Protein AF-A0A1I2SZ97-F1 (afdb_monomer)

Mean predicted aligned error: 14.83 Å

pLDDT: mean 83.72, std 14.55, range [36.31, 98.12]

Secondary structure (DSSP, 8-state):
-EEE-TTS-EEEE-PPPTT-EEEEETTTEEEEEEEEEESS--PBPTT-EE--STT---EE-SS-B-PEEETTEEEEEEEEEPGGGGGGGSB--EEETTEEESEEEEEEEHHHHHHHHHHHHHHHHT---TTTS-EEEEES---SEEEEEEES-BHHHHHHHHHHH-SSS--EEEEETTTTEEEEES--B-SS----EEEBTTTB-PPEEE---PPP-SEEEEE--STT-EEE-SSSSSEEE-SPPP---TTTSTTS-EEE-TTS-EE-HHHHHHHTPPP-EEEEE-TT--S---EEEEEEEEEEEE-B-TTT-SBPB-TTSPBPEEEEEEEEEEEEESS--SSS-EEEEEEEE-TTS-EEEEEEEE----HHHHBPTT---EEEEE-----SSS--SS-SB-B---TTS-SSEEEEE--SPPEEEPPBTTTTB--EEEPTTPEEE--EEETTEEESPPGGGS------SS--TTSPEEEEESB---HHHHHHHHHHHHHHHHHHHHHHHS---EEEEEB-HHHHHHS-----TTBEEEEE-SSS-EEEEEEEEEEEESS-TT-EEEEEESS----HHHHHHHHHHHHHHS--SS----HHHHHHHHHTTS---PPPSSS-----S----SS-EE-SSSTTSSEE-TTS-EE-S----SEEE-TT-B-STT-BSEEEEE-TTS-EEEEES----SS----S-----------S-----SS-----

Solvent-accessible surface area (backbone atoms only — not comparable to full-atom values): 42009 Å² total; per-residue (Å²): 86,58,35,21,39,73,89,64,50,80,73,46,79,43,75,83,41,94,67,20,30,37,39,38,32,54,42,73,48,43,30,42,33,44,40,50,78,34,89,66,89,65,70,44,57,49,49,20,28,35,61,89,53,94,85,66,53,60,20,26,22,90,52,62,45,72,59,48,82,54,100,84,33,27,40,40,80,45,66,25,27,35,68,75,56,54,36,64,77,36,73,48,62,49,77,55,96,89,43,76,37,47,66,53,74,48,43,23,38,35,68,60,56,51,51,53,48,30,50,51,52,19,60,74,69,67,51,78,54,78,92,65,35,43,43,78,42,83,22,73,72,62,46,64,49,30,56,46,74,45,68,78,33,20,44,52,54,47,53,28,42,54,23,62,30,25,79,85,33,73,30,30,45,42,80,39,78,89,75,28,30,34,40,35,15,45,65,56,45,75,94,82,66,84,68,47,74,49,27,31,83,59,49,18,35,76,64,48,73,53,80,64,76,69,82,87,63,39,29,36,38,52,31,31,17,40,58,36,32,62,42,74,38,96,74,74,92,46,34,27,74,39,88,59,50,40,53,43,53,49,92,84,20,77,85,36,49,50,31,41,45,98,85,68,42,80,46,54,69,70,59,49,63,73,64,70,63,84,88,32,76,44,80,44,80,39,73,86,41,41,41,59,59,76,22,21,30,11,50,62,44,70,30,41,29,48,39,61,39,88,86,79,72,44,70,41,62,44,99,87,70,47,70,33,73,45,35,40,46,36,27,35,45,26,36,72,36,77,65,83,68,86,90,55,74,77,70,40,76,51,75,50,63,48,100,85,66,49,82,42,56,35,37,26,31,70,61,83,79,53,63,83,71,27,38,23,66,95,57,69,43,24,33,29,36,46,57,62,68,83,68,91,76,93,76,70,80,23,51,55,40,49,54,73,51,48,101,77,84,53,89,28,30,49,43,46,73,36,84,52,81,62,46,75,47,73,60,33,87,94,52,50,30,61,26,43,78,49,49,57,60,26,39,32,50,51,79,45,75,60,90,92,50,54,29,50,37,42,80,92,70,67,61,58,93,28,41,41,84,58,62,50,86,60,21,24,28,36,38,68,36,46,36,58,62,53,72,65,34,41,48,52,30,22,52,48,52,49,53,56,49,52,52,53,52,52,58,70,69,45,82,44,41,36,40,38,26,39,44,24,46,70,45,27,68,73,61,61,82,76,84,51,82,31,31,37,31,32,43,28,67,70,81,82,54,73,44,86,35,16,29,42,33,41,37,28,28,71,92,46,68,47,41,30,40,42,28,33,33,63,51,73,50,66,18,72,62,41,46,50,53,45,55,50,44,57,66,64,63,48,90,72,87,84,77,81,91,51,74,68,60,52,49,58,58,42,59,79,76,41,83,87,80,74,84,63,90,87,53,95,73,82,82,93,66,94,81,86,59,83,75,35,48,76,52,78,96,54,90,81,72,21,33,35,40,60,88,72,53,70,43,73,94,78,86,88,70,71,60,53,68,44,97,70,50,42,84,66,101,87,40,43,52,33,34,41,33,58,45,99,87,69,49,78,44,78,50,62,82,77,89,84,77,90,84,81,84,88,73,96,76,85,88,88,85,80,91,75,94,67,97,70,96,76,89,82,68,101,66,94,74,91,78,136

Nearest PDB structures (foldseek):
  7uwn-assembly1_F  TM=2.483E-01  e=8.052E+00  Homo sapiens
  5n9b-assembly1_A  TM=2.156E-01  e=7.627E+00  Homo sapiens

Sequence (724 aa):
MVIHDIDGKKLLDVILTESAEHEQELSKSDFVKLSWESDVKITIPAGSYIIPFEDGLKYRLLNSYTPSETDKGFKYDISFHHPLMWLSRVPFLYVENDLKQQEWSFEGLTVSALEYVCKAINEAFGITDDTQKFTYTLCGTVDGSVNFSVSSNDILSVLSSIAQACKDNNCEWHLSWEHRALYFGQIAINLGEEVPVLKVHDNIQTASVNESKEDYYNCFYPQGSTKNMSRKAQVGTGNVATLARLGLDTTKYPDGCIYVGTDGKVITKERFDASNAIKQTLALSFDDIFPHLDLYAYNIRKRTRWLKNDTTGEYEKNPDGTNKIYTVWYMRLAYCTTTKDTTKPLVNTTTDKDERGNTVTHYWYDYDLDPKKQILQGYTLKGTFKVNTHTTNSKYDALTQSLVGQPSGQDGFELDFHEEDSHYIPASETTGDSGVSVLKGDYEIVMYQSGDTIIPTNEEDGFIPHGKALPDLTCNIVVLFNIVMGEYETKLAQEELAARTIKEINRRAQDNNNYTAHSNAVEFARKNPNLYIGQKVTYDDGFGYQLSTRVIKLVTKLDYPIIQEITVGNQAIKGTISQLKEDVNNILSGNFSGGGLNASQIGDLLKNYTAAHLLRKDTPDTAQRLITFLEGIALGSEDGKYYLDADGFARLFRVVASSVTSSRYTAGDEGLGYSLYESEDGTGTLEVDNLKVRRQMSIAELEVRKKTYTSGNLSLGKAGNTIF

Foldseek 3Di:
DFKAAQVRHTDDDDDADLPWWFKDFFLAFTWTKGKDFDQDWDWHAFNIFDQLDPVRFTFTHNGIDTFDQDPRHTIDTDIGGGPVCCLQVAQLWDADPNDTDQWDKFKFFLQVLQVSLQVSVCVVVVPPDPVQGQDEDEDDDFDRIFIFIGHRGGSSLSLLRSQLRTPQARKTWDQDNVVSYIYMGLFADDPPDDFAEDEDPFQFHAKDWDDPADDDAFKEAEWEAQWLPWDADPDDGAIAGDRDTQAADCVQVVVSIFGADPVLDTDHPVVVVVVVDDHDYDYHYHHVQDQWAWWFWAPKDKKKWFDADPVPRHFDADPVGHTDMFIKIKTWIKHKDQDDDPVFDFQDKDWDADPVRDITIITMGTDDDDCRHWFHPPDFKFKKWHQQSSDDDPDAQFDSGIQAFDPPPDGGFGKDFAQDAWDKADQDPVTRINIDTHHHGMIMGDWDDDPPDIPPGDVVVPRDATYYNTGDSRGIIMIMTNTNHDPVSSNVSSVVSVVSVVSVSVVSVDFQMKIKTKTPLVVCVVPNPPADASHWHWYHHNPPDIDGWHWRMWMARSVRRSTIITMIGSHHDRNPVSVLVVLVVVQVVPDDDDDDDDPVSVQVSCVVPDPPPDDDDPDDDDDPDDDDDCAWADDDDDPPQFTQGNVRDTRDPDDDDQKDFDPQFDDDDPTDAWMFHQDPVRDTDIDHPDDDDDPDDDDPDDDDDDDDDDPDDDDDDPDDDDDD

Structure (mmCIF, N/CA/C/O backbone):
data_AF-A0A1I2SZ97-F1
#
_entry.id   AF-A0A1I2SZ97-F1
#
loop_
_atom_site.group_PDB
_atom_site.id
_atom_site.type_symbol
_atom_site.label_atom_id
_atom_site.label_alt_id
_atom_site.label_comp_id
_atom_site.label_asym_id
_atom_site.label_entity_id
_atom_site.label_seq_id
_atom_site.pdbx_PDB_ins_code
_atom_site.Cartn_x
_atom_site.Cartn_y
_atom_site.Cartn_z
_atom_site.occupancy
_atom_site.B_iso_or_equiv
_atom_site.auth_seq_id
_atom_site.auth_comp_id
_atom_site.auth_asym_id
_atom_site.auth_atom_id
_atom_site.pdbx_PDB_model_num
ATOM 1 N N . MET A 1 1 ? -8.809 10.849 37.184 1.00 92.62 1 MET A N 1
ATOM 2 C CA . MET A 1 1 ? -7.975 11.119 35.993 1.00 92.62 1 MET A CA 1
ATOM 3 C C . MET A 1 1 ? -8.032 12.609 35.739 1.00 92.62 1 MET A C 1
ATOM 5 O O . MET A 1 1 ? -9.121 13.155 35.623 1.00 92.62 1 MET A O 1
ATOM 9 N N . VAL A 1 2 ? -6.884 13.283 35.709 1.00 95.19 2 VAL A N 1
ATOM 10 C CA . VAL A 1 2 ? -6.851 14.746 35.597 1.00 95.19 2 VAL A CA 1
ATOM 11 C C . VAL A 1 2 ? -6.689 15.154 34.139 1.00 95.19 2 VAL A C 1
ATOM 13 O O . VAL A 1 2 ? -5.727 14.753 33.484 1.00 95.19 2 VAL A O 1
ATOM 16 N N . ILE A 1 3 ? -7.613 15.980 33.653 1.00 96.50 3 ILE A N 1
ATOM 17 C CA . ILE A 1 3 ? -7.537 16.599 32.331 1.00 96.50 3 ILE A CA 1
ATOM 18 C C . ILE A 1 3 ? -6.861 17.958 32.488 1.00 96.50 3 ILE A C 1
ATOM 20 O O . ILE A 1 3 ? -7.302 18.796 33.281 1.00 96.50 3 ILE A O 1
ATOM 24 N N . HIS A 1 4 ? -5.800 18.172 31.721 1.00 97.50 4 HIS A N 1
ATOM 25 C CA . HIS A 1 4 ? -5.055 19.424 31.668 1.00 97.50 4 HIS A CA 1
ATOM 26 C C . HIS A 1 4 ? -5.336 20.144 30.351 1.00 97.50 4 HIS A C 1
ATOM 28 O O . HIS A 1 4 ? -5.584 19.496 29.331 1.00 97.50 4 HIS A O 1
ATOM 34 N N . ASP A 1 5 ? -5.272 21.471 30.358 1.00 94.56 5 ASP A N 1
ATOM 35 C CA . ASP A 1 5 ? -5.183 22.245 29.122 1.00 94.56 5 ASP A CA 1
ATOM 36 C C . ASP A 1 5 ? -3.787 22.120 28.495 1.00 94.56 5 ASP A C 1
ATOM 38 O O . ASP A 1 5 ? -2.908 21.413 28.995 1.00 94.56 5 ASP A O 1
ATOM 42 N N . ILE A 1 6 ? -3.584 22.796 27.365 1.00 93.12 6 ILE A N 1
ATOM 43 C CA . ILE A 1 6 ? -2.315 22.754 26.636 1.00 93.12 6 ILE A CA 1
ATOM 44 C C . ILE A 1 6 ? -1.141 23.342 27.439 1.00 93.12 6 ILE A C 1
ATOM 46 O O . ILE A 1 6 ? -0.013 22.872 27.286 1.00 93.12 6 ILE A O 1
ATOM 50 N N . ASP A 1 7 ? -1.417 24.283 28.345 1.00 93.25 7 ASP A N 1
ATOM 51 C CA . ASP A 1 7 ? -0.430 24.953 29.200 1.00 93.25 7 ASP A CA 1
ATOM 52 C C . ASP A 1 7 ? -0.121 24.151 30.479 1.00 93.25 7 ASP A C 1
ATOM 54 O O . ASP A 1 7 ? 0.733 24.529 31.283 1.00 93.25 7 ASP A O 1
ATOM 58 N N . GLY A 1 8 ? -0.790 23.008 30.670 1.00 92.62 8 GLY A N 1
ATOM 59 C CA . GLY A 1 8 ? -0.591 22.112 31.805 1.00 92.62 8 GLY A CA 1
ATOM 60 C C . GLY A 1 8 ? -1.376 22.504 33.054 1.00 92.62 8 GLY A C 1
ATOM 61 O O . GLY A 1 8 ? -1.162 21.921 34.119 1.00 92.62 8 GLY A O 1
ATOM 62 N N . LYS A 1 9 ? -2.310 23.451 32.956 1.00 95.44 9 LYS A N 1
ATOM 63 C CA . LYS A 1 9 ? -3.221 23.778 34.049 1.00 95.44 9 LYS A CA 1
ATOM 64 C C . LYS A 1 9 ? -4.351 22.754 34.093 1.00 95.44 9 LYS A C 1
ATOM 66 O O . LYS A 1 9 ? -4.917 22.359 33.076 1.00 95.44 9 LYS A O 1
ATOM 71 N N . LYS A 1 10 ? -4.710 22.328 35.305 1.00 96.06 10 LYS A N 1
ATOM 72 C CA . LYS A 1 10 ? -5.852 21.437 35.538 1.00 96.06 10 LYS A CA 1
ATOM 73 C C . LYS A 1 10 ? -7.151 22.097 35.061 1.00 96.06 10 LYS A C 1
ATOM 75 O O . LYS A 1 10 ? -7.523 23.154 35.570 1.00 96.06 10 LYS A O 1
ATOM 80 N N . LEU A 1 11 ? -7.841 21.438 34.132 1.00 92.94 11 LEU A N 1
ATOM 81 C CA . LEU A 1 11 ? -9.185 21.795 33.675 1.00 92.94 11 LEU A CA 1
ATOM 82 C C . LEU A 1 11 ? -10.251 21.060 34.481 1.00 92.94 11 LEU A C 1
ATOM 84 O O . LEU A 1 11 ? -11.184 21.680 34.983 1.00 92.94 11 LEU A O 1
ATOM 88 N N . LEU A 1 12 ? -10.105 19.739 34.600 1.00 92.75 12 LEU A N 1
ATOM 89 C CA . LEU A 1 12 ? -11.105 18.883 35.227 1.00 92.75 12 LEU A CA 1
ATOM 90 C C . LEU A 1 12 ? -10.465 17.684 35.922 1.00 92.75 12 LEU A C 1
ATOM 92 O O . LEU A 1 12 ? -9.366 17.254 35.572 1.00 92.75 12 LEU A O 1
ATOM 96 N N . ASP A 1 13 ? -11.177 17.134 36.899 1.00 92.25 13 ASP A N 1
ATOM 97 C CA . ASP A 1 13 ? -10.882 15.826 37.477 1.00 92.25 13 ASP A CA 1
ATOM 98 C C . ASP A 1 13 ? -12.056 14.904 37.189 1.00 92.25 13 ASP A C 1
ATOM 100 O O . ASP A 1 13 ? -13.178 15.197 37.603 1.00 92.25 13 ASP A O 1
ATOM 104 N N . VAL A 1 14 ? -11.812 13.832 36.443 1.00 89.88 14 VAL A N 1
ATOM 105 C CA . VAL A 1 14 ? -12.853 12.876 36.063 1.00 89.88 14 VAL A CA 1
ATOM 106 C C . VAL A 1 14 ? -12.641 11.557 36.783 1.00 89.88 14 VAL A C 1
ATOM 108 O O . VAL A 1 14 ? -11.513 11.071 36.920 1.00 89.88 14 VAL A O 1
ATOM 111 N N . ILE A 1 15 ? -13.735 10.961 37.240 1.00 85.38 15 ILE A N 1
ATOM 112 C CA . ILE A 1 15 ? -13.719 9.615 37.804 1.00 85.38 15 ILE A CA 1
ATOM 113 C C . ILE A 1 15 ? -13.494 8.636 36.648 1.00 85.38 15 ILE A C 1
ATOM 115 O O . ILE A 1 15 ? -14.156 8.732 35.617 1.00 85.38 15 ILE A O 1
ATOM 119 N N . LEU A 1 16 ? -12.539 7.717 36.808 1.00 86.38 16 LEU A N 1
ATOM 120 C CA . LEU A 1 16 ? -12.386 6.606 35.872 1.00 86.38 16 LEU A CA 1
ATOM 121 C C . LEU A 1 16 ? -13.565 5.656 36.068 1.00 86.38 16 LEU A C 1
ATOM 123 O O . LEU A 1 16 ? -13.802 5.181 37.177 1.00 86.38 16 LEU A O 1
ATOM 127 N N . THR A 1 17 ? -14.313 5.429 34.998 1.00 88.31 17 THR A N 1
ATOM 128 C CA . THR A 1 17 ? -15.411 4.464 34.952 1.00 88.31 17 THR A CA 1
ATOM 129 C C . THR A 1 17 ? -14.920 3.170 34.305 1.00 88.31 17 THR A C 1
ATOM 131 O O . THR A 1 17 ? -13.892 3.162 33.630 1.00 88.31 17 THR A O 1
ATOM 134 N N . GLU A 1 18 ? -15.693 2.092 34.422 1.00 85.62 18 GLU A N 1
ATOM 135 C CA . GLU A 1 18 ? -15.449 0.822 33.710 1.00 85.62 18 GLU A CA 1
ATOM 136 C C . GLU A 1 18 ? -15.444 0.967 32.171 1.00 85.62 18 GLU A C 1
ATOM 138 O O . GLU A 1 18 ? -15.005 0.086 31.430 1.00 85.62 18 GLU A O 1
ATOM 143 N N . SER A 1 19 ? -15.943 2.094 31.656 1.00 86.69 19 SER A N 1
ATOM 144 C CA . SER A 1 19 ? -15.905 2.430 30.231 1.00 86.69 19 SER A CA 1
ATOM 145 C C . SER A 1 19 ? -14.573 3.054 29.797 1.00 86.69 19 SER A C 1
ATOM 147 O O . SER A 1 19 ? -14.399 3.316 28.611 1.00 86.69 19 SER A O 1
ATOM 149 N N . ALA A 1 20 ? -13.644 3.313 30.726 1.00 93.25 20 ALA A N 1
ATOM 150 C CA . ALA A 1 20 ? -12.321 3.827 30.400 1.00 93.25 20 ALA A CA 1
ATOM 151 C C . ALA A 1 20 ? -11.446 2.726 29.785 1.00 93.25 20 ALA A C 1
ATOM 153 O O . ALA A 1 20 ? -11.151 1.712 30.421 1.00 93.25 20 ALA A O 1
ATOM 154 N N . GLU A 1 21 ? -11.015 2.940 28.548 1.00 96.44 21 GLU A N 1
ATOM 155 C CA . GLU A 1 21 ? -10.299 1.938 27.761 1.00 96.44 21 GLU A CA 1
ATOM 156 C C . GLU A 1 21 ? -9.180 2.550 26.917 1.00 96.44 21 GLU A C 1
ATOM 158 O O . GLU A 1 21 ? -9.279 3.683 26.452 1.00 96.44 21 GLU A O 1
ATOM 163 N N . HIS A 1 22 ? -8.093 1.805 26.754 1.00 97.06 22 HIS A N 1
ATOM 164 C CA . HIS A 1 22 ? -7.006 2.099 25.832 1.00 97.06 22 HIS A CA 1
ATOM 165 C C . HIS A 1 22 ? -7.201 1.232 24.600 1.00 97.06 22 HIS A C 1
ATOM 167 O O . HIS A 1 22 ? -7.156 0.007 24.697 1.00 97.06 22 HIS A O 1
ATOM 173 N N . GLU A 1 23 ? -7.465 1.869 23.467 1.00 97.12 23 GLU A N 1
ATOM 174 C CA . GLU A 1 23 ? -7.632 1.207 22.182 1.00 97.12 23 GLU A CA 1
ATOM 175 C C . GLU A 1 23 ? -6.385 1.415 21.330 1.00 97.12 23 GLU A C 1
ATOM 177 O O . GLU A 1 23 ? -5.937 2.546 21.129 1.00 97.12 23 GLU A O 1
ATOM 182 N N . GLN A 1 24 ? -5.871 0.315 20.791 1.00 95.62 24 GLN A N 1
ATOM 183 C CA . GLN A 1 24 ? -4.805 0.305 19.804 1.00 95.62 24 GLN A CA 1
ATOM 184 C C . GLN A 1 24 ? -5.211 -0.600 18.640 1.00 95.62 24 GLN A C 1
ATOM 186 O O . GLN A 1 24 ? -5.655 -1.729 18.850 1.00 95.62 24 GLN A O 1
ATOM 191 N N . GLU A 1 25 ? -5.046 -0.125 17.409 1.00 94.06 25 GLU A N 1
ATOM 192 C CA . GLU A 1 25 ? -5.318 -0.889 16.190 1.00 94.06 25 GLU A CA 1
ATOM 193 C C . GLU A 1 25 ? -4.222 -0.639 15.157 1.00 94.06 25 GLU A C 1
ATOM 195 O O . GLU A 1 25 ? -3.815 0.499 14.891 1.00 94.06 25 GLU A O 1
ATOM 200 N N . LEU A 1 26 ? -3.751 -1.731 14.560 1.00 92.62 26 LEU A N 1
ATOM 201 C CA . LEU A 1 26 ? -2.697 -1.720 13.561 1.00 92.62 26 LEU A CA 1
ATOM 202 C C . LEU A 1 26 ? -3.032 -0.753 12.412 1.00 92.62 26 LEU A C 1
ATOM 204 O O . LEU A 1 26 ? -4.143 -0.761 11.889 1.00 92.62 26 LEU A O 1
ATOM 208 N N . SER A 1 27 ? -2.076 0.103 12.038 1.00 90.00 27 SER A N 1
ATOM 209 C CA . SER A 1 27 ? -2.219 1.107 10.967 1.00 90.00 27 SER A CA 1
ATOM 210 C C . SER A 1 27 ? -3.390 2.104 11.107 1.00 90.00 27 SER A C 1
ATOM 212 O O . SER A 1 27 ? -3.692 2.812 10.142 1.00 90.00 27 SER A O 1
ATOM 214 N N . LYS A 1 28 ? -4.059 2.190 12.270 1.00 88.50 28 LYS A N 1
ATOM 215 C CA . LYS A 1 28 ? -5.251 3.042 12.439 1.00 88.50 28 LYS A CA 1
ATOM 216 C C . LYS A 1 28 ? -5.253 3.913 13.685 1.00 88.50 28 LYS A C 1
ATOM 218 O O . LYS A 1 28 ? -5.418 5.125 13.547 1.00 88.50 28 LYS A O 1
ATOM 223 N N . SER A 1 29 ? -5.152 3.330 14.878 1.00 89.12 29 SER A N 1
ATOM 224 C CA . SER A 1 29 ? -5.480 4.055 16.109 1.00 89.12 29 SER A CA 1
ATOM 225 C C . SER A 1 29 ? -4.581 3.706 17.289 1.00 89.12 29 SER A C 1
ATOM 227 O O . SER A 1 29 ? -4.086 2.590 17.420 1.00 89.12 29 SER A O 1
ATOM 229 N N . ASP A 1 30 ? -4.394 4.702 18.155 1.00 95.69 30 ASP A N 1
ATOM 230 C CA . ASP A 1 30 ? -3.862 4.559 19.510 1.00 95.69 30 ASP A CA 1
ATOM 231 C C . ASP A 1 30 ? -4.405 5.711 20.375 1.00 95.69 30 ASP A C 1
ATOM 233 O O . ASP A 1 30 ? -4.017 6.878 20.209 1.00 95.69 30 ASP A O 1
ATOM 237 N N . PHE A 1 31 ? -5.372 5.421 21.247 1.00 96.56 31 PHE A N 1
ATOM 238 C CA . PHE A 1 31 ? -5.989 6.425 22.112 1.00 96.56 31 PHE A CA 1
ATOM 239 C C . PHE A 1 31 ? -6.564 5.839 23.401 1.00 96.56 31 PHE A C 1
ATOM 241 O O . PHE A 1 31 ? -7.023 4.704 23.460 1.00 96.56 31 PHE A O 1
ATOM 248 N N . VAL A 1 32 ? -6.617 6.672 24.434 1.00 97.50 32 VAL A N 1
ATOM 249 C CA . VAL A 1 32 ? -7.368 6.411 25.659 1.00 97.50 32 VAL A CA 1
ATOM 250 C C . VAL A 1 32 ? -8.724 7.090 25.570 1.00 97.50 32 VAL A C 1
ATOM 252 O O . VAL A 1 32 ? -8.826 8.308 25.404 1.00 97.50 32 VAL A O 1
ATOM 255 N N . LYS A 1 33 ? -9.775 6.297 25.715 1.00 95.75 33 LYS A N 1
ATOM 256 C CA . LYS A 1 33 ? -11.159 6.737 25.752 1.00 95.75 33 LYS A CA 1
ATOM 257 C C . LYS A 1 33 ? -11.646 6.821 27.185 1.00 95.75 33 LYS A C 1
ATOM 259 O O . LYS A 1 33 ? -11.430 5.916 27.985 1.00 95.75 33 LYS A O 1
ATOM 264 N N . LEU A 1 34 ? -12.324 7.917 27.496 1.00 94.69 34 LEU A N 1
ATOM 265 C CA . LEU A 1 34 ? -12.965 8.160 28.781 1.00 94.69 34 LEU A CA 1
ATOM 266 C C . LEU A 1 34 ? -14.452 8.431 28.547 1.00 94.69 34 LEU A C 1
ATOM 268 O O . LEU A 1 34 ? -14.810 9.149 27.611 1.00 94.69 34 LEU A O 1
ATOM 272 N N . SER A 1 35 ? -15.306 7.893 29.418 1.00 92.19 35 SER A N 1
ATOM 273 C CA . SER A 1 35 ? -16.745 8.161 29.396 1.00 92.19 35 SER A CA 1
ATOM 274 C C . SER A 1 35 ? -17.268 8.444 30.800 1.00 92.19 35 SER A C 1
ATOM 276 O O . SER A 1 35 ? -16.996 7.677 31.729 1.00 92.19 35 SER A O 1
ATOM 278 N N . TRP A 1 36 ? -17.972 9.564 30.969 1.00 91.94 36 TRP A N 1
ATOM 279 C CA . TRP A 1 36 ? -18.584 9.967 32.239 1.00 91.94 36 TRP A CA 1
ATOM 280 C C . TRP A 1 36 ? -19.769 10.918 32.020 1.00 91.94 36 TRP A C 1
ATOM 282 O O . TRP A 1 36 ? -19.920 11.525 30.957 1.00 91.94 36 TRP A O 1
ATOM 292 N N . GLU A 1 37 ? -20.597 11.075 33.051 1.00 91.44 37 GLU A N 1
ATOM 293 C CA . GLU A 1 37 ? -21.681 12.061 33.098 1.00 91.44 37 GLU A CA 1
ATOM 294 C C . GLU A 1 37 ? -21.311 13.221 34.033 1.00 91.44 37 GLU A C 1
ATOM 296 O O . GLU A 1 37 ? -20.632 13.033 35.045 1.00 91.44 37 GLU A O 1
ATOM 301 N N . SER A 1 38 ? -21.743 14.435 33.694 1.00 90.44 38 SER A N 1
ATOM 302 C CA . SER A 1 38 ? -21.580 15.625 34.534 1.00 90.44 38 SER A CA 1
ATOM 303 C C . SER A 1 38 ? -22.792 16.543 34.421 1.00 90.44 38 SER A C 1
ATOM 305 O O . SER A 1 38 ? -23.418 16.654 33.373 1.00 90.44 38 SER A O 1
ATOM 307 N N . ASP A 1 39 ? -23.091 17.251 35.500 1.00 90.94 39 ASP A N 1
ATOM 308 C CA . ASP A 1 39 ? -24.075 18.330 35.566 1.00 90.94 39 ASP A CA 1
ATOM 309 C C . ASP A 1 39 ? -23.581 19.643 34.928 1.00 90.94 39 ASP A C 1
ATOM 311 O O . ASP A 1 39 ? -24.382 20.539 34.658 1.00 90.94 39 ASP A O 1
ATOM 315 N N . VAL A 1 40 ? -22.279 19.761 34.633 1.00 86.94 40 VAL A N 1
ATOM 316 C CA . VAL A 1 40 ? -21.672 20.964 34.050 1.00 86.94 40 VAL A CA 1
ATOM 317 C C . VAL A 1 40 ? -21.204 20.717 32.615 1.00 86.94 40 VAL A C 1
ATOM 319 O O . VAL A 1 40 ? -20.401 19.826 32.319 1.00 86.94 40 VAL A O 1
ATOM 322 N N . LYS A 1 41 ? -21.658 21.583 31.704 1.00 92.00 41 LYS A N 1
ATOM 323 C CA . LYS A 1 41 ? -21.176 21.625 30.321 1.00 92.00 41 LYS A CA 1
ATOM 324 C C . LYS A 1 41 ? -19.859 22.383 30.238 1.00 92.00 41 LYS A C 1
ATOM 326 O O . LYS A 1 41 ? -19.833 23.605 30.370 1.00 92.00 41 LYS A O 1
ATOM 331 N N . ILE A 1 42 ? -18.783 21.669 29.936 1.00 91.06 42 ILE A N 1
ATOM 332 C CA . ILE A 1 42 ? -17.470 22.244 29.657 1.00 91.06 42 ILE A CA 1
ATOM 333 C C . ILE A 1 42 ? -17.014 21.723 28.299 1.00 91.06 42 ILE A C 1
ATOM 335 O O . ILE A 1 42 ? -16.864 20.522 28.089 1.00 91.06 42 ILE A O 1
ATOM 339 N N . THR A 1 43 ? -16.793 22.642 27.361 1.00 92.69 43 THR A N 1
ATOM 340 C CA . THR A 1 43 ? -16.101 22.312 26.113 1.00 92.69 43 THR A CA 1
ATOM 341 C C . THR A 1 43 ? -14.619 22.175 26.418 1.00 92.69 43 THR A C 1
ATOM 343 O O . THR A 1 43 ? -13.995 23.117 26.906 1.00 92.69 43 THR A O 1
ATOM 346 N N . ILE A 1 44 ? -14.055 21.011 26.117 1.00 93.31 44 ILE A N 1
ATOM 347 C CA . ILE A 1 44 ? -12.638 20.738 26.323 1.00 93.31 44 ILE A CA 1
ATOM 348 C C . ILE A 1 44 ? -11.896 21.178 25.050 1.00 93.31 44 ILE A C 1
ATOM 350 O O . ILE A 1 44 ? -12.218 20.690 23.962 1.00 93.31 44 ILE A O 1
ATOM 354 N N . PRO A 1 45 ? -10.949 22.130 25.129 1.00 92.62 45 PRO A N 1
ATOM 355 C CA . PRO A 1 45 ? -10.276 22.654 23.946 1.00 92.62 45 PRO A CA 1
ATOM 356 C C . PRO A 1 45 ? -9.326 21.624 23.323 1.00 92.62 45 PRO A C 1
ATOM 358 O O . PRO A 1 45 ? -8.816 20.731 24.008 1.00 92.62 45 PRO A O 1
ATOM 361 N N . ALA A 1 46 ? -9.051 21.777 22.025 1.00 91.19 46 ALA A N 1
ATOM 362 C CA . ALA A 1 46 ? -8.022 20.998 21.338 1.00 91.19 46 ALA A CA 1
ATOM 363 C C . ALA A 1 46 ? -6.659 21.153 22.040 1.00 91.19 46 ALA A C 1
ATOM 365 O O . ALA A 1 46 ? -6.362 22.201 22.611 1.00 91.19 46 ALA A O 1
ATOM 366 N N . GLY A 1 47 ? -5.835 20.106 22.019 1.00 91.31 47 GLY A N 1
ATOM 367 C CA . GLY A 1 47 ? -4.533 20.078 22.695 1.00 91.31 47 GLY A CA 1
ATOM 368 C C . GLY A 1 47 ? -4.584 19.726 24.187 1.00 91.31 47 GLY A C 1
ATOM 369 O O . GLY A 1 47 ? -3.549 19.338 24.742 1.00 91.31 47 GLY A O 1
ATOM 370 N N . SER A 1 48 ? -5.767 19.779 24.816 1.00 97.00 48 SER A N 1
ATOM 371 C CA . SER A 1 48 ? -5.970 19.269 26.180 1.00 97.00 48 SER A CA 1
ATOM 372 C C . SER A 1 48 ? -5.549 17.809 26.277 1.00 97.00 48 SER A C 1
ATOM 374 O O . SER A 1 48 ? -5.659 17.058 25.303 1.00 97.00 48 SER A O 1
ATOM 376 N N . TYR A 1 49 ? -5.062 17.399 27.444 1.00 98.12 49 TYR A N 1
ATOM 377 C CA . TYR A 1 49 ? -4.421 16.101 27.590 1.00 98.12 49 TYR A CA 1
ATOM 378 C C . TYR A 1 49 ? -4.630 15.433 28.939 1.00 98.12 49 TYR A C 1
ATOM 380 O O . TYR A 1 49 ? -4.929 16.073 29.949 1.00 98.12 49 TYR A O 1
ATOM 388 N N . ILE A 1 50 ? -4.388 14.128 28.932 1.00 97.56 50 ILE A N 1
ATOM 389 C CA . ILE A 1 50 ? -4.267 13.275 30.112 1.00 97.56 50 ILE A CA 1
ATOM 390 C C . ILE A 1 50 ? -2.895 12.594 30.114 1.00 97.56 50 ILE A C 1
ATOM 392 O O . ILE A 1 50 ? -2.217 12.544 29.086 1.00 97.56 50 ILE A O 1
ATOM 396 N N . ILE A 1 51 ? -2.488 12.084 31.273 1.00 96.75 51 ILE A N 1
ATOM 397 C CA . ILE A 1 51 ? -1.317 11.212 31.427 1.00 96.75 51 ILE A CA 1
ATOM 398 C C . ILE A 1 51 ? -1.856 9.901 32.004 1.00 96.75 51 ILE A C 1
ATOM 400 O O . ILE A 1 51 ? -2.103 9.839 33.210 1.00 96.75 51 ILE A O 1
ATOM 404 N N . PRO A 1 52 ? -2.178 8.917 31.147 1.00 94.31 52 PRO A N 1
ATOM 405 C CA . PRO A 1 52 ? -2.889 7.720 31.575 1.00 94.31 52 PRO A CA 1
ATOM 406 C C . PRO A 1 52 ? -1.975 6.642 32.165 1.00 94.31 52 PRO A C 1
ATOM 408 O O . PRO A 1 52 ? -2.459 5.814 32.932 1.00 94.31 52 PRO A O 1
ATOM 411 N N . PHE A 1 53 ? -0.677 6.674 31.849 1.00 93.81 53 PHE A N 1
ATOM 412 C CA . PHE A 1 53 ? 0.292 5.645 32.221 1.00 93.81 53 PHE A CA 1
ATOM 413 C C . PHE A 1 53 ? 1.521 6.236 32.922 1.00 93.81 53 PHE A C 1
ATOM 415 O O . PHE A 1 53 ? 1.759 7.447 32.907 1.00 93.81 53 PHE A O 1
ATOM 422 N N . GLU A 1 54 ? 2.312 5.364 33.549 1.00 91.38 54 GLU A N 1
ATOM 423 C CA . GLU A 1 54 ? 3.533 5.737 34.280 1.00 91.38 54 GLU A CA 1
ATOM 424 C C . GLU A 1 54 ? 4.676 6.201 33.363 1.00 91.38 54 GLU A C 1
ATOM 426 O O . GLU A 1 54 ? 5.624 6.828 33.832 1.00 91.38 54 GLU A O 1
ATOM 431 N N . ASP A 1 55 ? 4.562 5.960 32.052 1.00 91.62 55 ASP A N 1
ATOM 432 C CA . ASP A 1 55 ? 5.494 6.448 31.028 1.00 91.62 55 ASP A CA 1
ATOM 433 C C . ASP A 1 55 ? 5.526 7.987 30.907 1.00 91.62 55 ASP A C 1
ATOM 435 O O . ASP A 1 55 ? 6.423 8.554 30.279 1.00 91.62 55 ASP A O 1
ATOM 439 N N . GLY A 1 56 ? 4.558 8.678 31.520 1.00 94.25 56 GLY A N 1
ATOM 440 C CA . GLY A 1 56 ? 4.454 10.132 31.519 1.00 94.25 56 GLY A CA 1
ATOM 441 C C . GLY A 1 56 ? 3.996 10.728 30.185 1.00 94.25 56 GLY A C 1
ATOM 442 O O . GLY A 1 56 ? 4.008 11.956 30.030 1.00 94.25 56 GLY A O 1
ATOM 443 N N . LEU A 1 57 ? 3.586 9.902 29.218 1.00 95.56 57 LEU A N 1
ATOM 444 C CA . LEU A 1 57 ? 3.173 10.370 27.904 1.00 95.56 57 LEU A CA 1
ATOM 445 C C . LEU A 1 57 ? 1.846 11.120 27.980 1.00 95.56 57 LEU A C 1
ATOM 447 O O . LEU A 1 57 ? 0.882 10.726 28.638 1.00 95.56 57 LEU A O 1
ATOM 451 N N . LYS A 1 58 ? 1.797 12.244 27.266 1.00 97.00 58 LYS A N 1
ATOM 452 C CA . LYS A 1 58 ? 0.621 13.111 27.208 1.00 97.00 58 LYS A CA 1
ATOM 453 C C . LYS A 1 58 ? -0.257 12.689 26.038 1.00 97.00 58 LYS A C 1
ATOM 455 O O . LYS A 1 58 ? 0.062 13.008 24.894 1.00 97.00 58 LYS A O 1
ATOM 460 N N . TYR A 1 59 ? -1.371 12.032 26.334 1.00 97.88 59 TYR A N 1
ATOM 461 C CA . TYR A 1 59 ? -2.387 11.674 25.345 1.00 97.88 59 TYR A CA 1
ATOM 462 C C . TYR A 1 59 ? -3.320 12.868 25.137 1.00 97.88 59 TYR A C 1
ATOM 464 O O . TYR A 1 59 ? -3.831 13.421 26.113 1.00 97.88 59 TYR A O 1
ATOM 472 N N . ARG A 1 60 ? -3.531 13.304 23.889 1.00 96.25 60 ARG A N 1
ATOM 473 C CA . ARG A 1 60 ? -4.106 14.625 23.571 1.00 96.25 60 ARG A CA 1
ATOM 474 C C . ARG A 1 60 ? -5.380 14.570 22.749 1.00 96.25 60 ARG A C 1
ATOM 476 O O . ARG A 1 60 ? -5.572 13.693 21.912 1.00 96.25 60 ARG A O 1
ATOM 483 N N . LEU A 1 61 ? -6.211 15.589 22.904 1.00 93.38 61 LEU A N 1
ATOM 484 C CA . LEU A 1 61 ? -7.283 15.862 21.959 1.00 93.38 61 LEU A CA 1
ATOM 485 C C . LEU A 1 61 ? -6.733 16.511 20.695 1.00 93.38 61 LEU A C 1
ATOM 487 O O . LEU A 1 61 ? -6.079 17.552 20.760 1.00 93.38 61 LEU A O 1
ATOM 491 N N . LEU A 1 62 ? -7.055 15.929 19.542 1.00 88.19 62 LEU A N 1
ATOM 492 C CA . LEU A 1 62 ? -6.715 16.512 18.242 1.00 88.19 62 LEU A CA 1
ATOM 493 C C . LEU A 1 62 ? -7.711 17.598 17.808 1.00 88.19 62 LEU A C 1
ATOM 495 O O . LEU A 1 62 ? -7.356 18.470 17.024 1.00 88.19 62 LEU A O 1
ATOM 499 N N . ASN A 1 63 ? -8.940 17.563 18.328 1.00 88.50 63 ASN A N 1
ATOM 500 C CA . ASN A 1 63 ? -9.992 18.554 18.088 1.00 88.50 63 ASN A CA 1
ATOM 501 C C . ASN A 1 63 ? -10.599 18.990 19.429 1.00 88.50 63 ASN A C 1
ATOM 503 O O . ASN A 1 63 ? -10.451 18.289 20.429 1.00 88.50 63 ASN A O 1
ATOM 507 N N . SER A 1 64 ? -11.309 20.118 19.464 1.00 89.44 64 SER A N 1
ATOM 508 C CA . SER A 1 64 ? -12.134 20.443 20.628 1.00 89.44 64 SER A CA 1
ATOM 509 C C . SER A 1 64 ? -13.263 19.422 20.785 1.00 89.44 64 SER A C 1
ATOM 511 O O . SER A 1 64 ? -13.767 18.872 19.805 1.00 89.44 64 SER A O 1
ATOM 513 N N . TYR A 1 65 ? -13.668 19.178 22.027 1.00 91.12 65 TYR A N 1
ATOM 514 C CA . TYR A 1 65 ? -14.754 18.266 22.359 1.00 91.12 65 TYR A CA 1
ATOM 515 C C . TYR A 1 65 ? -15.854 19.004 23.117 1.00 91.12 65 TYR A C 1
ATOM 517 O O . TYR A 1 65 ? -15.598 19.639 24.143 1.00 91.12 65 TYR A O 1
ATOM 525 N N . THR A 1 66 ? -17.090 18.884 22.640 1.00 92.00 66 THR A N 1
ATOM 526 C CA . THR A 1 66 ? -18.282 19.373 23.336 1.00 92.00 66 THR A CA 1
ATOM 527 C C . THR A 1 66 ? -19.162 18.176 23.697 1.00 92.00 66 THR A C 1
ATOM 529 O O . THR A 1 66 ? -19.505 17.405 22.802 1.00 92.00 66 THR A O 1
ATOM 532 N N . PRO A 1 67 ? -19.538 18.003 24.978 1.00 92.06 67 PRO A N 1
ATOM 533 C CA . PRO A 1 67 ? -20.352 16.872 25.409 1.00 92.06 67 PRO A CA 1
ATOM 534 C C . PRO A 1 67 ? -21.779 16.944 24.863 1.00 92.06 67 PRO A C 1
ATOM 536 O O . PRO A 1 67 ? -22.298 18.023 24.554 1.00 92.06 67 PRO A O 1
ATOM 539 N N . SER A 1 68 ? -22.421 15.781 24.802 1.00 90.31 68 SER A N 1
ATOM 540 C CA . SER A 1 68 ? -23.824 15.652 24.408 1.00 90.31 68 SER A CA 1
ATOM 541 C C . SER A 1 68 ? -24.743 15.773 25.624 1.00 90.31 68 SER A C 1
ATOM 543 O O . SER A 1 68 ? -24.401 15.316 26.709 1.00 90.31 68 SER A O 1
ATOM 545 N N . GLU A 1 69 ? -25.900 16.414 25.467 1.00 91.25 69 GLU A N 1
ATOM 546 C CA . GLU A 1 69 ? -26.902 16.520 26.534 1.00 91.25 69 GLU A CA 1
ATOM 547 C C . GLU A 1 69 ? -27.852 15.314 26.506 1.00 91.25 69 GLU A C 1
ATOM 549 O O . GLU A 1 69 ? -28.326 14.895 25.444 1.00 91.25 69 GLU A O 1
ATOM 554 N N . THR A 1 70 ? -28.111 14.766 27.688 1.00 89.56 70 THR A N 1
ATOM 555 C CA . THR A 1 70 ? -28.926 13.580 27.974 1.00 89.56 70 THR A CA 1
ATOM 556 C C . THR A 1 70 ? -29.918 13.894 29.098 1.00 89.56 70 THR A C 1
ATOM 558 O O . THR A 1 70 ? -29.862 14.958 29.711 1.00 89.56 70 THR A O 1
ATOM 561 N N . ASP A 1 71 ? -30.814 12.960 29.408 1.00 88.06 71 ASP A N 1
ATOM 562 C CA . ASP A 1 71 ? -31.764 13.059 30.523 1.00 88.06 71 ASP A CA 1
ATOM 563 C C . ASP A 1 71 ? -31.094 13.138 31.909 1.00 88.06 71 ASP A C 1
ATOM 565 O O . ASP A 1 71 ? -31.720 13.586 32.869 1.00 88.06 71 ASP A O 1
ATOM 569 N N . LYS A 1 72 ? -29.816 12.753 32.010 1.00 84.19 72 LYS A N 1
ATOM 570 C CA . LYS A 1 72 ? -29.022 12.765 33.249 1.00 84.19 72 LYS A CA 1
ATOM 571 C C . LYS A 1 72 ? -28.012 13.916 33.341 1.00 84.19 72 LYS A C 1
ATOM 573 O O . LYS A 1 72 ? -27.278 14.005 34.321 1.00 84.19 72 LYS A O 1
ATOM 578 N N . GLY A 1 73 ? -27.969 14.804 32.345 1.00 90.75 73 GLY A N 1
ATOM 579 C CA . GLY A 1 73 ? -26.989 15.889 32.237 1.00 90.75 73 GLY A CA 1
ATOM 580 C C . GLY A 1 73 ? -26.131 15.768 30.977 1.00 90.75 73 GLY A C 1
ATOM 581 O O . GLY A 1 73 ? -26.617 15.366 29.921 1.00 90.75 73 GLY A O 1
ATOM 582 N N . PHE A 1 74 ? -24.848 16.111 31.061 1.00 92.94 74 PHE A N 1
ATOM 583 C CA . PHE A 1 74 ? -23.912 16.100 29.936 1.00 92.94 74 PHE A CA 1
ATOM 584 C C . PHE A 1 74 ? -23.072 14.822 29.918 1.00 92.94 74 PHE A C 1
ATOM 586 O O . PHE A 1 74 ? -22.273 14.581 30.825 1.00 92.94 74 PHE A O 1
ATOM 593 N N . LYS A 1 75 ? -23.212 14.031 28.853 1.00 93.31 75 LYS A N 1
ATOM 594 C CA . LYS A 1 75 ? -22.419 12.830 28.602 1.00 93.31 75 LYS A CA 1
ATOM 595 C C . LYS A 1 75 ? -21.157 13.170 27.813 1.00 93.31 75 LYS A C 1
ATOM 597 O O . LYS A 1 75 ? -21.205 13.733 26.709 1.00 93.31 75 LYS A O 1
ATOM 602 N N . TYR A 1 76 ? -20.023 12.799 28.388 1.00 92.62 76 TYR A N 1
ATOM 603 C CA . TYR A 1 76 ? -18.711 12.858 27.765 1.00 92.62 76 TYR A CA 1
ATOM 604 C C . TYR A 1 76 ? -18.347 11.460 27.269 1.00 92.62 76 TYR A C 1
ATOM 606 O O . TYR A 1 76 ? -18.431 10.506 28.029 1.00 92.62 76 TYR A O 1
ATOM 614 N N . ASP A 1 77 ? -17.936 11.360 26.009 1.00 92.62 77 ASP A N 1
ATOM 615 C CA . ASP A 1 77 ? -17.402 10.170 25.350 1.00 92.62 77 ASP A CA 1
ATOM 616 C C . ASP A 1 77 ? -16.218 10.651 24.504 1.00 92.62 77 ASP A C 1
ATOM 618 O O . ASP A 1 77 ? -16.365 11.052 23.349 1.00 92.62 77 ASP A O 1
ATOM 622 N N . ILE A 1 78 ? -15.046 10.731 25.126 1.00 92.75 78 ILE A N 1
ATOM 623 C CA . ILE A 1 78 ? -13.910 11.486 24.597 1.00 92.75 78 ILE A CA 1
ATOM 624 C C . ILE A 1 78 ? -12.686 10.595 24.415 1.00 92.75 78 ILE A C 1
ATOM 626 O O . ILE A 1 78 ? -12.423 9.728 25.242 1.00 92.75 78 ILE A O 1
ATOM 630 N N . SER A 1 79 ? -11.927 10.829 23.342 1.00 95.19 79 SER A N 1
ATOM 631 C CA . SER A 1 79 ? -10.731 10.052 22.990 1.00 95.19 79 SER A CA 1
ATOM 632 C C . SER A 1 79 ? -9.481 10.934 22.977 1.00 95.19 79 SER A C 1
ATOM 634 O O . SER A 1 79 ? -9.351 11.850 22.160 1.00 95.19 79 SER A O 1
ATOM 636 N N . PHE A 1 80 ? -8.553 10.652 23.887 1.00 96.88 80 PHE A N 1
ATOM 637 C CA . PHE A 1 80 ? -7.243 11.286 23.991 1.00 96.88 80 PHE A CA 1
ATOM 638 C C . PHE A 1 80 ? -6.209 10.417 23.283 1.00 96.88 80 PHE A C 1
ATOM 640 O O . PHE A 1 80 ? -5.987 9.278 23.668 1.00 96.88 80 PHE A O 1
ATOM 647 N N . HIS A 1 81 ? -5.571 10.943 22.249 1.00 96.75 81 HIS A N 1
ATOM 648 C CA . HIS A 1 81 ? -4.749 10.171 21.328 1.00 96.75 81 HIS A CA 1
ATOM 649 C C . HIS A 1 81 ? -3.281 10.145 21.753 1.00 96.75 81 HIS A C 1
ATOM 651 O O . HIS A 1 81 ? -2.753 11.163 22.211 1.00 96.75 81 HIS A O 1
ATOM 657 N N . HIS A 1 82 ? -2.618 9.007 21.557 1.00 97.25 82 HIS A N 1
ATOM 658 C CA . HIS A 1 82 ? -1.181 8.852 21.778 1.00 97.25 82 HIS A CA 1
ATOM 659 C C . HIS A 1 82 ? -0.385 9.885 20.950 1.00 97.25 82 HIS A C 1
ATOM 661 O O . HIS A 1 82 ? -0.816 10.231 19.845 1.00 97.25 82 HIS A O 1
ATOM 667 N N . PRO A 1 83 ? 0.792 10.370 21.405 1.00 95.50 83 PRO A N 1
ATOM 668 C CA . PRO A 1 83 ? 1.620 11.310 20.642 1.00 95.50 83 PRO A CA 1
ATOM 669 C C . PRO A 1 83 ? 1.875 10.919 19.178 1.00 95.50 83 PRO A C 1
ATOM 671 O O . PRO A 1 83 ? 1.887 11.786 18.310 1.00 95.50 83 PRO A O 1
ATOM 674 N N . LEU A 1 84 ? 2.008 9.624 18.876 1.00 95.44 84 LEU A N 1
ATOM 675 C CA . LEU A 1 84 ? 2.151 9.121 17.499 1.00 95.44 84 LEU A CA 1
ATOM 676 C C . LEU A 1 84 ? 0.956 9.464 16.605 1.00 95.44 84 LEU A C 1
ATOM 678 O O . LEU A 1 84 ? 1.136 9.716 15.421 1.00 95.44 84 LEU A O 1
ATOM 682 N N . MET A 1 85 ? -0.256 9.530 17.148 1.00 93.44 85 MET A N 1
ATOM 683 C CA . MET A 1 85 ? -1.448 9.850 16.361 1.00 93.44 85 MET A CA 1
ATOM 684 C C . MET A 1 85 ? -1.511 11.324 15.963 1.00 93.44 85 MET A C 1
ATOM 686 O O . MET A 1 85 ? -2.210 11.667 15.012 1.00 93.44 85 MET A O 1
ATOM 690 N N . TRP A 1 86 ? -0.758 12.208 16.627 1.00 92.69 86 TRP A N 1
ATOM 691 C CA . TRP A 1 86 ? -0.624 13.599 16.185 1.00 92.69 86 TRP A CA 1
ATOM 692 C C . TRP A 1 86 ? 0.045 13.711 14.809 1.00 92.69 86 TRP A C 1
ATOM 694 O O . TRP A 1 86 ? -0.231 14.666 14.088 1.00 92.69 86 TRP A O 1
ATOM 704 N N . LEU A 1 87 ? 0.820 12.705 14.385 1.00 93.88 87 LEU A N 1
ATOM 705 C CA . LEU A 1 87 ? 1.390 12.638 13.036 1.00 93.88 87 LEU A CA 1
ATOM 706 C C . LEU A 1 87 ? 0.318 12.674 11.932 1.00 93.88 87 LEU A C 1
ATOM 708 O O . LEU A 1 87 ? 0.630 13.111 10.831 1.00 93.88 87 LEU A O 1
ATOM 712 N N . SER A 1 88 ? -0.946 12.335 12.240 1.00 88.88 88 SER A N 1
ATOM 713 C CA . SER A 1 88 ? -2.102 12.536 11.341 1.00 88.88 88 SER A CA 1
ATOM 714 C C . SER A 1 88 ? -2.413 14.007 11.024 1.00 88.88 88 SER A C 1
ATOM 716 O O . SER A 1 88 ? -3.256 14.317 10.186 1.00 88.88 88 SER A O 1
ATOM 718 N N . ARG A 1 89 ? -1.771 14.941 11.732 1.00 87.62 89 ARG A N 1
ATOM 719 C CA . ARG A 1 89 ? -1.915 16.395 11.583 1.00 87.62 89 ARG A CA 1
ATOM 720 C C . ARG A 1 89 ? -0.611 17.072 11.171 1.00 87.62 89 ARG A C 1
ATOM 722 O O . ARG A 1 89 ? -0.569 18.299 11.107 1.00 87.62 89 ARG A O 1
ATOM 729 N N . VAL A 1 90 ? 0.445 16.298 10.921 1.00 91.31 90 VAL A N 1
ATOM 730 C CA . VAL A 1 90 ? 1.752 16.818 10.518 1.00 91.31 90 VAL A CA 1
ATOM 731 C C . VAL A 1 90 ? 1.906 16.617 9.014 1.00 91.31 90 VAL A C 1
ATOM 733 O O . VAL A 1 90 ? 1.925 15.467 8.576 1.00 91.31 90 VAL A O 1
ATOM 736 N N . PRO A 1 91 ? 2.012 17.695 8.218 1.00 89.00 91 PRO A N 1
ATOM 737 C CA . PRO A 1 91 ? 2.140 17.575 6.771 1.00 89.00 91 PRO A CA 1
ATOM 738 C C . PRO A 1 91 ? 3.447 16.870 6.401 1.00 89.00 91 PRO A C 1
ATOM 740 O O . PRO A 1 91 ? 4.503 17.171 6.963 1.00 89.00 91 PRO A O 1
ATOM 743 N N . PHE A 1 92 ? 3.385 15.959 5.431 1.00 88.94 92 PHE A N 1
ATOM 744 C CA . PHE A 1 92 ? 4.571 15.310 4.885 1.00 88.94 92 PHE A CA 1
ATOM 745 C C . PHE A 1 92 ? 5.119 16.127 3.713 1.00 88.94 92 PHE A C 1
ATOM 747 O O . PHE A 1 92 ? 4.606 16.074 2.596 1.00 88.94 92 PHE A O 1
ATOM 754 N N . LEU A 1 93 ? 6.148 16.925 3.993 1.00 84.38 93 LEU A N 1
ATOM 755 C CA . LEU A 1 93 ? 6.729 17.856 3.030 1.00 84.38 93 LEU A CA 1
ATOM 756 C C . LEU A 1 93 ? 7.998 17.266 2.418 1.00 84.38 93 LEU A C 1
ATOM 758 O O . LEU A 1 93 ? 8.900 16.850 3.145 1.00 84.38 93 LEU A O 1
ATOM 762 N N . TYR A 1 94 ? 8.090 17.288 1.091 1.00 78.81 94 TYR A N 1
ATOM 763 C CA . TYR A 1 94 ? 9.348 17.026 0.399 1.00 78.81 94 TYR A CA 1
ATOM 764 C C . TYR A 1 94 ? 10.209 18.287 0.419 1.00 78.81 94 TYR A C 1
ATOM 766 O O . TYR A 1 94 ? 9.689 19.386 0.218 1.00 78.81 94 TYR A O 1
ATOM 774 N N . VAL A 1 95 ? 11.504 18.143 0.701 1.00 70.44 95 VAL A N 1
ATOM 775 C CA . VAL A 1 95 ? 12.447 19.267 0.744 1.00 70.44 95 VAL A CA 1
ATOM 776 C C . VAL A 1 95 ? 13.477 19.088 -0.357 1.00 70.44 95 VAL A C 1
ATOM 778 O O . VAL A 1 95 ? 14.292 18.171 -0.290 1.00 70.44 95 VAL A O 1
ATOM 781 N N . GLU A 1 96 ? 13.463 19.999 -1.321 1.00 63.53 96 GLU A N 1
ATOM 782 C CA . GLU A 1 96 ? 14.408 20.044 -2.435 1.00 63.53 96 GLU A CA 1
ATOM 783 C C . GLU A 1 96 ? 14.954 21.465 -2.562 1.00 63.53 96 GLU A C 1
ATOM 785 O O . GLU A 1 96 ? 14.176 22.409 -2.680 1.00 63.53 96 GLU A O 1
ATOM 790 N N . ASN A 1 97 ? 16.280 21.637 -2.495 1.00 58.72 97 ASN A N 1
ATOM 791 C CA . ASN A 1 97 ? 16.940 22.950 -2.586 1.00 58.72 97 ASN A CA 1
ATOM 792 C C . ASN A 1 97 ? 16.308 24.021 -1.664 1.00 58.72 97 ASN A C 1
ATOM 794 O O . ASN A 1 97 ? 16.029 25.139 -2.089 1.00 58.72 97 ASN A O 1
ATOM 798 N N . ASP A 1 98 ? 16.032 23.646 -0.407 1.00 64.25 98 ASP A N 1
ATOM 799 C CA . ASP A 1 98 ? 15.330 24.437 0.624 1.00 64.25 98 ASP A CA 1
ATOM 800 C C . ASP A 1 98 ? 13.849 24.775 0.340 1.00 64.25 98 ASP A C 1
ATOM 802 O O . ASP A 1 98 ? 13.164 25.348 1.196 1.00 64.25 98 ASP A O 1
ATOM 806 N N . LEU A 1 99 ? 13.304 24.365 -0.807 1.00 71.62 99 LEU A N 1
ATOM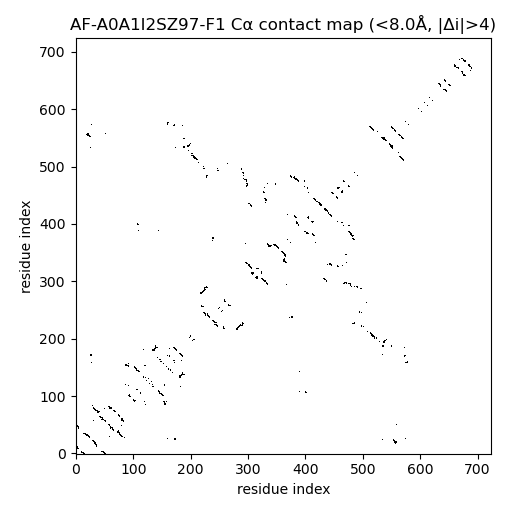 807 C CA . LEU A 1 99 ? 11.888 24.487 -1.131 1.00 71.62 99 LEU A CA 1
ATOM 808 C C . LEU A 1 99 ? 11.101 23.326 -0.509 1.00 71.62 99 LEU A C 1
ATOM 810 O O . LEU A 1 99 ? 11.405 22.156 -0.736 1.00 71.62 99 LEU A O 1
ATOM 814 N N . LYS A 1 100 ? 10.054 23.650 0.258 1.00 80.00 100 LYS A N 1
ATOM 815 C CA . LYS A 1 100 ? 9.128 22.659 0.824 1.00 80.00 100 LYS A CA 1
ATOM 816 C C . LYS A 1 100 ? 7.924 22.479 -0.092 1.00 80.00 100 LYS A C 1
ATOM 818 O O . LYS A 1 100 ? 7.157 23.422 -0.276 1.00 80.00 100 LYS A O 1
ATOM 823 N N . GLN A 1 101 ? 7.737 21.273 -0.616 1.00 76.62 101 GLN A N 1
ATOM 824 C CA . GLN A 1 101 ? 6.623 20.921 -1.492 1.00 76.62 101 GLN A CA 1
ATOM 825 C C . GLN A 1 101 ? 5.625 20.005 -0.776 1.00 76.62 101 GLN A C 1
ATOM 827 O O . GLN A 1 101 ? 6.008 19.068 -0.075 1.00 76.62 101 GLN A O 1
ATOM 832 N N . GLN A 1 102 ? 4.335 20.288 -0.964 1.00 76.94 102 GLN A N 1
ATOM 833 C CA . GLN A 1 102 ? 3.220 19.488 -0.434 1.00 76.94 102 GLN A CA 1
ATOM 834 C C . GLN A 1 102 ? 2.607 18.543 -1.484 1.00 76.94 102 GLN A C 1
ATOM 836 O O . GLN A 1 102 ? 1.864 17.632 -1.127 1.00 76.94 102 GLN A O 1
ATOM 841 N N . GLU A 1 103 ? 2.913 18.779 -2.763 1.00 77.69 103 GLU A N 1
ATOM 842 C CA . GLU A 1 103 ? 2.456 18.002 -3.915 1.00 77.69 103 GLU A CA 1
ATOM 843 C C . GLU A 1 103 ? 3.686 17.444 -4.620 1.00 77.69 103 GLU A C 1
ATOM 845 O O . GLU A 1 103 ? 4.520 18.218 -5.084 1.00 77.69 103 GLU A O 1
ATOM 850 N N . TRP A 1 104 ? 3.826 16.125 -4.662 1.00 74.75 104 TRP A N 1
ATOM 851 C CA . TRP A 1 104 ? 4.955 15.463 -5.313 1.00 74.75 104 TRP A CA 1
ATOM 852 C C . TRP A 1 104 ? 4.661 13.974 -5.497 1.00 74.75 104 TRP A C 1
ATOM 854 O O . TRP A 1 104 ? 3.730 13.428 -4.907 1.00 74.75 104 TRP A O 1
ATOM 864 N N . SER A 1 105 ? 5.440 13.300 -6.338 1.00 77.88 105 SER A N 1
ATOM 865 C CA . SER A 1 105 ? 5.340 11.851 -6.537 1.00 77.88 105 SER A CA 1
ATOM 866 C C . SER A 1 105 ? 6.661 11.177 -6.208 1.00 77.88 105 SER A C 1
ATOM 868 O O . SER A 1 105 ? 7.722 11.776 -6.357 1.00 77.88 105 SER A O 1
ATOM 870 N N . PHE A 1 106 ? 6.580 9.934 -5.753 1.00 78.94 106 PHE A N 1
ATOM 871 C CA . PHE A 1 106 ? 7.719 9.082 -5.468 1.00 78.94 106 PHE A CA 1
ATOM 872 C C . PHE A 1 106 ? 7.561 7.788 -6.245 1.00 78.94 106 PHE A C 1
ATOM 874 O O . PHE A 1 106 ? 6.582 7.071 -6.060 1.00 78.94 106 PHE A O 1
ATOM 881 N N . GLU A 1 107 ? 8.552 7.450 -7.051 1.00 76.94 107 GLU A N 1
ATOM 882 C CA . GLU A 1 107 ? 8.700 6.116 -7.610 1.00 76.94 107 GLU A CA 1
ATOM 883 C C . GLU A 1 107 ? 10.112 5.677 -7.295 1.00 76.94 107 GLU A C 1
ATOM 885 O O . GLU A 1 107 ? 11.028 6.276 -7.830 1.00 76.94 107 GLU A O 1
ATOM 890 N N . GLY A 1 108 ? 10.310 4.698 -6.417 1.00 74.94 108 GLY A N 1
ATOM 891 C CA . GLY A 1 108 ? 11.654 4.340 -5.982 1.00 74.94 108 GLY A CA 1
ATOM 892 C C . GLY A 1 108 ? 11.731 3.197 -4.983 1.00 74.94 108 GLY A C 1
ATOM 893 O O . GLY A 1 108 ? 10.743 2.506 -4.743 1.00 74.94 108 GLY A O 1
ATOM 894 N N . LEU A 1 109 ? 12.912 2.983 -4.395 1.00 83.31 109 LEU A N 1
ATOM 895 C CA . LEU A 1 109 ? 13.124 1.929 -3.397 1.00 83.31 109 LEU A CA 1
ATOM 896 C C . LEU A 1 109 ? 12.233 2.128 -2.163 1.00 83.31 109 LEU A C 1
ATOM 898 O O . LEU A 1 109 ? 12.204 3.210 -1.570 1.00 83.31 109 LEU A O 1
ATOM 902 N N . THR A 1 110 ? 11.581 1.054 -1.715 1.00 87.56 110 THR A N 1
ATOM 903 C CA . THR A 1 110 ? 10.704 1.083 -0.531 1.00 87.56 110 THR A CA 1
ATOM 904 C C . THR A 1 110 ? 11.462 1.513 0.717 1.00 87.56 110 THR A C 1
ATOM 906 O O . THR A 1 110 ? 10.970 2.323 1.496 1.00 87.56 110 THR A O 1
ATOM 909 N N . VAL A 1 111 ? 12.703 1.047 0.874 1.00 89.06 111 VAL A N 1
ATOM 910 C CA . VAL A 1 111 ? 13.573 1.436 1.993 1.00 89.06 111 VAL A CA 1
ATOM 911 C C . VAL A 1 111 ? 13.842 2.941 2.027 1.00 89.06 111 VAL A C 1
ATOM 913 O O . VAL A 1 111 ? 13.748 3.545 3.089 1.00 89.06 111 VAL A O 1
ATOM 916 N N . SER A 1 112 ? 14.064 3.578 0.874 1.00 86.44 112 SER A N 1
ATOM 917 C CA . SER A 1 112 ? 14.278 5.028 0.794 1.00 86.44 112 SER A CA 1
ATOM 918 C C . SER A 1 112 ? 13.010 5.813 1.143 1.00 86.44 112 SER A C 1
ATOM 920 O O . SER A 1 112 ? 13.086 6.832 1.828 1.00 86.44 112 SER A O 1
ATOM 922 N N . ALA A 1 113 ? 11.831 5.319 0.746 1.00 89.44 113 ALA A N 1
ATOM 923 C CA . ALA A 1 113 ? 10.560 5.913 1.161 1.00 89.44 113 ALA A CA 1
ATOM 924 C C . ALA A 1 113 ? 10.378 5.851 2.690 1.00 89.44 113 ALA A C 1
ATOM 926 O O . ALA A 1 113 ? 10.007 6.848 3.313 1.00 89.44 113 ALA A O 1
ATOM 927 N N . LEU A 1 114 ? 10.689 4.707 3.311 1.00 94.12 114 LEU A N 1
ATOM 928 C CA . LEU A 1 114 ? 10.614 4.535 4.767 1.00 94.12 114 LEU A CA 1
ATOM 929 C C . LEU A 1 114 ? 11.650 5.391 5.509 1.00 94.12 114 LEU A C 1
ATOM 931 O O . LEU A 1 114 ? 11.342 5.931 6.570 1.00 94.12 114 LEU A O 1
ATOM 935 N N . GLU A 1 115 ? 12.845 5.581 4.948 1.00 91.75 115 GLU A N 1
ATOM 936 C CA . GLU A 1 115 ? 13.860 6.498 5.485 1.00 91.75 115 GLU A CA 1
ATOM 937 C C . GLU A 1 115 ? 13.361 7.945 5.518 1.00 91.75 115 GLU A C 1
ATOM 939 O O . GLU A 1 115 ? 13.512 8.620 6.541 1.00 91.75 115 GLU A O 1
ATOM 944 N N . TYR A 1 116 ? 12.711 8.414 4.447 1.00 90.44 116 TYR A N 1
ATOM 945 C CA . TYR A 1 116 ? 12.090 9.740 4.429 1.00 90.44 116 TYR A CA 1
ATOM 946 C C . TYR A 1 116 ? 10.977 9.876 5.464 1.00 90.44 116 TYR A C 1
ATOM 948 O O . TYR A 1 116 ? 10.892 10.905 6.138 1.00 90.44 116 TYR A O 1
ATOM 956 N N . VAL A 1 117 ? 10.167 8.833 5.654 1.00 94.81 117 VAL A N 1
ATOM 957 C CA . VAL A 1 117 ? 9.152 8.829 6.710 1.00 94.81 117 VAL A CA 1
ATOM 958 C C . VAL A 1 117 ? 9.786 8.899 8.096 1.00 94.81 117 VAL A C 1
ATOM 960 O O . VAL A 1 117 ? 9.412 9.761 8.889 1.00 94.81 117 VAL A O 1
ATOM 963 N N . CYS A 1 118 ? 10.769 8.051 8.397 1.00 95.81 118 CYS A N 1
ATOM 964 C CA . CYS A 1 118 ? 11.468 8.070 9.681 1.00 95.81 118 CYS A CA 1
ATOM 965 C C . CYS A 1 118 ? 12.121 9.432 9.944 1.00 95.81 118 CYS A C 1
ATOM 967 O O . CYS A 1 118 ? 12.023 9.957 11.054 1.00 95.81 118 CYS A O 1
ATOM 969 N N . LYS A 1 119 ? 12.730 10.052 8.926 1.00 93.62 119 LYS A N 1
ATOM 970 C CA . LYS A 1 119 ? 13.253 11.420 9.019 1.00 93.62 119 LYS A CA 1
ATOM 971 C C . LYS A 1 119 ? 12.150 12.412 9.404 1.00 93.62 119 LYS A C 1
ATOM 973 O O . LYS A 1 119 ? 12.321 13.127 10.387 1.00 93.62 119 LYS A O 1
ATOM 978 N N . ALA A 1 120 ? 11.015 12.408 8.705 1.00 93.94 120 ALA A N 1
ATOM 979 C CA . ALA A 1 120 ? 9.901 13.311 9.002 1.00 93.94 120 ALA A CA 1
ATOM 980 C C . ALA A 1 120 ? 9.301 13.086 10.400 1.00 93.94 120 ALA A C 1
ATOM 982 O O . ALA A 1 120 ? 8.978 14.050 11.087 1.00 93.94 120 ALA A O 1
ATOM 983 N N . ILE A 1 121 ? 9.193 11.833 10.856 1.00 96.38 121 ILE A N 1
ATOM 984 C CA . ILE A 1 121 ? 8.741 11.495 12.216 1.00 96.38 121 ILE A CA 1
ATOM 985 C C . ILE A 1 121 ? 9.695 12.085 13.259 1.00 96.38 121 ILE A C 1
ATOM 987 O O . ILE A 1 121 ? 9.257 12.734 14.210 1.00 96.38 121 ILE A O 1
ATOM 991 N N . ASN A 1 122 ? 11.001 11.877 13.081 1.00 96.50 122 ASN A N 1
ATOM 992 C CA . ASN A 1 122 ? 12.012 12.385 14.004 1.00 96.50 122 ASN A CA 1
ATOM 993 C C . ASN A 1 122 ? 12.035 13.917 14.035 1.00 96.50 122 ASN A C 1
ATOM 995 O O . ASN A 1 122 ? 12.102 14.500 15.114 1.00 96.50 122 ASN A O 1
ATOM 999 N N . GLU A 1 123 ? 11.911 14.572 12.879 1.00 94.44 123 GLU A N 1
ATOM 1000 C CA . GLU A 1 123 ? 11.791 16.029 12.784 1.00 94.44 123 GLU A CA 1
ATOM 1001 C C . GLU A 1 123 ? 10.516 16.545 13.464 1.00 94.44 123 GLU A C 1
ATOM 1003 O O . GLU A 1 123 ? 10.586 17.502 14.236 1.00 94.44 123 GLU A O 1
ATOM 1008 N N . ALA A 1 124 ? 9.372 15.887 13.252 1.00 95.00 124 ALA A N 1
ATOM 1009 C CA . ALA A 1 124 ? 8.095 16.259 13.860 1.00 95.00 124 ALA A CA 1
ATOM 1010 C C . ALA A 1 124 ? 8.146 16.222 15.394 1.00 95.00 124 ALA A C 1
ATOM 1012 O O . ALA A 1 124 ? 7.587 17.096 16.056 1.00 95.00 124 ALA A O 1
ATOM 1013 N N . PHE A 1 125 ? 8.843 15.236 15.965 1.00 94.94 125 PHE A N 1
ATOM 1014 C CA . PHE A 1 125 ? 9.035 15.123 17.412 1.00 94.94 125 PHE A CA 1
ATOM 1015 C C . PHE A 1 125 ? 10.272 15.861 17.945 1.00 94.94 125 PHE A C 1
ATOM 1017 O O . PHE A 1 125 ? 10.486 15.871 19.157 1.00 94.94 125 PHE A O 1
ATOM 1024 N N . GLY A 1 126 ? 11.084 16.478 17.082 1.00 95.00 126 GLY A N 1
ATOM 1025 C CA . GLY A 1 126 ? 12.328 17.144 17.479 1.00 95.00 126 GLY A CA 1
ATOM 1026 C C . GLY A 1 126 ? 13.390 16.190 18.045 1.00 95.00 126 GLY A C 1
ATOM 1027 O O . GLY A 1 126 ? 14.195 16.595 18.883 1.00 95.00 126 GLY A O 1
ATOM 1028 N N . ILE A 1 127 ? 13.388 14.923 17.621 1.00 95.00 127 ILE A N 1
ATOM 1029 C CA . ILE A 1 127 ? 14.326 13.898 18.087 1.00 95.00 127 ILE A CA 1
ATOM 1030 C C . ILE A 1 127 ? 15.646 14.043 17.326 1.00 95.00 127 ILE A C 1
ATOM 1032 O O . ILE A 1 127 ? 15.749 13.723 16.141 1.00 95.00 127 ILE A O 1
ATOM 1036 N N . THR A 1 128 ? 16.674 14.520 18.024 1.00 92.62 128 THR A N 1
ATOM 1037 C CA . THR A 1 128 ? 18.016 14.728 17.461 1.00 92.62 128 THR A CA 1
ATOM 1038 C C . THR A 1 128 ? 19.021 13.658 17.879 1.00 92.62 128 THR A C 1
ATOM 1040 O O . THR A 1 128 ? 19.967 13.412 17.133 1.00 92.62 128 THR A O 1
ATOM 1043 N N . ASP A 1 129 ? 18.803 13.000 19.020 1.00 92.44 129 ASP A N 1
ATOM 1044 C CA . ASP A 1 129 ? 19.642 11.911 19.530 1.00 92.44 129 ASP A CA 1
ATOM 1045 C C . ASP A 1 129 ? 19.474 10.646 18.679 1.00 92.44 129 ASP A C 1
ATOM 1047 O O . ASP A 1 129 ? 18.384 10.076 18.609 1.00 92.44 129 ASP A O 1
ATOM 1051 N N . ASP A 1 130 ? 20.566 10.194 18.060 1.00 88.69 130 ASP A N 1
ATOM 1052 C CA . ASP A 1 130 ? 20.597 9.022 17.182 1.00 88.69 130 ASP A CA 1
ATOM 1053 C C . ASP A 1 130 ? 20.101 7.737 17.859 1.00 88.69 130 ASP A C 1
ATOM 1055 O O . ASP A 1 130 ? 19.523 6.888 17.187 1.00 88.69 130 ASP A O 1
ATOM 1059 N N . THR A 1 131 ? 20.265 7.598 19.178 1.00 88.94 131 THR A N 1
ATOM 1060 C CA . THR A 1 131 ? 19.803 6.409 19.920 1.00 88.94 131 THR A CA 1
ATOM 1061 C C . THR A 1 131 ? 18.297 6.397 20.177 1.00 88.94 131 THR A C 1
ATOM 1063 O O . THR A 1 131 ? 17.741 5.362 20.536 1.00 88.94 131 THR A O 1
ATOM 1066 N N . GLN A 1 132 ? 17.635 7.544 20.007 1.00 90.56 132 GLN A N 1
ATOM 1067 C CA . GLN A 1 132 ? 16.200 7.722 20.231 1.00 90.56 132 GLN A CA 1
ATOM 1068 C C . GLN A 1 132 ? 15.420 7.891 18.926 1.00 90.56 132 GLN A C 1
ATOM 1070 O O . GLN A 1 132 ? 14.187 7.950 18.953 1.00 90.56 132 GLN A O 1
ATOM 1075 N N . LYS A 1 133 ? 16.119 7.997 17.789 1.00 95.00 133 LYS A N 1
ATOM 1076 C CA . LYS A 1 133 ? 15.492 8.169 16.482 1.00 95.00 133 LYS A CA 1
ATOM 1077 C C . LYS A 1 133 ? 14.660 6.952 16.123 1.00 95.00 133 LYS A C 1
ATOM 1079 O O . LYS A 1 133 ? 15.101 5.813 16.241 1.00 95.00 133 LYS A O 1
ATOM 1084 N N . PHE A 1 134 ? 13.476 7.225 15.593 1.00 97.00 134 PHE A N 1
ATOM 1085 C CA . PHE A 1 134 ? 12.697 6.233 14.884 1.00 97.00 134 PHE A CA 1
ATOM 1086 C C . PHE A 1 134 ? 13.499 5.714 13.693 1.00 97.00 134 PHE A C 1
ATOM 1088 O O . PHE A 1 134 ? 13.953 6.494 12.850 1.00 97.00 134 PHE A O 1
ATOM 1095 N N . THR A 1 135 ? 13.654 4.397 13.647 1.00 95.69 135 THR A N 1
ATOM 1096 C CA . THR A 1 135 ? 14.183 3.640 12.506 1.00 95.69 135 THR A CA 1
ATOM 1097 C C . THR A 1 135 ? 13.076 2.756 11.936 1.00 95.69 135 THR A C 1
ATOM 1099 O O . THR A 1 135 ? 11.984 2.708 12.499 1.00 95.69 135 THR A O 1
ATOM 1102 N N . TYR A 1 136 ? 13.308 2.082 10.810 1.00 95.19 136 TYR A N 1
ATOM 1103 C CA . TYR A 1 136 ? 12.334 1.146 10.246 1.00 95.19 136 TYR A CA 1
ATOM 1104 C C . TYR A 1 136 ? 12.835 -0.298 10.328 1.00 95.19 136 TYR A C 1
ATOM 1106 O O . TYR A 1 136 ? 14.034 -0.559 10.261 1.00 95.19 136 TYR A O 1
ATOM 1114 N N . THR A 1 137 ? 11.892 -1.230 10.422 1.00 94.94 137 THR A N 1
ATOM 1115 C CA . THR A 1 137 ? 12.114 -2.675 10.365 1.00 94.94 137 THR A CA 1
ATOM 1116 C C . THR A 1 137 ? 11.138 -3.267 9.359 1.00 94.94 137 THR A C 1
ATOM 1118 O O . THR A 1 137 ? 9.925 -3.107 9.498 1.00 94.94 137 THR A O 1
ATOM 1121 N N . LEU A 1 138 ? 11.655 -3.968 8.350 1.00 93.75 138 LEU A N 1
ATOM 1122 C CA . LEU A 1 138 ? 10.815 -4.694 7.400 1.00 93.75 138 LEU A CA 1
ATOM 1123 C C . LEU A 1 138 ? 10.312 -6.001 8.027 1.00 93.75 138 LEU A C 1
ATOM 1125 O O . LEU A 1 138 ? 11.080 -6.747 8.636 1.00 93.75 138 LEU A O 1
ATOM 1129 N N . CYS A 1 139 ? 9.023 -6.282 7.868 1.00 91.19 139 CYS A N 1
ATOM 1130 C CA . CYS A 1 139 ? 8.373 -7.500 8.334 1.00 91.19 139 CYS A CA 1
ATOM 1131 C C . CYS A 1 139 ? 7.891 -8.336 7.145 1.00 91.19 139 CYS A C 1
ATOM 1133 O O . CYS A 1 139 ? 7.133 -7.854 6.303 1.00 91.19 139 CYS A O 1
ATOM 1135 N N . GLY A 1 140 ? 8.296 -9.606 7.101 1.00 86.69 140 GLY A N 1
ATOM 1136 C CA . GLY A 1 140 ? 7.945 -10.509 6.004 1.00 86.69 140 GLY A CA 1
ATOM 1137 C C . GLY A 1 140 ? 8.574 -10.098 4.671 1.00 86.69 140 GLY A C 1
ATOM 1138 O O . GLY A 1 140 ? 9.654 -9.509 4.635 1.00 86.69 140 GLY A O 1
ATOM 1139 N N . THR A 1 141 ? 7.909 -10.444 3.569 1.00 85.31 141 THR A N 1
ATOM 1140 C CA . THR A 1 141 ? 8.355 -10.062 2.224 1.00 85.31 141 THR A CA 1
ATOM 1141 C C . THR A 1 141 ? 7.707 -8.745 1.827 1.00 85.31 141 THR A C 1
ATOM 1143 O O . THR A 1 141 ? 6.483 -8.650 1.760 1.00 85.31 141 THR A O 1
ATOM 1146 N N . VAL A 1 142 ? 8.537 -7.749 1.528 1.00 86.81 142 VAL A N 1
ATOM 1147 C CA . VAL A 1 142 ? 8.116 -6.413 1.100 1.00 86.81 142 VAL A CA 1
ATOM 1148 C C . VAL A 1 142 ? 8.631 -6.164 -0.310 1.00 86.81 142 VAL A C 1
ATOM 1150 O O . VAL A 1 142 ? 9.726 -6.602 -0.663 1.00 86.81 142 VAL A O 1
ATOM 1153 N N . ASP A 1 143 ? 7.833 -5.476 -1.113 1.00 85.44 143 ASP A N 1
ATOM 1154 C CA . ASP A 1 143 ? 8.194 -5.069 -2.464 1.00 85.44 143 ASP A CA 1
ATOM 1155 C C . ASP A 1 143 ? 9.463 -4.207 -2.438 1.00 85.44 143 ASP A C 1
ATOM 1157 O O . ASP A 1 143 ? 9.591 -3.297 -1.617 1.00 85.44 143 ASP A O 1
ATOM 1161 N N . GLY A 1 144 ? 10.410 -4.472 -3.341 1.00 81.19 144 GLY A N 1
ATOM 1162 C CA . GLY A 1 144 ? 11.682 -3.739 -3.382 1.00 81.19 144 GLY A CA 1
ATOM 1163 C C . GLY A 1 144 ? 11.533 -2.264 -3.772 1.00 81.19 144 GLY A C 1
ATOM 1164 O O . GLY A 1 144 ? 12.368 -1.437 -3.401 1.00 81.19 144 GLY A O 1
ATOM 1165 N N . SER A 1 145 ? 10.454 -1.924 -4.477 1.00 83.12 145 SER A N 1
ATOM 1166 C CA . SER A 1 145 ? 10.144 -0.568 -4.926 1.00 83.12 145 SER A CA 1
ATOM 1167 C C . SER A 1 145 ? 8.651 -0.274 -4.859 1.00 83.12 145 SER A C 1
ATOM 1169 O O . SER A 1 145 ? 7.832 -1.165 -5.076 1.00 83.12 145 SER A O 1
ATOM 1171 N N . VAL A 1 146 ? 8.310 0.995 -4.660 1.00 84.38 146 VAL A N 1
ATOM 1172 C CA . VAL A 1 146 ? 6.939 1.508 -4.576 1.00 84.38 146 VAL A CA 1
ATOM 1173 C C . VAL A 1 146 ? 6.775 2.753 -5.439 1.00 84.38 146 VAL A C 1
ATOM 1175 O O . VAL A 1 146 ? 7.723 3.515 -5.632 1.00 84.38 146 VAL A O 1
ATOM 1178 N N . ASN A 1 147 ? 5.552 2.975 -5.919 1.00 82.38 147 ASN A N 1
ATOM 1179 C CA . ASN A 1 147 ? 5.149 4.200 -6.602 1.00 82.38 147 ASN A CA 1
ATOM 1180 C C . ASN A 1 147 ? 3.900 4.786 -5.930 1.00 82.38 147 ASN A C 1
ATOM 1182 O O . ASN A 1 147 ? 2.868 4.116 -5.858 1.00 82.38 147 ASN A O 1
ATOM 1186 N N . PHE A 1 148 ? 3.993 6.015 -5.425 1.00 81.62 148 PHE A N 1
ATOM 1187 C CA . PHE A 1 148 ? 2.877 6.732 -4.816 1.00 81.62 148 PHE A CA 1
ATOM 1188 C C . PHE A 1 148 ? 2.998 8.245 -5.018 1.00 81.62 148 PHE A C 1
ATOM 1190 O O . PHE A 1 148 ? 4.087 8.804 -5.104 1.00 81.62 148 PHE A O 1
ATOM 1197 N N . SER A 1 149 ? 1.857 8.929 -5.029 1.00 78.25 149 SER A N 1
ATOM 1198 C CA . SER A 1 149 ? 1.779 10.390 -5.042 1.00 78.25 149 SER A CA 1
ATOM 1199 C C . SER A 1 149 ? 1.343 10.930 -3.682 1.00 78.25 149 SER A C 1
ATOM 1201 O O . SER A 1 149 ? 0.439 10.373 -3.049 1.00 78.25 149 SER A O 1
ATOM 1203 N N . VAL A 1 150 ? 1.940 12.044 -3.271 1.00 78.31 150 VAL A N 1
ATOM 1204 C CA . VAL A 1 150 ? 1.588 12.813 -2.077 1.00 78.31 150 VAL A CA 1
ATOM 1205 C C . VAL A 1 150 ? 0.860 14.079 -2.512 1.00 78.31 150 VAL A C 1
ATOM 1207 O O . VAL A 1 150 ? 1.385 14.848 -3.313 1.00 78.31 150 VAL A O 1
ATOM 1210 N N . SER A 1 151 ? -0.346 14.283 -1.980 1.00 77.69 151 SER A N 1
ATOM 1211 C CA . SER A 1 151 ? -1.162 15.471 -2.227 1.00 77.69 151 SER A CA 1
ATOM 1212 C C . SER A 1 151 ? -1.749 15.983 -0.922 1.00 77.69 151 SER A C 1
ATOM 1214 O O . SER A 1 151 ? -2.742 15.450 -0.418 1.00 77.69 151 SER A O 1
ATOM 1216 N N . SER A 1 152 ? -1.075 16.970 -0.323 1.00 74.38 152 SER A N 1
ATOM 1217 C CA . SER A 1 152 ? -1.472 17.583 0.951 1.00 74.38 152 SER A CA 1
ATOM 1218 C C . SER A 1 152 ? -1.733 16.555 2.069 1.00 74.38 152 SER A C 1
ATOM 1220 O O . SER A 1 152 ? -2.624 16.723 2.903 1.00 74.38 152 SER A O 1
ATOM 1222 N N . ASN A 1 153 ? -0.966 15.459 2.075 1.00 81.94 153 ASN A N 1
ATOM 1223 C CA . ASN A 1 153 ? -1.125 14.371 3.033 1.00 81.94 153 ASN A CA 1
ATOM 1224 C C . ASN A 1 153 ? -0.271 14.579 4.289 1.00 81.94 153 ASN A C 1
ATOM 1226 O O . ASN A 1 153 ? 0.820 15.151 4.251 1.00 81.94 153 ASN A O 1
ATOM 1230 N N . ASP A 1 154 ? -0.763 14.056 5.408 1.00 89.31 154 ASP A N 1
ATOM 1231 C CA . ASP A 1 154 ? 0.010 13.922 6.635 1.00 89.31 154 ASP A CA 1
ATOM 1232 C C . ASP A 1 154 ? 0.922 12.677 6.620 1.00 89.31 154 ASP A C 1
ATOM 1234 O O . ASP A 1 154 ? 0.830 11.818 5.739 1.00 89.31 154 ASP A O 1
ATOM 1238 N N . ILE A 1 155 ? 1.802 12.564 7.616 1.00 93.62 155 ILE A N 1
ATOM 1239 C CA . ILE A 1 155 ? 2.785 11.474 7.724 1.00 93.62 155 ILE A CA 1
ATOM 1240 C C . ILE A 1 155 ? 2.129 10.077 7.748 1.00 93.62 155 ILE A C 1
ATOM 1242 O O . ILE A 1 155 ? 2.611 9.166 7.071 1.00 93.62 155 ILE A O 1
ATOM 1246 N N . LEU A 1 156 ? 1.038 9.878 8.501 1.00 92.44 156 LEU A N 1
ATOM 1247 C CA . LEU A 1 156 ? 0.388 8.558 8.618 1.00 92.44 156 LEU A CA 1
ATOM 1248 C C . LEU A 1 156 ? -0.361 8.183 7.332 1.00 92.44 156 LEU A C 1
ATOM 1250 O O . LEU A 1 156 ? -0.406 7.018 6.918 1.00 92.44 156 LEU A O 1
ATOM 1254 N N . SER A 1 157 ? -0.914 9.188 6.663 1.00 88.00 157 SER A N 1
ATOM 1255 C CA . SER A 1 157 ? -1.527 9.068 5.343 1.00 88.00 157 SER A CA 1
ATOM 1256 C C . SER A 1 157 ? -0.521 8.667 4.262 1.00 88.00 157 SER A C 1
ATOM 1258 O O . SER A 1 157 ? -0.834 7.840 3.398 1.00 88.00 157 SER A O 1
ATOM 1260 N N . VAL A 1 158 ? 0.707 9.190 4.325 1.00 90.00 158 VAL A N 1
ATOM 1261 C CA . VAL A 1 158 ? 1.793 8.772 3.428 1.00 90.00 158 VAL A CA 1
ATOM 1262 C C . VAL A 1 158 ? 2.253 7.351 3.733 1.00 90.00 158 VAL A C 1
ATOM 1264 O O . VAL A 1 158 ? 2.346 6.558 2.801 1.00 90.00 158 VAL A O 1
ATOM 1267 N N . LEU A 1 159 ? 2.426 6.970 5.004 1.00 93.25 159 LEU A N 1
ATOM 1268 C CA . LEU A 1 159 ? 2.700 5.574 5.385 1.00 93.25 159 LEU A CA 1
ATOM 1269 C C . LEU A 1 159 ? 1.677 4.595 4.799 1.00 93.25 159 LEU A C 1
ATOM 1271 O O . LEU A 1 159 ? 2.038 3.558 4.242 1.00 93.25 159 LEU A O 1
ATOM 1275 N N . SER A 1 160 ? 0.398 4.959 4.873 1.00 90.25 160 SER A N 1
ATOM 1276 C CA . SER A 1 160 ? -0.699 4.169 4.309 1.00 90.25 160 SER A CA 1
ATOM 1277 C C . SER A 1 160 ? -0.646 4.111 2.774 1.00 90.25 160 SER A C 1
ATOM 1279 O O . SER A 1 160 ? -0.988 3.090 2.179 1.00 90.25 160 SER A O 1
ATOM 1281 N N . SER A 1 161 ? -0.170 5.176 2.121 1.00 88.06 161 SER A N 1
ATOM 1282 C CA . SER A 1 161 ? 0.029 5.210 0.665 1.00 88.06 161 SER A CA 1
ATOM 1283 C C . SER A 1 161 ? 1.224 4.354 0.222 1.00 88.06 161 SER A C 1
ATOM 1285 O O . SER A 1 161 ? 1.109 3.647 -0.773 1.00 88.06 161 SER A O 1
ATOM 1287 N N . ILE A 1 162 ? 2.325 4.337 0.983 1.00 91.69 162 ILE A N 1
ATOM 1288 C CA . ILE A 1 162 ? 3.480 3.449 0.742 1.00 91.69 162 ILE A CA 1
ATOM 1289 C C . ILE A 1 162 ? 3.053 1.981 0.886 1.00 91.69 162 ILE A C 1
ATOM 1291 O O . ILE A 1 162 ? 3.343 1.159 0.019 1.00 91.69 162 ILE A O 1
ATOM 1295 N N . ALA A 1 163 ? 2.316 1.656 1.952 1.00 91.62 163 ALA A N 1
ATOM 1296 C CA . ALA A 1 163 ? 1.771 0.318 2.186 1.00 91.62 163 ALA A CA 1
ATOM 1297 C C . ALA A 1 163 ? 0.864 -0.156 1.037 1.00 91.62 163 ALA A C 1
ATOM 1299 O O . ALA A 1 163 ? 0.959 -1.302 0.605 1.00 91.62 163 ALA A O 1
ATOM 1300 N N . GLN A 1 164 ? 0.032 0.741 0.500 1.00 84.75 164 GLN A N 1
ATOM 1301 C CA . GLN A 1 164 ? -0.847 0.462 -0.639 1.00 84.75 164 GLN A CA 1
ATOM 1302 C C . GLN A 1 164 ? -0.102 0.348 -1.977 1.00 84.75 164 GLN A C 1
ATOM 1304 O O . GLN A 1 164 ? -0.567 -0.348 -2.876 1.00 84.75 164 GLN A O 1
ATOM 1309 N N . ALA A 1 165 ? 1.030 1.034 -2.127 1.00 85.50 165 ALA A N 1
ATOM 1310 C CA . ALA A 1 165 ? 1.847 0.975 -3.334 1.00 85.50 165 ALA A CA 1
ATOM 1311 C C . ALA A 1 165 ? 2.580 -0.365 -3.502 1.00 85.50 165 ALA A C 1
ATOM 1313 O O . ALA A 1 165 ? 3.062 -0.656 -4.598 1.00 85.50 165 ALA A O 1
ATOM 1314 N N . CYS A 1 166 ? 2.646 -1.180 -2.443 1.00 86.00 166 CYS A N 1
ATOM 1315 C CA . CYS A 1 166 ? 3.121 -2.553 -2.527 1.00 86.00 166 CYS A CA 1
ATOM 1316 C C . CYS A 1 166 ? 2.082 -3.398 -3.280 1.00 86.00 166 CYS A C 1
ATOM 1318 O O . CYS A 1 166 ? 0.968 -3.624 -2.808 1.00 86.00 166 CYS A O 1
ATOM 1320 N N . LYS A 1 167 ? 2.449 -3.843 -4.478 1.00 76.75 167 LYS A N 1
ATOM 1321 C CA . LYS A 1 167 ? 1.642 -4.703 -5.340 1.00 76.75 167 LYS A CA 1
ATOM 1322 C C . LYS A 1 167 ? 1.811 -6.153 -4.940 1.00 76.75 167 LYS A C 1
ATOM 1324 O O . LYS A 1 167 ? 0.835 -6.899 -4.922 1.00 76.75 167 LYS A O 1
ATOM 1329 N N . ASP A 1 168 ? 3.040 -6.574 -4.654 1.00 74.44 168 ASP A N 1
ATOM 1330 C CA . ASP A 1 168 ? 3.388 -7.974 -4.537 1.00 74.44 168 ASP A CA 1
ATOM 1331 C C . ASP A 1 168 ? 2.834 -8.599 -3.264 1.00 74.44 168 ASP A C 1
ATOM 1333 O O . ASP A 1 168 ? 2.274 -9.702 -3.321 1.00 74.44 168 ASP A O 1
ATOM 1337 N N . ASN A 1 169 ? 2.972 -7.910 -2.137 1.00 77.81 169 ASN A N 1
ATOM 1338 C CA . ASN A 1 169 ? 2.420 -8.315 -0.852 1.00 77.81 169 ASN A CA 1
ATOM 1339 C C . ASN A 1 169 ? 1.652 -7.156 -0.223 1.00 77.81 169 ASN A C 1
ATOM 1341 O O . ASN A 1 169 ? 2.135 -6.026 -0.205 1.00 77.81 169 ASN A O 1
ATOM 1345 N N . ASN A 1 170 ? 0.492 -7.458 0.365 1.00 80.44 170 ASN A N 1
ATOM 1346 C CA . ASN A 1 170 ? -0.205 -6.482 1.192 1.00 80.44 170 ASN A CA 1
ATOM 1347 C C . ASN A 1 170 ? 0.715 -6.081 2.346 1.00 80.44 170 ASN A C 1
ATOM 1349 O O . ASN A 1 170 ? 1.136 -6.935 3.130 1.00 80.44 170 ASN A O 1
ATOM 1353 N N . CYS A 1 171 ? 1.024 -4.792 2.416 1.00 90.06 171 CYS A N 1
ATOM 1354 C CA . CYS A 1 171 ? 1.855 -4.224 3.459 1.00 90.06 171 CYS A CA 1
ATOM 1355 C C . CYS A 1 171 ? 1.005 -3.393 4.420 1.00 90.06 171 CYS A C 1
ATOM 1357 O O . CYS A 1 171 ? -0.056 -2.876 4.073 1.00 90.06 171 CYS A O 1
ATOM 1359 N N . GLU A 1 172 ? 1.495 -3.287 5.645 1.00 92.81 172 GLU A N 1
ATOM 1360 C CA . GLU A 1 172 ? 0.890 -2.590 6.775 1.00 92.81 172 GLU A CA 1
ATOM 1361 C C . GLU A 1 172 ? 1.993 -1.818 7.495 1.00 92.81 172 GLU A C 1
ATOM 1363 O O . GLU A 1 172 ? 3.183 -2.032 7.241 1.00 92.81 172 GLU A O 1
ATOM 1368 N N . TRP A 1 173 ? 1.622 -0.945 8.425 1.00 94.81 173 TRP A N 1
ATOM 1369 C CA . TRP A 1 173 ? 2.586 -0.231 9.257 1.00 94.81 173 TRP A CA 1
ATOM 1370 C C . TRP A 1 173 ? 2.179 -0.199 10.738 1.00 94.81 173 TRP A C 1
ATOM 1372 O O . TRP A 1 173 ? 0.998 -0.111 11.089 1.00 94.81 173 TRP A O 1
ATOM 1382 N N . HIS A 1 174 ? 3.177 -0.244 11.619 1.00 95.06 174 HIS A N 1
ATOM 1383 C CA . HIS A 1 174 ? 3.036 -0.051 13.060 1.00 95.06 174 HIS A CA 1
ATOM 1384 C C . HIS A 1 174 ? 4.167 0.829 13.579 1.00 95.06 174 HIS A C 1
ATOM 1386 O O . HIS A 1 174 ? 5.342 0.530 13.371 1.00 95.06 174 HIS A O 1
ATOM 1392 N N . LEU A 1 175 ? 3.810 1.901 14.281 1.00 95.44 175 LEU A N 1
ATOM 1393 C CA . LEU A 1 175 ? 4.765 2.749 14.982 1.00 95.44 175 LEU A CA 1
ATOM 1394 C C . LEU A 1 175 ? 4.805 2.335 16.452 1.00 95.44 175 LEU A C 1
ATOM 1396 O O . LEU A 1 175 ? 3.814 2.501 17.160 1.00 95.44 175 LEU A O 1
ATOM 1400 N N . SER A 1 176 ? 5.954 1.842 16.909 1.00 93.81 176 SER A N 1
ATOM 1401 C CA . SER A 1 176 ? 6.195 1.544 18.320 1.00 93.81 176 SER A CA 1
ATOM 1402 C C . SER A 1 176 ? 6.996 2.670 18.961 1.00 93.81 176 SER A C 1
ATOM 1404 O O . SER A 1 176 ? 8.143 2.935 18.587 1.00 93.81 176 SER A O 1
ATOM 1406 N N . TRP A 1 177 ? 6.386 3.336 19.944 1.00 92.94 177 TRP A N 1
ATOM 1407 C CA . TRP A 1 177 ? 7.067 4.350 20.747 1.00 92.94 177 TRP A CA 1
ATOM 1408 C C . TRP A 1 177 ? 8.164 3.741 21.619 1.00 92.94 177 TRP A C 1
ATOM 1410 O O . TRP A 1 177 ? 9.245 4.315 21.723 1.00 92.94 177 TRP A O 1
ATOM 1420 N N . GLU A 1 178 ? 7.891 2.573 22.199 1.00 90.31 178 GLU A N 1
ATOM 1421 C CA . GLU A 1 178 ? 8.809 1.842 23.072 1.00 90.31 178 GLU A CA 1
ATOM 1422 C C . GLU A 1 178 ? 10.066 1.396 22.319 1.00 90.31 178 GLU A C 1
ATOM 1424 O O . GLU A 1 178 ? 11.181 1.637 22.774 1.00 90.31 178 GLU A O 1
ATOM 1429 N N . HIS A 1 179 ? 9.899 0.819 21.127 1.00 91.12 179 HIS A N 1
ATOM 1430 C CA . HIS A 1 179 ? 11.021 0.297 20.341 1.00 91.12 179 HIS A CA 1
ATOM 1431 C C . HIS A 1 179 ? 11.705 1.359 19.477 1.00 91.12 179 HIS A C 1
ATOM 1433 O O . HIS A 1 179 ? 12.706 1.053 18.834 1.00 91.12 179 HIS A O 1
ATOM 1439 N N . ARG A 1 180 ? 11.149 2.579 19.405 1.00 92.94 180 ARG A N 1
ATOM 1440 C CA . ARG A 1 180 ? 11.568 3.619 18.446 1.00 92.94 180 ARG A CA 1
ATOM 1441 C C . ARG A 1 180 ? 11.667 3.053 17.025 1.00 92.94 180 ARG A C 1
ATOM 1443 O O . ARG A 1 180 ? 12.649 3.257 16.311 1.00 92.94 180 ARG A O 1
ATOM 1450 N N . ALA A 1 181 ? 10.636 2.315 16.619 1.00 94.62 181 ALA A N 1
ATOM 1451 C CA . ALA A 1 181 ? 10.637 1.572 15.367 1.00 94.62 181 ALA A CA 1
ATOM 1452 C C . ALA A 1 181 ? 9.321 1.725 14.598 1.00 94.62 181 ALA A C 1
ATOM 1454 O O . ALA A 1 181 ? 8.230 1.648 15.164 1.00 94.62 181 ALA A O 1
ATOM 1455 N N . LEU A 1 182 ? 9.451 1.901 13.287 1.00 97.25 182 LEU A N 1
ATOM 1456 C CA . LEU A 1 182 ? 8.417 1.715 12.282 1.00 97.25 182 LEU A CA 1
ATOM 1457 C C . LEU A 1 182 ? 8.525 0.285 11.742 1.00 97.25 182 LEU A C 1
ATOM 1459 O O . LEU A 1 182 ? 9.414 -0.018 10.952 1.00 97.25 182 LEU A O 1
ATOM 1463 N N . TYR A 1 183 ? 7.622 -0.596 12.150 1.00 96.62 183 TYR A N 1
ATOM 1464 C CA . TYR A 1 183 ? 7.478 -1.908 11.525 1.00 96.62 183 TYR A CA 1
ATOM 1465 C C . TYR A 1 183 ? 6.639 -1.761 10.259 1.00 96.62 183 TYR A C 1
ATOM 1467 O O . TYR A 1 183 ? 5.554 -1.181 10.318 1.00 96.62 183 TYR A O 1
ATOM 1475 N N . PHE A 1 184 ? 7.128 -2.265 9.128 1.00 96.00 184 PHE A N 1
ATOM 1476 C CA . PHE A 1 184 ? 6.471 -2.124 7.828 1.00 96.00 184 PHE A CA 1
ATOM 1477 C C . PHE A 1 184 ? 6.472 -3.445 7.051 1.00 96.00 184 PHE A C 1
ATOM 1479 O O . PHE A 1 184 ? 7.506 -4.103 6.961 1.00 96.00 184 PHE A O 1
ATOM 1486 N N . GLY A 1 185 ? 5.335 -3.825 6.466 1.00 93.50 185 GLY A N 1
ATOM 1487 C CA . GLY A 1 185 ? 5.184 -5.048 5.668 1.00 93.50 185 GLY A CA 1
ATOM 1488 C C . GLY A 1 185 ? 4.096 -5.975 6.203 1.00 93.50 185 GLY A C 1
ATOM 1489 O O . GLY A 1 185 ? 3.062 -5.510 6.673 1.00 93.50 185 GLY A O 1
ATOM 1490 N N . GLN A 1 186 ? 4.333 -7.286 6.160 1.00 90.38 186 GLN A N 1
ATOM 1491 C CA . GLN A 1 186 ? 3.471 -8.303 6.771 1.00 90.38 186 GLN A CA 1
ATOM 1492 C C . GLN A 1 186 ? 3.818 -8.412 8.259 1.00 90.38 186 GLN A C 1
ATOM 1494 O O . GLN A 1 186 ? 4.591 -9.277 8.677 1.00 90.38 186 GLN A O 1
ATOM 1499 N N . ILE A 1 187 ? 3.328 -7.457 9.047 1.00 93.00 187 ILE A N 1
ATOM 1500 C CA . ILE A 1 187 ? 3.716 -7.285 10.452 1.00 93.00 187 ILE A CA 1
ATOM 1501 C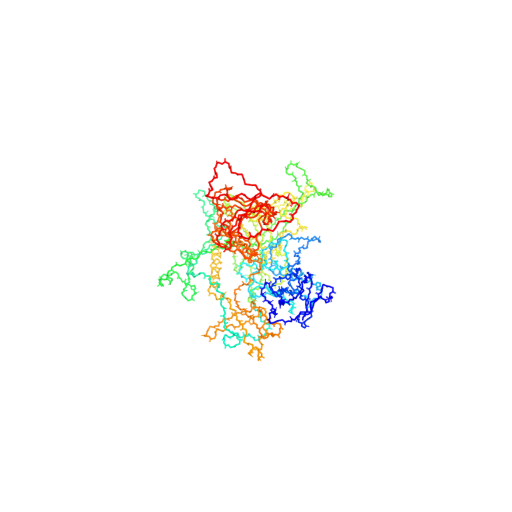 C . ILE A 1 187 ? 3.421 -8.571 11.216 1.00 93.00 187 ILE A C 1
ATOM 1503 O O . ILE A 1 187 ? 2.306 -9.044 11.176 1.00 93.00 187 ILE A O 1
ATOM 1507 N N . ALA A 1 188 ? 4.407 -9.153 11.889 1.00 93.19 188 ALA A N 1
ATOM 1508 C CA . ALA A 1 188 ? 4.247 -10.286 12.802 1.00 93.19 188 ALA A CA 1
ATOM 1509 C C . ALA A 1 188 ? 5.485 -10.316 13.703 1.00 93.19 188 ALA A C 1
ATOM 1511 O O . ALA A 1 188 ? 6.482 -10.978 13.414 1.00 93.19 188 ALA A O 1
ATOM 1512 N N . ILE A 1 189 ? 5.450 -9.499 14.747 1.00 93.88 189 ILE A N 1
ATOM 1513 C CA . ILE A 1 189 ? 6.599 -9.158 15.577 1.00 93.88 189 ILE A CA 1
ATOM 1514 C C . ILE A 1 189 ? 6.857 -10.291 16.576 1.00 93.88 189 ILE A C 1
ATOM 1516 O O . ILE A 1 189 ? 5.944 -10.774 17.244 1.00 93.88 189 ILE A O 1
ATOM 1520 N N . ASN A 1 190 ? 8.112 -10.723 16.654 1.00 91.25 190 ASN A N 1
ATOM 1521 C CA . ASN A 1 190 ? 8.638 -11.561 17.725 1.00 91.25 190 ASN A CA 1
ATOM 1522 C C . ASN A 1 190 ? 10.043 -11.035 18.041 1.00 91.25 190 ASN A C 1
ATOM 1524 O O . ASN A 1 190 ? 10.913 -11.020 17.170 1.00 91.25 190 ASN A O 1
ATOM 1528 N N . LEU A 1 191 ? 10.241 -10.568 19.267 1.00 88.75 191 LEU A N 1
ATOM 1529 C CA . LEU A 1 191 ? 11.464 -9.944 19.772 1.00 88.75 191 LEU A CA 1
ATOM 1530 C C . LEU A 1 191 ? 12.358 -10.952 20.520 1.00 88.75 191 LEU A C 1
ATOM 1532 O O . LEU A 1 191 ? 13.259 -10.562 21.261 1.00 88.75 191 LEU A O 1
ATOM 1536 N N . GLY A 1 192 ? 12.134 -12.252 20.313 1.00 87.50 192 GLY A N 1
ATOM 1537 C CA . GLY A 1 192 ? 12.809 -13.355 20.996 1.00 87.50 192 GLY A CA 1
ATOM 1538 C C . GLY A 1 192 ? 11.992 -13.979 22.131 1.00 87.50 192 GLY A C 1
ATOM 1539 O O . GLY A 1 192 ? 12.474 -14.911 22.776 1.00 87.50 192 GLY A O 1
ATOM 1540 N N . GLU A 1 193 ? 10.775 -13.495 22.385 1.00 91.06 193 GLU A N 1
ATOM 1541 C CA . GLU A 1 193 ? 9.858 -14.061 23.370 1.00 91.06 193 GLU A CA 1
ATOM 1542 C C . GLU A 1 193 ? 9.194 -15.373 22.913 1.00 91.06 193 GLU A C 1
ATOM 1544 O O . GLU A 1 193 ? 9.087 -15.693 21.721 1.00 91.06 193 GLU A O 1
ATOM 1549 N N . GLU A 1 194 ? 8.709 -16.141 23.894 1.00 92.69 194 GLU A N 1
ATOM 1550 C CA . GLU A 1 194 ? 7.835 -17.289 23.650 1.00 92.69 194 GLU A CA 1
ATOM 1551 C C . GLU A 1 194 ? 6.521 -16.808 23.019 1.00 92.69 194 GLU A C 1
ATOM 1553 O O . GLU A 1 194 ? 5.883 -15.894 23.536 1.00 92.69 194 GLU A O 1
ATOM 1558 N N . VAL A 1 195 ? 6.111 -17.433 21.910 1.00 95.81 195 VAL A N 1
ATOM 1559 C CA . VAL A 1 195 ? 4.873 -17.082 21.196 1.00 95.81 195 VAL A CA 1
ATOM 1560 C C . VAL A 1 195 ? 3.660 -17.437 22.066 1.00 95.81 195 VAL A C 1
ATOM 1562 O O . VAL A 1 195 ? 3.434 -18.628 22.306 1.00 95.81 195 VAL A O 1
ATOM 1565 N N . PRO A 1 196 ? 2.845 -16.459 22.509 1.00 96.50 196 PRO A N 1
ATOM 1566 C CA . PRO A 1 196 ? 1.678 -16.743 23.333 1.00 96.50 196 PRO A CA 1
ATOM 1567 C C . PRO A 1 196 ? 0.644 -17.596 22.594 1.00 96.50 196 PRO A C 1
ATOM 1569 O O . PRO A 1 196 ? 0.368 -17.380 21.410 1.00 96.50 196 PRO A O 1
ATOM 1572 N N . VAL A 1 197 ? 0.030 -18.536 23.313 1.00 97.31 197 VAL A N 1
ATOM 1573 C CA . VAL A 1 197 ? -1.142 -19.278 22.836 1.00 97.31 197 VAL A CA 1
ATOM 1574 C C . VAL A 1 197 ? -2.391 -18.637 23.429 1.00 97.31 197 VAL A C 1
ATOM 1576 O O . VAL A 1 197 ? -2.510 -18.534 24.648 1.00 97.31 197 VAL A O 1
ATOM 1579 N N . LEU A 1 198 ? -3.311 -18.199 22.575 1.00 97.56 198 LEU A N 1
ATOM 1580 C CA . LEU A 1 198 ? -4.616 -17.658 22.937 1.00 97.56 198 LEU A CA 1
ATOM 1581 C C . LEU A 1 198 ? -5.669 -18.723 22.640 1.00 97.56 198 LEU A C 1
ATOM 1583 O O . LEU A 1 198 ? -6.069 -18.908 21.492 1.00 97.56 198 LEU A O 1
ATOM 1587 N N . LYS A 1 199 ? -6.073 -19.446 23.682 1.00 97.38 199 LYS A N 1
ATOM 1588 C CA . LYS A 1 199 ? -6.968 -20.592 23.608 1.00 97.38 199 LYS A CA 1
ATOM 1589 C C . LYS A 1 199 ? -8.358 -20.264 24.143 1.00 97.38 199 LYS A C 1
ATOM 1591 O O . LYS A 1 199 ? -8.525 -19.860 25.298 1.00 97.38 199 LYS A O 1
ATOM 1596 N N . VAL A 1 200 ? -9.361 -20.477 23.296 1.00 96.06 200 VAL A N 1
ATOM 1597 C CA . VAL A 1 200 ? -10.777 -20.301 23.634 1.00 96.06 200 VAL A CA 1
ATOM 1598 C C . VAL A 1 200 ? -11.184 -21.274 24.742 1.00 96.06 200 VAL A C 1
ATOM 1600 O O . VAL A 1 200 ? -10.782 -22.437 24.755 1.00 96.06 200 VAL A O 1
ATOM 1603 N N . HIS A 1 201 ? -11.983 -20.775 25.688 1.00 93.62 201 HIS A N 1
ATOM 1604 C CA . HIS A 1 201 ? -12.406 -21.474 26.910 1.00 93.62 201 HIS A CA 1
ATOM 1605 C C . HIS A 1 201 ? -11.282 -21.753 27.923 1.00 93.62 201 HIS A C 1
ATOM 1607 O O . HIS A 1 201 ? -11.514 -22.459 28.904 1.00 93.62 201 HIS A O 1
ATOM 1613 N N . ASP A 1 202 ? -10.098 -21.176 27.719 1.00 95.62 202 ASP A N 1
ATOM 1614 C CA . ASP A 1 202 ? -8.976 -21.217 28.655 1.00 95.62 202 ASP A CA 1
ATOM 1615 C C . ASP A 1 202 ? -8.592 -19.781 29.049 1.00 95.62 202 ASP A C 1
ATOM 1617 O O . ASP A 1 202 ? -9.281 -19.153 29.862 1.00 95.62 202 ASP A O 1
ATOM 1621 N N . ASN A 1 203 ? -7.560 -19.209 28.423 1.00 95.62 203 ASN A N 1
ATOM 1622 C CA . ASN A 1 203 ? -7.109 -17.850 28.709 1.00 95.62 203 ASN A CA 1
ATOM 1623 C C . ASN A 1 203 ? -7.884 -16.765 27.943 1.00 95.62 203 ASN A C 1
ATOM 1625 O O . ASN A 1 203 ? -7.840 -15.605 28.349 1.00 95.62 203 ASN A O 1
ATOM 1629 N N . ILE A 1 204 ? -8.638 -17.116 26.900 1.00 96.62 204 ILE A N 1
ATOM 1630 C CA . ILE A 1 204 ? -9.599 -16.215 26.247 1.00 96.62 204 ILE A CA 1
ATOM 1631 C C . ILE A 1 204 ? -11.007 -16.828 26.228 1.00 96.62 204 ILE A C 1
ATOM 1633 O O . ILE A 1 204 ? -11.196 -18.044 26.282 1.00 96.62 204 ILE A O 1
ATOM 1637 N N . GLN A 1 205 ? -12.018 -15.965 26.193 1.00 94.19 205 GLN A N 1
ATOM 1638 C CA . GLN A 1 205 ? -13.431 -16.333 26.125 1.00 94.19 205 GLN A CA 1
ATOM 1639 C C . GLN A 1 205 ? -13.829 -16.736 24.695 1.00 94.19 205 GLN A C 1
ATOM 1641 O O . GLN A 1 205 ? -12.984 -16.849 23.809 1.00 94.19 205 GLN A O 1
ATOM 1646 N N . THR A 1 206 ? -15.124 -16.975 24.467 1.00 92.38 206 THR A N 1
ATOM 1647 C CA . THR A 1 206 ? -15.666 -17.268 23.133 1.00 92.38 206 THR A CA 1
ATOM 1648 C C . THR A 1 206 ? -15.267 -16.182 22.136 1.00 92.38 206 THR A C 1
ATOM 1650 O O . THR A 1 206 ? -15.447 -14.995 22.410 1.00 92.38 206 THR A O 1
ATOM 1653 N N . ALA A 1 207 ? -14.753 -16.597 20.980 1.00 90.25 207 ALA A N 1
ATOM 1654 C CA . ALA A 1 207 ? -14.387 -15.685 19.908 1.00 90.25 207 ALA A CA 1
ATOM 1655 C C . ALA A 1 207 ? -15.576 -15.417 18.975 1.00 90.25 207 ALA A C 1
ATOM 1657 O O . ALA A 1 207 ? -16.304 -16.339 18.602 1.00 90.25 207 ALA A O 1
ATOM 1658 N N . SER A 1 208 ? -15.748 -14.163 18.571 1.00 89.25 208 SER A N 1
ATOM 1659 C CA . SER A 1 208 ? -16.516 -13.797 17.387 1.00 89.25 208 SER A CA 1
ATOM 1660 C C . SER A 1 208 ? -15.598 -13.799 16.164 1.00 89.25 208 SER A C 1
ATOM 1662 O O . SER A 1 208 ? -14.400 -13.531 16.265 1.00 89.25 208 SER A O 1
ATOM 1664 N N . VAL A 1 209 ? -16.163 -14.128 15.004 1.00 85.44 209 VAL A N 1
ATOM 1665 C CA . VAL A 1 209 ? -15.443 -14.163 13.728 1.00 85.44 209 VAL A CA 1
ATOM 1666 C C . VAL A 1 209 ? -16.058 -13.116 12.819 1.00 85.44 209 VAL A C 1
ATOM 1668 O O . VAL A 1 209 ? -17.263 -13.146 12.571 1.00 85.44 209 VAL A O 1
ATOM 1671 N N . ASN A 1 210 ? -15.237 -12.197 12.322 1.00 76.62 210 ASN A N 1
ATOM 1672 C CA . ASN A 1 210 ? -15.625 -11.341 11.211 1.00 76.62 210 ASN A CA 1
ATOM 1673 C C . ASN A 1 210 ? -15.158 -12.022 9.921 1.00 76.62 210 ASN A C 1
ATOM 1675 O O . ASN A 1 210 ? -13.955 -12.085 9.650 1.00 76.62 210 ASN A O 1
ATOM 1679 N N . GLU A 1 211 ? -16.101 -12.619 9.189 1.00 63.19 211 GLU A N 1
ATOM 1680 C CA . GLU A 1 211 ? -15.805 -13.366 7.969 1.00 63.19 211 GLU A CA 1
ATOM 1681 C C . GLU A 1 211 ? -15.417 -12.398 6.847 1.00 63.19 211 GLU A C 1
ATOM 1683 O O . GLU A 1 211 ? -16.248 -11.641 6.351 1.00 63.19 211 GLU A O 1
ATOM 1688 N N . SER A 1 212 ? -14.158 -12.456 6.410 1.00 56.69 212 SER A N 1
ATOM 1689 C CA . SER A 1 212 ? -13.702 -11.809 5.170 1.00 56.69 212 SER A CA 1
ATOM 1690 C C . SER A 1 212 ? -13.654 -12.803 4.006 1.00 56.69 212 SER A C 1
ATOM 1692 O O . SER A 1 212 ? -12.896 -12.627 3.052 1.00 56.69 212 SER A O 1
ATOM 1694 N N . LYS A 1 213 ? -14.433 -13.892 4.094 1.00 57.44 213 LYS A N 1
ATOM 1695 C CA . LYS A 1 213 ? -14.388 -14.976 3.114 1.00 57.44 213 LYS A CA 1
ATOM 1696 C C . LYS A 1 213 ? -14.828 -14.467 1.753 1.00 57.44 213 LYS A C 1
ATOM 1698 O O . LYS A 1 213 ? -16.003 -14.221 1.500 1.00 57.44 213 LYS A O 1
ATOM 1703 N N . GLU A 1 214 ? -13.838 -14.334 0.887 1.00 66.50 214 GLU A N 1
ATOM 1704 C CA . GLU A 1 214 ? -14.039 -14.156 -0.537 1.00 66.50 214 GLU A CA 1
ATOM 1705 C C . GLU A 1 214 ? -14.795 -15.370 -1.099 1.00 66.50 214 GLU A C 1
ATOM 1707 O O . GLU A 1 214 ? -14.666 -16.489 -0.588 1.00 66.50 214 GLU A O 1
ATOM 1712 N N . ASP A 1 215 ? -15.591 -15.147 -2.146 1.00 77.50 215 ASP A N 1
ATOM 1713 C CA . ASP A 1 215 ? -16.367 -16.214 -2.776 1.00 77.50 215 ASP A CA 1
ATOM 1714 C C . ASP A 1 215 ? -15.471 -17.386 -3.202 1.00 77.50 215 ASP A C 1
ATOM 1716 O O . ASP A 1 215 ? -14.314 -17.226 -3.607 1.00 77.50 215 ASP A O 1
ATOM 1720 N N . TYR A 1 216 ? -16.027 -18.593 -3.132 1.00 82.75 216 TYR A N 1
ATOM 1721 C CA . TYR A 1 216 ? -15.315 -19.796 -3.533 1.00 82.75 216 TYR A CA 1
ATOM 1722 C C . TYR A 1 216 ? -15.137 -19.852 -5.057 1.00 82.75 216 TYR A C 1
ATOM 1724 O O . TYR A 1 216 ? -16.107 -19.925 -5.810 1.00 82.75 216 TYR A O 1
ATOM 1732 N N . TYR A 1 217 ? -13.883 -19.931 -5.503 1.00 89.75 217 TYR A N 1
ATOM 1733 C CA . TYR A 1 217 ? -13.517 -20.185 -6.895 1.00 89.75 217 TYR A CA 1
ATOM 1734 C C . TYR A 1 217 ? -12.557 -21.368 -6.980 1.00 89.75 217 TYR A C 1
ATOM 1736 O O . TYR A 1 217 ? -11.646 -21.515 -6.168 1.00 89.75 217 TYR A O 1
ATOM 1744 N N . ASN A 1 218 ? -12.743 -22.210 -7.994 1.00 92.38 218 ASN A N 1
ATOM 1745 C CA . ASN A 1 218 ? -11.902 -23.386 -8.247 1.00 92.38 218 ASN A CA 1
ATOM 1746 C C . ASN A 1 218 ? -11.226 -23.358 -9.625 1.00 92.38 218 ASN A C 1
ATOM 1748 O O . ASN A 1 218 ? -10.519 -24.295 -9.999 1.00 92.38 218 ASN A O 1
ATOM 1752 N N . CYS A 1 219 ? -11.420 -22.268 -10.367 1.00 95.38 219 CYS A N 1
ATOM 1753 C CA . CYS A 1 219 ? -10.796 -21.996 -11.646 1.00 95.38 219 CYS A CA 1
ATOM 1754 C C . CYS A 1 219 ? -10.402 -20.517 -11.721 1.00 95.38 219 CYS A C 1
ATOM 1756 O O . CYS A 1 219 ? -11.227 -19.637 -11.497 1.00 95.38 219 CYS A O 1
ATOM 1758 N N . PHE A 1 220 ? -9.170 -20.235 -12.124 1.00 96.50 220 PHE A N 1
ATOM 1759 C CA . PHE A 1 220 ? -8.631 -18.881 -12.218 1.00 96.50 220 PHE A CA 1
ATOM 1760 C C . PHE A 1 220 ? -8.137 -18.630 -13.637 1.00 96.50 220 PHE A C 1
ATOM 1762 O O . PHE A 1 220 ? -7.364 -19.427 -14.164 1.00 96.50 220 PHE A O 1
ATOM 1769 N N . TYR A 1 221 ? -8.593 -17.545 -14.257 1.00 96.56 221 TYR A N 1
ATOM 1770 C CA . TYR A 1 221 ? -8.228 -17.144 -15.616 1.00 96.56 221 TYR A CA 1
ATOM 1771 C C . TYR A 1 221 ? -7.467 -15.809 -15.574 1.00 96.56 221 TYR A C 1
ATOM 1773 O O . TYR A 1 221 ? -8.098 -14.747 -15.553 1.00 96.56 221 TYR A O 1
ATOM 1781 N N . PRO A 1 222 ? -6.125 -15.838 -15.484 1.00 96.25 222 PRO A N 1
ATOM 1782 C CA . PRO A 1 222 ? -5.317 -14.631 -15.387 1.00 96.25 222 PRO A CA 1
ATOM 1783 C C . PRO A 1 222 ? -4.921 -14.073 -16.760 1.00 96.25 222 PRO A C 1
ATOM 1785 O O . PRO A 1 222 ? -4.642 -14.823 -17.699 1.00 96.25 222 PRO A O 1
ATOM 1788 N N . GLN A 1 223 ? -4.823 -12.748 -16.860 1.00 95.25 223 GLN A N 1
ATOM 1789 C CA . GLN A 1 223 ? -4.296 -12.053 -18.034 1.00 95.25 223 GLN A CA 1
ATOM 1790 C C . GLN A 1 223 ? -3.309 -10.948 -17.646 1.00 95.25 223 GLN A C 1
ATOM 1792 O O . GLN A 1 223 ? -3.631 -10.074 -16.843 1.00 95.25 223 GLN A O 1
ATOM 1797 N N . GLY A 1 224 ? -2.134 -10.953 -18.273 1.00 91.81 224 GLY A N 1
ATOM 1798 C CA . GLY A 1 224 ? -1.170 -9.853 -18.231 1.00 91.81 224 GLY A CA 1
ATOM 1799 C C . GLY A 1 224 ? -1.569 -8.694 -19.153 1.00 91.81 224 GLY A C 1
ATOM 1800 O O . GLY A 1 224 ? -2.694 -8.650 -19.651 1.00 91.81 224 GLY A O 1
ATOM 1801 N N . SER A 1 225 ? -0.658 -7.760 -19.411 1.00 89.19 225 SER A N 1
ATOM 1802 C CA . SER A 1 225 ? -0.888 -6.576 -20.253 1.00 89.19 225 SER A CA 1
ATOM 1803 C C . SER A 1 225 ? -0.889 -6.869 -21.762 1.00 89.19 225 SER A C 1
ATOM 1805 O O . SER A 1 225 ? -0.538 -7.959 -22.217 1.00 89.19 225 SER A O 1
ATOM 1807 N N . THR A 1 226 ? -1.237 -5.854 -22.559 1.00 88.81 226 THR A N 1
ATOM 1808 C CA . THR A 1 226 ? -1.000 -5.811 -24.016 1.00 88.81 226 THR A CA 1
ATOM 1809 C C . THR A 1 226 ? 0.343 -5.167 -24.384 1.00 88.81 226 THR A C 1
ATOM 1811 O O . THR A 1 226 ? 0.708 -5.157 -25.560 1.00 88.81 226 THR A O 1
ATOM 1814 N N . LYS A 1 227 ? 1.083 -4.595 -23.420 1.00 87.75 227 LYS A N 1
ATOM 1815 C CA . LYS A 1 227 ? 2.399 -3.974 -23.665 1.00 87.75 227 LYS A CA 1
ATOM 1816 C C . LYS A 1 227 ? 3.361 -4.982 -24.309 1.00 87.75 227 LYS A C 1
ATOM 1818 O O . LYS A 1 227 ? 3.411 -6.135 -23.897 1.00 87.75 227 LYS A O 1
ATOM 1823 N N . ASN A 1 228 ? 4.080 -4.554 -25.352 1.00 89.94 228 ASN A N 1
ATOM 1824 C CA . ASN A 1 228 ? 4.999 -5.377 -26.159 1.00 89.94 228 ASN A CA 1
ATOM 1825 C C . ASN A 1 228 ? 4.405 -6.661 -26.777 1.00 89.94 228 ASN A C 1
ATOM 1827 O O . ASN A 1 228 ? 5.124 -7.475 -27.360 1.00 89.94 228 ASN A O 1
ATOM 1831 N N . MET A 1 229 ? 3.081 -6.828 -26.730 1.00 90.88 229 MET A N 1
ATOM 1832 C CA . MET A 1 229 ? 2.401 -7.886 -27.461 1.00 90.88 229 MET A CA 1
ATOM 1833 C C . MET A 1 229 ? 2.278 -7.483 -28.929 1.00 90.88 229 MET A C 1
ATOM 1835 O O . MET A 1 229 ? 1.858 -6.373 -29.269 1.00 90.88 229 MET A O 1
ATOM 1839 N N . SER A 1 230 ? 2.595 -8.412 -29.828 1.00 89.69 230 SER A N 1
ATOM 1840 C CA . SER A 1 230 ? 2.565 -8.156 -31.266 1.00 89.69 230 SER A CA 1
ATOM 1841 C C . SER A 1 230 ? 2.021 -9.335 -32.061 1.00 89.69 230 SER A C 1
ATOM 1843 O O . SER A 1 230 ? 1.921 -10.463 -31.579 1.00 89.69 230 SER A O 1
ATOM 1845 N N . ARG A 1 231 ? 1.636 -9.061 -33.305 1.00 87.50 231 ARG A N 1
ATOM 1846 C CA . ARG A 1 231 ? 1.296 -10.074 -34.306 1.00 87.50 231 ARG A CA 1
ATOM 1847 C C . ARG A 1 231 ? 1.841 -9.660 -35.665 1.00 87.50 231 ARG A C 1
ATOM 1849 O O . ARG A 1 231 ? 2.056 -8.476 -35.921 1.00 87.50 231 ARG A O 1
ATOM 1856 N N . LYS A 1 232 ? 1.983 -10.622 -36.574 1.00 85.69 232 LYS A N 1
ATOM 1857 C CA . LYS A 1 232 ? 2.302 -10.316 -37.973 1.00 85.69 232 LYS A CA 1
ATOM 1858 C C . LYS A 1 232 ? 1.186 -9.482 -38.605 1.00 85.69 232 LYS A C 1
ATOM 1860 O O . LYS A 1 232 ? 0.003 -9.761 -38.388 1.00 85.69 232 LYS A O 1
ATOM 1865 N N . ALA A 1 233 ? 1.561 -8.473 -39.386 1.00 78.81 233 ALA A N 1
ATOM 1866 C CA . ALA A 1 233 ? 0.610 -7.674 -40.147 1.00 78.81 233 ALA A CA 1
ATOM 1867 C C . ALA A 1 233 ? -0.173 -8.557 -41.138 1.00 78.81 233 ALA A C 1
ATOM 1869 O O . ALA A 1 233 ? 0.381 -9.475 -41.741 1.00 78.81 233 ALA A O 1
ATOM 1870 N N . GLN A 1 234 ? -1.468 -8.273 -41.326 1.00 73.62 234 GLN A N 1
ATOM 1871 C CA . GLN A 1 234 ? -2.293 -8.982 -42.318 1.00 73.62 234 GLN A CA 1
ATOM 1872 C C . GLN A 1 234 ? -1.867 -8.669 -43.761 1.00 73.62 234 GLN A C 1
ATOM 1874 O O . GLN A 1 234 ? -2.086 -9.477 -44.660 1.00 73.62 234 GLN A O 1
ATOM 1879 N N . VAL A 1 235 ? -1.257 -7.500 -43.974 1.00 67.56 235 VAL A N 1
ATOM 1880 C CA . VAL A 1 235 ? -0.709 -7.037 -45.252 1.00 67.56 235 VAL A CA 1
ATOM 1881 C C . VAL A 1 235 ? 0.663 -6.413 -44.970 1.00 67.56 235 VAL A C 1
ATOM 1883 O O . VAL A 1 235 ? 0.776 -5.567 -44.088 1.00 67.56 235 VAL A O 1
ATOM 1886 N N . GLY A 1 236 ? 1.703 -6.831 -45.698 1.00 64.81 236 GLY A N 1
ATOM 1887 C CA . GLY A 1 236 ? 3.096 -6.409 -45.474 1.00 64.81 236 GLY A CA 1
ATOM 1888 C C . GLY A 1 236 ? 3.938 -7.429 -44.690 1.00 64.81 236 GLY A C 1
ATOM 1889 O O . GLY A 1 236 ? 3.471 -8.517 -44.367 1.00 64.81 236 GLY A O 1
ATOM 1890 N N . THR A 1 237 ? 5.207 -7.098 -44.422 1.00 64.62 237 THR A N 1
ATOM 1891 C CA . THR A 1 237 ? 6.202 -8.015 -43.816 1.00 64.62 237 THR A CA 1
ATOM 1892 C C . THR A 1 237 ? 6.561 -7.703 -42.359 1.00 64.62 237 THR A C 1
ATOM 1894 O O . THR A 1 237 ? 7.417 -8.384 -41.801 1.00 64.62 237 THR A O 1
ATOM 1897 N N . GLY A 1 238 ? 5.961 -6.678 -41.747 1.00 75.62 238 GLY A N 1
ATOM 1898 C CA . GLY A 1 238 ? 6.295 -6.249 -40.383 1.00 75.62 238 GLY A CA 1
ATOM 1899 C C . GLY A 1 238 ? 5.321 -6.736 -39.310 1.00 75.62 238 GLY A C 1
ATOM 1900 O O . GLY A 1 238 ? 4.346 -7.443 -39.584 1.00 75.62 238 GLY A O 1
ATOM 1901 N N . ASN A 1 239 ? 5.604 -6.339 -38.071 1.00 85.06 239 ASN A N 1
ATOM 1902 C CA . ASN A 1 239 ? 4.809 -6.662 -36.891 1.00 85.06 239 ASN A CA 1
ATOM 1903 C C . ASN A 1 239 ? 3.982 -5.447 -36.450 1.00 85.06 239 ASN A C 1
ATOM 1905 O O . ASN A 1 239 ? 4.437 -4.308 -36.538 1.00 85.06 239 ASN A O 1
ATOM 1909 N N . VAL A 1 240 ? 2.762 -5.695 -35.979 1.00 86.94 240 VAL A N 1
ATOM 1910 C CA . VAL A 1 240 ? 1.829 -4.676 -35.475 1.00 86.94 240 VAL A CA 1
ATOM 1911 C C . VAL A 1 240 ? 1.451 -4.985 -34.031 1.00 86.94 240 VAL A C 1
ATOM 1913 O O . VAL A 1 240 ? 1.429 -6.155 -33.632 1.00 86.94 240 VAL A O 1
ATOM 1916 N N . ALA A 1 241 ? 1.114 -3.949 -33.262 1.00 85.44 241 ALA A N 1
ATOM 1917 C CA . ALA A 1 241 ? 0.547 -4.109 -31.927 1.00 85.44 241 ALA A CA 1
ATOM 1918 C C . ALA A 1 241 ? -0.744 -4.949 -31.969 1.00 85.44 241 ALA A C 1
ATOM 1920 O O . ALA A 1 241 ? -1.483 -4.957 -32.962 1.00 85.44 241 ALA A O 1
ATOM 1921 N N . THR A 1 242 ? -1.026 -5.668 -30.885 1.00 85.19 242 THR A N 1
ATOM 1922 C CA . THR A 1 242 ? -2.254 -6.457 -30.729 1.00 85.19 242 THR A CA 1
ATOM 1923 C C . THR A 1 242 ? -2.991 -6.066 -29.454 1.00 85.19 242 THR A C 1
ATOM 1925 O O . THR A 1 242 ? -2.377 -5.719 -28.453 1.00 85.19 242 THR A O 1
ATOM 1928 N N . LEU A 1 243 ? -4.321 -6.163 -29.484 1.00 84.69 243 LEU A N 1
ATOM 1929 C CA . LEU A 1 243 ? -5.167 -6.020 -28.292 1.00 84.69 243 LEU A CA 1
ATOM 1930 C C . LEU A 1 243 ? -5.249 -7.325 -27.480 1.00 84.69 243 LEU A C 1
ATOM 1932 O O . LEU A 1 243 ? -5.902 -7.371 -26.441 1.00 84.69 243 LEU A O 1
ATOM 1936 N N . ALA A 1 244 ? -4.622 -8.401 -27.966 1.00 86.88 244 ALA A N 1
ATOM 1937 C CA . ALA A 1 244 ? -4.519 -9.649 -27.226 1.00 86.88 244 ALA A CA 1
ATOM 1938 C C . ALA A 1 244 ? -3.598 -9.459 -26.014 1.00 86.88 244 ALA A C 1
ATOM 1940 O O . ALA A 1 244 ? -2.432 -9.094 -26.159 1.00 86.88 244 ALA A O 1
ATOM 1941 N N . ARG A 1 245 ? -4.147 -9.721 -24.830 1.00 92.69 245 ARG A N 1
ATOM 1942 C CA . ARG A 1 245 ? -3.424 -9.697 -23.559 1.00 92.69 245 ARG A CA 1
ATOM 1943 C C . ARG A 1 245 ? -2.531 -10.927 -23.424 1.00 92.69 245 ARG A C 1
ATOM 1945 O O . ARG A 1 245 ? -2.863 -11.989 -23.957 1.00 92.69 245 ARG A O 1
ATOM 1952 N N . LEU A 1 246 ? -1.430 -10.793 -22.690 1.00 95.25 246 LEU A N 1
ATOM 1953 C CA . LEU A 1 246 ? -0.599 -11.930 -22.303 1.00 95.25 246 LEU A CA 1
ATOM 1954 C C . LEU A 1 246 ? -1.454 -12.954 -21.534 1.00 95.25 246 LEU A C 1
ATOM 1956 O O . LEU A 1 246 ? -2.042 -12.631 -20.505 1.00 95.25 246 LEU A O 1
ATOM 1960 N N . GLY A 1 247 ? -1.537 -14.182 -22.038 1.00 95.56 247 GLY A N 1
ATOM 1961 C CA . GLY A 1 247 ? -2.171 -15.310 -21.350 1.00 95.56 247 GLY A CA 1
ATOM 1962 C C . GLY A 1 247 ? -1.130 -16.327 -20.897 1.00 95.56 247 GLY A C 1
ATOM 1963 O O . GLY A 1 247 ? 0.022 -16.258 -21.320 1.00 95.56 247 GLY A O 1
ATOM 1964 N N . LEU A 1 248 ? -1.539 -17.291 -20.073 1.00 96.81 248 LEU A N 1
ATOM 1965 C CA . LEU A 1 248 ? -0.667 -18.384 -19.633 1.00 96.81 248 LEU A CA 1
ATOM 1966 C C . LEU A 1 248 ? -0.102 -19.201 -20.807 1.00 96.81 248 LEU A C 1
ATOM 1968 O O . LEU A 1 248 ? -0.695 -19.265 -21.886 1.00 96.81 248 LEU A O 1
ATOM 1972 N N . ASP A 1 249 ? 1.027 -19.874 -20.572 1.00 95.31 249 ASP A N 1
ATOM 1973 C CA . ASP A 1 249 ? 1.584 -20.833 -21.529 1.00 95.31 249 ASP A CA 1
ATOM 1974 C C . ASP A 1 249 ? 0.601 -21.994 -21.749 1.00 95.31 249 ASP A C 1
ATOM 1976 O O . ASP A 1 249 ? 0.420 -22.858 -20.888 1.00 95.31 249 ASP A O 1
ATOM 1980 N N . THR A 1 250 ? -0.011 -22.023 -22.934 1.00 93.62 250 THR A N 1
ATOM 1981 C CA . THR A 1 250 ? -1.008 -23.031 -23.327 1.00 93.62 250 THR A CA 1
ATOM 1982 C C . THR A 1 250 ? -0.466 -24.458 -23.401 1.00 93.62 250 THR A C 1
ATOM 1984 O O . THR A 1 250 ? -1.245 -25.406 -23.397 1.00 93.62 250 THR A O 1
ATOM 1987 N N . THR A 1 251 ? 0.855 -24.657 -23.423 1.00 92.88 251 THR A N 1
ATOM 1988 C CA . THR A 1 251 ? 1.434 -26.006 -23.334 1.00 92.88 251 THR A CA 1
ATOM 1989 C C . THR A 1 251 ? 1.320 -26.587 -21.922 1.00 92.88 251 THR A C 1
ATOM 1991 O O . THR A 1 251 ? 1.188 -27.800 -21.764 1.00 92.88 251 THR A O 1
ATOM 1994 N N . LYS A 1 252 ? 1.317 -25.722 -20.899 1.00 93.38 252 LYS A N 1
ATOM 1995 C CA . LYS A 1 252 ? 1.175 -26.081 -19.481 1.00 93.38 252 LYS A CA 1
ATOM 1996 C C . LYS A 1 252 ? -0.253 -25.884 -18.965 1.00 93.38 252 LYS A C 1
ATOM 1998 O O . LYS A 1 252 ? -0.704 -26.653 -18.120 1.00 93.38 252 LYS A O 1
ATOM 2003 N N . TYR A 1 253 ? -0.959 -24.884 -19.488 1.00 95.06 253 TYR A N 1
ATOM 2004 C CA . TYR A 1 253 ? -2.323 -24.504 -19.115 1.00 95.06 253 TYR A CA 1
ATOM 2005 C C . TYR A 1 253 ? -3.205 -24.417 -20.376 1.00 95.06 253 TYR A C 1
ATOM 2007 O O . TYR A 1 253 ? -3.410 -23.323 -20.902 1.00 95.06 253 TYR A O 1
ATOM 2015 N N . PRO A 1 254 ? -3.719 -25.550 -20.898 1.00 92.06 254 PRO A N 1
ATOM 2016 C CA . PRO A 1 254 ? -4.307 -25.648 -22.244 1.00 92.06 254 PRO A CA 1
ATOM 2017 C C . PRO A 1 254 ? -5.439 -24.673 -22.576 1.00 92.06 254 PRO A C 1
ATOM 2019 O O . PRO A 1 254 ? -5.603 -24.286 -23.730 1.00 92.06 254 PRO A O 1
ATOM 2022 N N . ASP A 1 255 ? -6.225 -24.276 -21.581 1.00 93.81 255 ASP A N 1
ATOM 2023 C CA . ASP A 1 255 ? -7.342 -23.337 -21.705 1.00 93.81 255 ASP A CA 1
ATOM 2024 C C . ASP A 1 255 ? -7.070 -21.989 -21.016 1.00 93.81 255 ASP A C 1
ATOM 2026 O O . ASP A 1 255 ? -7.985 -21.188 -20.828 1.00 93.81 255 ASP A O 1
ATOM 2030 N N . GLY A 1 256 ? -5.814 -21.732 -20.641 1.00 95.00 256 GLY A N 1
ATOM 2031 C CA . GLY A 1 256 ? -5.406 -20.514 -19.949 1.00 95.00 256 GLY A CA 1
ATOM 2032 C C . GLY A 1 256 ? -5.892 -20.429 -18.502 1.00 95.00 256 GLY A C 1
ATOM 2033 O O . GLY A 1 256 ? -5.881 -19.340 -17.934 1.00 95.00 256 GLY A O 1
ATOM 2034 N N . CYS A 1 257 ? -6.321 -21.543 -17.897 1.00 96.50 257 CYS A N 1
ATOM 2035 C CA . CYS A 1 257 ? -6.798 -21.578 -16.519 1.00 96.50 257 CYS A CA 1
ATOM 2036 C C . CYS A 1 257 ? -5.838 -22.301 -15.564 1.00 96.50 257 CYS A C 1
ATOM 2038 O O . CYS A 1 257 ? -5.195 -23.291 -15.915 1.00 96.50 257 CYS A O 1
ATOM 2040 N N . ILE A 1 258 ? -5.821 -21.846 -14.311 1.00 97.19 258 ILE A N 1
ATOM 2041 C CA . ILE A 1 258 ? -5.248 -22.569 -13.171 1.00 97.19 258 ILE A CA 1
ATOM 2042 C C . ILE A 1 258 ? -6.401 -23.113 -12.326 1.00 97.19 258 ILE A C 1
ATOM 2044 O O . ILE A 1 258 ? -7.319 -22.376 -11.967 1.00 97.19 258 ILE A O 1
ATOM 2048 N N . TYR A 1 259 ? -6.356 -24.410 -12.023 1.00 95.62 259 TYR A N 1
ATOM 2049 C CA . TYR A 1 259 ? -7.413 -25.127 -11.312 1.00 95.62 259 TYR A CA 1
ATOM 2050 C C . TYR A 1 259 ? -7.002 -25.462 -9.884 1.00 95.62 259 TYR A C 1
ATOM 2052 O O . TYR A 1 259 ? -5.833 -25.747 -9.622 1.00 95.62 259 TYR A O 1
ATOM 2060 N N . VAL A 1 260 ? -7.975 -25.473 -8.974 1.00 93.62 260 VAL A N 1
ATOM 2061 C CA . VAL A 1 260 ? -7.765 -25.774 -7.554 1.00 93.62 260 VAL A CA 1
ATOM 2062 C C . VAL A 1 260 ? -8.669 -26.927 -7.126 1.00 93.62 260 VAL A C 1
ATOM 2064 O O . VAL A 1 260 ? -9.851 -26.967 -7.465 1.00 93.62 260 VAL A O 1
ATOM 2067 N N . GLY A 1 261 ? -8.092 -27.894 -6.414 1.00 87.50 261 GLY A N 1
ATOM 2068 C CA . GLY A 1 261 ? -8.806 -29.034 -5.851 1.00 87.50 261 GLY A CA 1
ATOM 2069 C C . GLY A 1 261 ? -9.588 -28.680 -4.587 1.00 87.50 261 GLY A C 1
ATOM 2070 O O . GLY A 1 261 ? -9.478 -27.591 -4.031 1.00 87.50 261 GLY A O 1
ATOM 2071 N N . THR A 1 262 ? -10.365 -29.636 -4.082 1.00 80.69 262 THR A N 1
ATOM 2072 C CA . THR A 1 262 ? -11.121 -29.480 -2.825 1.00 80.69 262 THR A CA 1
ATOM 2073 C C . THR A 1 2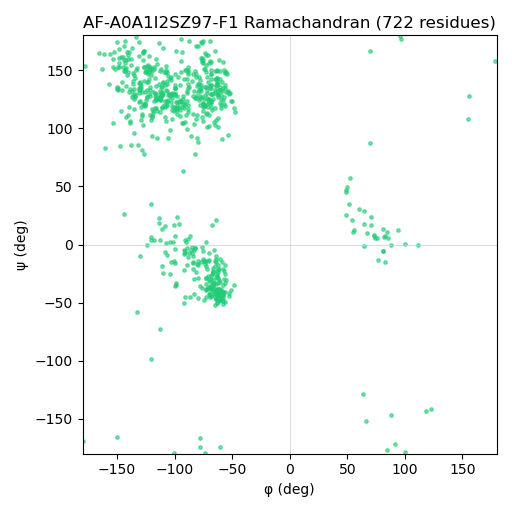62 ? -10.228 -29.335 -1.592 1.00 80.69 262 THR A C 1
ATOM 2075 O O . THR A 1 262 ? -10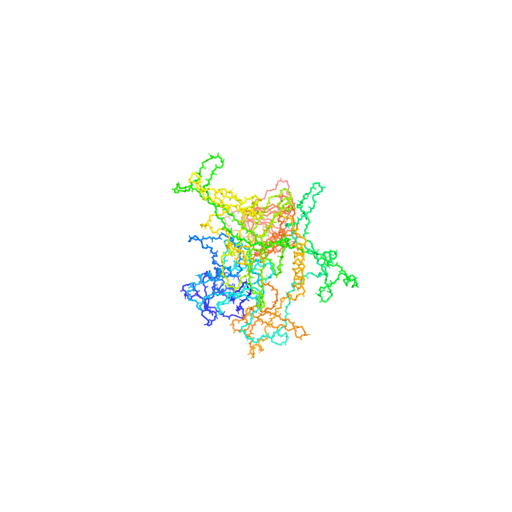.692 -28.882 -0.555 1.00 80.69 262 THR A O 1
ATOM 2078 N N . ASP A 1 263 ? -8.958 -29.729 -1.691 1.00 79.69 263 ASP A N 1
ATOM 2079 C CA . ASP A 1 263 ? -7.937 -29.548 -0.657 1.00 79.69 263 ASP A CA 1
ATOM 2080 C C . ASP A 1 263 ? -7.227 -28.184 -0.743 1.00 79.69 263 ASP A C 1
ATOM 2082 O O . ASP A 1 263 ? -6.239 -27.962 -0.044 1.00 79.69 263 ASP A O 1
ATOM 2086 N N . GLY A 1 264 ? -7.698 -27.287 -1.620 1.00 80.50 264 GLY A N 1
ATOM 2087 C CA . GLY A 1 264 ? -7.137 -25.952 -1.816 1.00 80.50 264 GLY A CA 1
ATOM 2088 C C . GLY A 1 264 ? -5.831 -25.928 -2.612 1.00 80.50 264 GLY A C 1
ATOM 2089 O O . GLY A 1 264 ? -5.224 -24.869 -2.749 1.00 80.50 264 GLY A O 1
ATOM 2090 N N . LYS A 1 265 ? -5.374 -27.065 -3.155 1.00 87.81 265 LYS A N 1
ATOM 2091 C CA . LYS A 1 265 ? -4.113 -27.136 -3.905 1.00 87.81 265 LYS A CA 1
ATOM 2092 C C . LYS A 1 265 ? -4.328 -26.988 -5.399 1.00 87.81 265 LYS A C 1
ATOM 2094 O O . LYS A 1 265 ? -5.327 -27.445 -5.948 1.00 87.81 265 LYS A O 1
ATOM 2099 N N . VAL A 1 266 ? -3.337 -26.409 -6.072 1.00 92.25 266 VAL A N 1
ATOM 2100 C CA . VAL A 1 266 ? -3.308 -26.338 -7.536 1.00 92.25 266 VAL A CA 1
ATOM 2101 C C . VAL A 1 266 ? -3.263 -27.752 -8.124 1.00 92.25 266 VAL A C 1
ATOM 2103 O O . VAL A 1 266 ? -2.423 -28.571 -7.744 1.00 92.25 266 VAL A O 1
ATOM 2106 N N . ILE A 1 267 ? -4.163 -28.035 -9.064 1.00 93.75 267 ILE A N 1
ATOM 2107 C CA . ILE A 1 267 ? -4.280 -29.319 -9.762 1.00 93.75 267 ILE A CA 1
ATOM 2108 C C . ILE A 1 267 ? -4.268 -29.122 -11.280 1.00 93.75 267 ILE A C 1
ATOM 2110 O O . ILE A 1 267 ? -4.449 -28.016 -11.786 1.00 93.75 267 ILE A O 1
ATOM 2114 N N . THR A 1 268 ? -4.049 -30.209 -12.022 1.00 93.75 268 THR A N 1
ATOM 2115 C CA . THR A 1 268 ? -4.129 -30.177 -13.487 1.00 93.75 268 THR A CA 1
ATOM 2116 C C . THR A 1 268 ? -5.582 -30.145 -13.955 1.00 93.75 268 THR A C 1
ATOM 2118 O O . THR A 1 268 ? -6.487 -30.586 -13.238 1.00 93.75 268 THR A O 1
ATOM 2121 N N . LYS A 1 269 ? -5.800 -29.682 -15.189 1.00 93.44 269 LYS A N 1
ATOM 2122 C CA . LYS A 1 269 ? -7.122 -29.676 -15.822 1.00 93.44 269 LYS A CA 1
ATOM 2123 C C . LYS A 1 269 ? -7.740 -31.076 -15.866 1.00 93.44 269 LYS A C 1
ATOM 2125 O O . LYS A 1 269 ? -8.911 -31.234 -15.553 1.00 93.44 269 LYS A O 1
ATOM 2130 N N . GLU A 1 270 ? -6.954 -32.108 -16.172 1.00 93.44 270 GLU A N 1
ATOM 2131 C CA . GLU A 1 270 ? -7.440 -33.492 -16.246 1.00 93.44 270 GLU A CA 1
ATOM 2132 C C . GLU A 1 270 ? -7.949 -33.981 -14.887 1.00 93.44 270 GLU A C 1
ATOM 2134 O O . GLU A 1 270 ? -8.966 -34.668 -14.813 1.00 93.44 270 GLU A O 1
ATOM 2139 N N . ARG A 1 271 ? -7.263 -33.610 -13.795 1.00 93.81 271 ARG A N 1
ATOM 2140 C CA . ARG A 1 271 ? -7.719 -33.923 -12.433 1.00 93.81 271 ARG A CA 1
ATOM 2141 C C . ARG A 1 271 ? -8.979 -33.149 -12.066 1.00 93.81 271 ARG A C 1
ATOM 2143 O O . ARG A 1 271 ? -9.846 -33.711 -11.401 1.00 93.81 271 ARG A O 1
ATOM 2150 N N . PHE A 1 272 ? -9.080 -31.891 -12.489 1.00 94.31 272 PHE A N 1
ATOM 2151 C CA . PHE A 1 272 ? -10.276 -31.084 -12.279 1.00 94.31 272 PHE A CA 1
ATOM 2152 C C . PHE A 1 272 ? -11.479 -31.687 -13.015 1.00 94.31 272 PHE A C 1
ATOM 2154 O O . PHE A 1 272 ? -12.496 -31.969 -12.386 1.00 94.31 272 PHE A O 1
ATOM 2161 N N . ASP A 1 273 ? -11.336 -31.994 -14.304 1.00 92.62 273 ASP A N 1
ATOM 2162 C CA . ASP A 1 273 ? -12.388 -32.612 -15.117 1.00 92.62 273 ASP A CA 1
ATOM 2163 C C . ASP A 1 273 ? -12.821 -33.970 -14.534 1.00 92.62 273 ASP A C 1
ATOM 2165 O O . ASP A 1 273 ? -14.013 -34.257 -14.432 1.00 92.62 273 ASP A O 1
ATOM 2169 N N . ALA A 1 274 ? -11.868 -34.787 -14.068 1.00 93.88 274 ALA A N 1
ATOM 2170 C CA . ALA A 1 274 ? -12.154 -36.074 -13.430 1.00 93.88 274 ALA A CA 1
ATOM 2171 C C . ALA A 1 274 ? -12.888 -35.952 -12.081 1.00 93.88 274 ALA A C 1
ATOM 2173 O O . ALA A 1 274 ? -13.540 -36.905 -11.653 1.00 93.88 274 ALA A O 1
ATOM 2174 N N . SER A 1 275 ? -12.793 -34.803 -11.402 1.00 91.19 275 SER A N 1
ATOM 2175 C CA . SER A 1 275 ? -13.476 -34.570 -10.123 1.00 91.19 275 SER A CA 1
ATOM 2176 C C . SER A 1 275 ? -14.986 -34.352 -10.271 1.00 91.19 275 SER A C 1
ATOM 2178 O O . SER A 1 275 ? -15.710 -34.462 -9.283 1.00 91.19 275 SER A O 1
ATOM 2180 N N . ASN A 1 276 ? -15.470 -34.048 -11.485 1.00 87.38 276 ASN A N 1
ATOM 2181 C CA . ASN A 1 276 ? -16.839 -33.593 -11.758 1.00 87.38 276 ASN A CA 1
ATOM 2182 C C . ASN A 1 276 ? -17.271 -32.362 -10.930 1.00 87.38 276 ASN A C 1
ATOM 2184 O O . ASN A 1 276 ? -18.467 -32.124 -10.753 1.00 87.38 276 ASN A O 1
ATOM 2188 N N . ALA A 1 277 ? -16.320 -31.578 -10.407 1.00 88.25 277 ALA A N 1
ATOM 2189 C CA . ALA A 1 277 ? -16.620 -30.338 -9.703 1.00 88.25 277 ALA A CA 1
ATOM 2190 C C . ALA A 1 277 ? -17.248 -29.305 -10.654 1.00 88.25 277 ALA A C 1
ATOM 2192 O O . ALA A 1 277 ? -16.846 -29.165 -11.810 1.00 88.25 277 ALA A O 1
ATOM 2193 N N . ILE A 1 278 ? -18.224 -28.538 -10.158 1.00 90.31 278 ILE A N 1
ATOM 2194 C CA . ILE A 1 278 ? -18.803 -27.423 -10.916 1.00 90.31 278 ILE A CA 1
ATOM 2195 C C . ILE A 1 278 ? -17.745 -26.324 -11.041 1.00 90.31 278 ILE A C 1
ATOM 2197 O O . ILE A 1 278 ? -17.233 -25.833 -10.032 1.00 90.31 278 ILE A O 1
ATOM 2201 N N . LYS A 1 279 ? -17.429 -25.934 -12.279 1.00 93.00 279 LYS A N 1
ATOM 2202 C CA . LYS A 1 279 ? -16.465 -24.875 -12.594 1.00 93.00 279 LYS A CA 1
ATOM 2203 C C . LYS A 1 279 ? -16.994 -23.505 -12.160 1.00 93.00 279 LYS A C 1
ATOM 2205 O O . LYS A 1 279 ? -18.004 -23.042 -12.682 1.00 93.00 279 LYS A O 1
ATOM 2210 N N . GLN A 1 280 ? -16.279 -22.862 -11.241 1.00 92.81 280 GLN A N 1
ATOM 2211 C CA . GLN A 1 280 ? -16.514 -21.500 -10.762 1.00 92.81 280 GLN A CA 1
ATOM 2212 C C . GLN A 1 280 ? -15.263 -20.674 -11.055 1.00 92.81 280 GLN A C 1
ATOM 2214 O O . GLN A 1 280 ? -14.210 -20.890 -10.448 1.00 92.81 280 GLN A O 1
ATOM 2219 N N . THR A 1 281 ? -15.365 -19.785 -12.046 1.00 93.19 281 THR A N 1
ATOM 2220 C CA . THR A 1 281 ? -14.212 -19.086 -12.623 1.00 93.19 281 THR A CA 1
ATOM 2221 C C . THR A 1 281 ? -14.103 -17.648 -12.141 1.00 93.19 281 THR A C 1
ATOM 2223 O O . THR A 1 281 ? -15.044 -16.877 -12.305 1.00 93.19 281 THR A O 1
ATOM 2226 N N . LEU A 1 282 ? -12.918 -17.283 -11.655 1.00 93.38 282 LEU A N 1
ATOM 2227 C CA . LEU A 1 282 ? -12.518 -15.902 -11.407 1.00 93.38 282 LEU A CA 1
ATOM 2228 C C . LEU A 1 282 ? -11.545 -15.428 -12.491 1.00 93.38 282 LEU A C 1
ATOM 2230 O O . LEU A 1 282 ? -10.542 -16.092 -12.763 1.00 93.38 282 LEU A O 1
ATOM 2234 N N . ALA A 1 283 ? -11.825 -14.274 -13.095 1.00 92.31 283 ALA A N 1
ATOM 2235 C CA . ALA A 1 283 ? -10.892 -13.598 -13.992 1.00 92.31 283 ALA A CA 1
ATOM 2236 C C . ALA A 1 283 ? -9.979 -12.656 -13.191 1.00 92.31 283 ALA A C 1
ATOM 2238 O O . ALA A 1 283 ? -10.461 -11.904 -12.347 1.00 92.31 283 ALA A O 1
ATOM 2239 N N . LEU A 1 284 ? -8.674 -12.689 -13.466 1.00 89.88 284 LEU A N 1
ATOM 2240 C CA . LEU A 1 284 ? -7.668 -11.849 -12.808 1.00 89.88 284 LEU A CA 1
ATOM 2241 C C . LEU A 1 284 ? -6.891 -11.051 -13.861 1.00 89.88 284 LEU A C 1
ATOM 2243 O O . LEU A 1 284 ? -6.558 -11.588 -14.915 1.00 89.88 284 LEU A O 1
ATOM 2247 N N . SER A 1 285 ? -6.590 -9.782 -13.583 1.00 89.00 285 SER A N 1
ATOM 2248 C CA . SER A 1 285 ? -5.826 -8.911 -14.490 1.00 89.00 285 SER A CA 1
ATOM 2249 C C . SER A 1 285 ? -4.573 -8.375 -13.801 1.00 89.00 285 SER A C 1
ATOM 2251 O O . SER A 1 285 ? -4.662 -7.837 -12.703 1.00 89.00 285 SER A O 1
ATOM 2253 N N . PHE A 1 286 ? -3.424 -8.515 -14.464 1.00 85.94 286 PHE A N 1
ATOM 2254 C CA . PHE A 1 286 ? -2.104 -8.076 -14.002 1.00 85.94 286 PHE A CA 1
ATOM 2255 C C . PHE A 1 286 ? -1.458 -7.182 -15.076 1.00 85.94 286 PHE A C 1
ATOM 2257 O O . PHE A 1 286 ? -0.653 -7.635 -15.887 1.00 85.94 286 PHE A O 1
ATOM 2264 N N . ASP A 1 287 ? -1.880 -5.916 -15.163 1.00 83.69 287 ASP A N 1
ATOM 2265 C CA . ASP A 1 287 ? -1.441 -4.974 -16.215 1.00 83.69 287 ASP A CA 1
ATOM 2266 C C . ASP A 1 287 ? 0.055 -4.616 -16.170 1.00 83.69 287 ASP A C 1
ATOM 2268 O O . ASP A 1 287 ? 0.590 -4.063 -17.133 1.00 83.69 287 ASP A O 1
ATOM 2272 N N . ASP A 1 288 ? 0.724 -4.929 -15.067 1.00 81.56 288 ASP A N 1
ATOM 2273 C CA . ASP A 1 288 ? 2.159 -4.778 -14.857 1.00 81.56 288 ASP A CA 1
ATOM 2274 C C . ASP A 1 288 ? 2.988 -5.949 -15.403 1.00 81.56 288 ASP A C 1
ATOM 2276 O O . ASP A 1 288 ? 4.183 -5.774 -15.624 1.00 81.56 288 ASP A O 1
ATOM 2280 N N . ILE A 1 289 ? 2.372 -7.099 -15.704 1.00 89.56 289 ILE A N 1
ATOM 2281 C CA . ILE A 1 289 ? 3.068 -8.271 -16.252 1.00 89.56 289 ILE A CA 1
ATOM 2282 C C . ILE A 1 289 ? 2.957 -8.278 -17.776 1.00 89.56 289 ILE A C 1
ATOM 2284 O O . ILE A 1 289 ? 1.871 -8.428 -18.346 1.00 89.56 289 ILE A O 1
ATOM 2288 N N . PHE A 1 290 ? 4.092 -8.146 -18.455 1.00 92.00 290 PHE A N 1
ATOM 2289 C CA . PHE A 1 290 ? 4.187 -8.171 -19.913 1.00 92.00 290 PHE A CA 1
ATOM 2290 C C . PHE A 1 290 ? 5.569 -8.643 -20.380 1.00 92.00 290 PHE A C 1
ATOM 2292 O O . PHE A 1 290 ? 6.529 -8.566 -19.610 1.00 92.00 290 PHE A O 1
ATOM 2299 N N . PRO A 1 291 ? 5.706 -9.111 -21.636 1.00 94.12 291 PRO A N 1
ATOM 2300 C CA . PRO A 1 291 ? 7.008 -9.467 -22.188 1.00 94.12 291 PRO A CA 1
ATOM 2301 C C . PRO A 1 291 ? 7.952 -8.260 -22.191 1.00 94.12 291 PRO A C 1
ATOM 2303 O O . PRO A 1 291 ? 7.704 -7.251 -22.859 1.00 94.12 291 PRO A O 1
ATOM 2306 N N . HIS A 1 292 ? 9.047 -8.366 -21.448 1.00 91.88 292 HIS A N 1
ATOM 2307 C CA . HIS A 1 292 ? 10.065 -7.330 -21.357 1.00 91.88 292 HIS A CA 1
ATOM 2308 C C . HIS A 1 292 ? 11.453 -7.940 -21.144 1.00 91.88 292 HIS A C 1
ATOM 2310 O O . HIS A 1 292 ? 11.595 -9.138 -20.906 1.00 91.88 292 HIS A O 1
ATOM 2316 N N . LEU A 1 293 ? 12.476 -7.101 -21.283 1.00 91.00 293 LEU A N 1
ATOM 2317 C CA . LEU A 1 293 ? 13.859 -7.432 -20.985 1.00 91.00 293 LEU A CA 1
ATOM 2318 C C . LEU A 1 293 ? 14.442 -6.267 -20.191 1.00 91.00 293 LEU A C 1
ATOM 2320 O O . LEU A 1 293 ? 14.352 -5.121 -20.633 1.00 91.00 293 LEU A O 1
ATOM 2324 N N . ASP A 1 294 ? 15.027 -6.571 -19.038 1.00 90.88 294 ASP A N 1
ATOM 2325 C CA . ASP A 1 294 ? 15.749 -5.588 -18.239 1.00 90.88 294 ASP A CA 1
ATOM 2326 C C . ASP A 1 294 ? 17.112 -5.323 -18.902 1.00 90.88 294 ASP A C 1
ATOM 2328 O O . ASP A 1 294 ? 17.992 -6.190 -18.933 1.00 90.88 294 ASP A O 1
ATOM 2332 N N . LEU A 1 295 ? 17.268 -4.129 -19.482 1.00 94.12 295 LEU A N 1
ATOM 2333 C CA . LEU A 1 295 ? 18.512 -3.671 -20.101 1.00 94.12 295 LEU A CA 1
ATOM 2334 C C . LEU A 1 295 ? 19.221 -2.686 -19.182 1.00 94.12 295 LEU A C 1
ATOM 2336 O O . LEU A 1 295 ? 18.584 -1.841 -18.586 1.00 94.12 295 LEU A O 1
ATOM 2340 N N . TYR A 1 296 ? 20.539 -2.726 -19.094 1.00 93.00 296 TYR A N 1
ATOM 2341 C CA . TYR A 1 296 ? 21.319 -1.883 -18.199 1.00 93.00 296 TYR A CA 1
ATOM 2342 C C . TYR A 1 296 ? 22.037 -0.806 -19.007 1.00 93.00 296 TYR A C 1
ATOM 2344 O O . TYR A 1 296 ? 22.801 -1.116 -19.928 1.00 93.00 296 TYR A O 1
ATOM 2352 N N . ALA A 1 297 ? 21.774 0.455 -18.663 1.00 92.56 297 ALA A N 1
ATOM 2353 C CA . ALA A 1 297 ? 22.347 1.622 -19.315 1.00 92.56 297 ALA A CA 1
ATOM 2354 C C . ALA A 1 297 ? 23.815 1.810 -18.920 1.00 92.56 297 ALA A C 1
ATOM 2356 O O . ALA A 1 297 ? 24.153 1.908 -17.743 1.00 92.56 297 ALA A O 1
ATOM 2357 N N . TYR A 1 298 ? 24.704 1.889 -19.902 1.00 93.75 298 TYR A N 1
ATOM 2358 C CA . TYR A 1 298 ? 26.134 2.086 -19.685 1.00 93.75 298 TYR A CA 1
ATOM 2359 C C . TYR A 1 298 ? 26.737 2.976 -20.776 1.00 93.75 298 TYR A C 1
ATOM 2361 O O . TYR A 1 298 ? 26.084 3.306 -21.765 1.00 93.75 298 TYR A O 1
ATOM 2369 N N . ASN A 1 299 ? 27.992 3.391 -20.591 1.00 94.25 299 ASN A N 1
ATOM 2370 C CA . ASN A 1 299 ? 28.714 4.294 -21.491 1.00 94.25 299 ASN A CA 1
ATOM 2371 C C . ASN A 1 299 ? 27.894 5.555 -21.836 1.00 94.25 299 ASN A C 1
ATOM 2373 O O . ASN A 1 299 ? 27.704 5.917 -23.006 1.00 94.25 299 ASN A O 1
ATOM 2377 N N . ILE A 1 300 ? 27.376 6.180 -20.777 1.00 91.06 300 ILE A N 1
ATOM 2378 C CA . ILE A 1 300 ? 26.513 7.352 -20.857 1.00 91.06 300 ILE A CA 1
ATOM 2379 C C . ILE A 1 300 ? 27.348 8.570 -21.229 1.00 91.06 300 ILE A C 1
ATOM 2381 O O . ILE A 1 300 ? 28.380 8.855 -20.619 1.00 91.06 300 ILE A O 1
ATOM 2385 N N . ARG A 1 301 ? 26.897 9.284 -22.254 1.00 91.94 301 ARG A N 1
ATOM 2386 C CA . ARG A 1 301 ? 27.539 10.477 -22.798 1.00 91.94 301 ARG A CA 1
ATOM 2387 C C . ARG A 1 301 ? 26.510 11.585 -22.923 1.00 91.94 301 ARG A C 1
ATOM 2389 O O . ARG A 1 301 ? 25.382 11.351 -23.351 1.00 91.94 301 ARG A O 1
ATOM 2396 N N . LYS A 1 302 ? 26.933 12.797 -22.580 1.00 90.75 302 LYS A N 1
ATOM 2397 C CA . LYS A 1 302 ? 26.107 13.999 -22.657 1.00 90.75 302 LYS A CA 1
ATOM 2398 C C . LYS A 1 302 ? 26.520 14.883 -23.820 1.00 90.75 302 LYS A C 1
ATOM 2400 O O . LYS A 1 302 ? 27.705 14.964 -24.151 1.00 90.75 302 LYS A O 1
ATOM 2405 N N . ARG A 1 303 ? 25.543 15.590 -24.375 1.00 91.81 303 ARG A N 1
ATOM 2406 C CA . ARG A 1 303 ? 25.722 16.665 -25.349 1.00 91.81 303 ARG A CA 1
ATOM 2407 C C . ARG A 1 303 ? 24.834 17.840 -24.959 1.00 91.81 303 ARG A C 1
ATOM 2409 O O . ARG A 1 303 ? 23.618 17.699 -24.960 1.00 91.81 303 ARG A O 1
ATOM 2416 N N . THR A 1 304 ? 25.411 18.990 -24.641 1.00 91.38 304 THR A N 1
ATOM 2417 C CA . THR A 1 304 ? 24.645 20.198 -24.289 1.00 91.38 304 THR A CA 1
ATOM 2418 C C . THR A 1 304 ? 24.492 21.105 -25.497 1.00 91.38 304 THR A C 1
ATOM 2420 O O . THR A 1 304 ? 25.427 21.206 -26.291 1.00 91.38 304 THR A O 1
ATOM 2423 N N . ARG A 1 305 ? 23.344 21.774 -25.638 1.00 91.06 305 ARG A N 1
ATOM 2424 C CA . ARG A 1 305 ? 23.064 22.732 -26.722 1.00 91.06 305 ARG A CA 1
ATOM 2425 C C . ARG A 1 305 ? 22.228 23.902 -26.215 1.00 91.06 305 ARG A C 1
ATOM 2427 O O . ARG A 1 305 ? 21.489 23.757 -25.243 1.00 91.06 305 ARG A O 1
ATOM 2434 N N . TRP A 1 306 ? 22.297 25.049 -26.893 1.00 92.12 306 TRP A N 1
ATOM 2435 C CA . TRP A 1 306 ? 21.360 26.142 -26.625 1.00 92.12 306 TRP A CA 1
ATOM 2436 C C . TRP A 1 306 ? 19.975 25.829 -27.179 1.00 92.12 306 TRP A C 1
ATOM 2438 O O . TRP A 1 306 ? 19.827 25.386 -28.322 1.00 92.12 306 TRP A O 1
ATOM 2448 N N . LEU A 1 307 ? 18.958 26.098 -26.367 1.00 88.56 307 LEU A N 1
ATOM 2449 C CA . LEU A 1 307 ? 17.566 25.945 -26.745 1.00 88.56 307 LEU A CA 1
ATOM 2450 C C . LEU A 1 307 ? 17.190 27.010 -27.770 1.00 88.56 307 LEU A C 1
ATOM 2452 O O . LEU A 1 307 ? 17.357 28.209 -27.532 1.00 88.56 307 LEU A O 1
ATOM 2456 N N . LYS A 1 308 ? 16.686 26.568 -28.918 1.00 88.06 308 LYS A N 1
ATOM 2457 C CA . LYS A 1 308 ? 16.256 27.441 -30.004 1.00 88.06 308 LYS A CA 1
ATOM 2458 C C . LYS A 1 308 ? 14.743 27.374 -30.115 1.00 88.06 308 LYS A C 1
ATOM 2460 O O . LYS A 1 308 ? 14.187 26.287 -30.176 1.00 88.06 308 LYS A O 1
ATOM 2465 N N . ASN A 1 309 ? 14.092 28.528 -30.164 1.00 83.75 309 ASN A N 1
ATOM 2466 C CA . ASN A 1 309 ? 12.659 28.585 -30.379 1.00 83.75 309 ASN A CA 1
ATOM 2467 C C . ASN A 1 309 ? 12.357 28.303 -31.857 1.00 83.75 309 ASN A C 1
ATOM 2469 O O . ASN A 1 309 ? 12.773 29.063 -32.734 1.00 83.75 309 ASN A O 1
ATOM 2473 N N . ASP A 1 310 ? 11.613 27.236 -32.137 1.00 80.00 310 ASP A N 1
ATOM 2474 C CA . ASP A 1 310 ? 11.311 26.818 -33.512 1.00 80.00 310 ASP A CA 1
ATOM 2475 C C . ASP A 1 310 ? 10.426 27.812 -34.281 1.00 80.00 310 ASP A C 1
ATOM 2477 O O . ASP A 1 310 ? 10.417 27.812 -35.511 1.00 80.00 310 ASP A O 1
ATOM 2481 N N . THR A 1 311 ? 9.702 28.693 -33.581 1.00 80.69 311 THR A N 1
ATOM 2482 C CA . THR A 1 311 ? 8.834 29.702 -34.208 1.00 80.69 311 THR A CA 1
ATOM 2483 C C . THR A 1 311 ? 9.594 30.982 -34.554 1.00 80.69 311 THR A C 1
ATOM 2485 O O . THR A 1 311 ? 9.427 31.516 -35.650 1.00 80.69 311 THR A O 1
ATOM 2488 N N . THR A 1 312 ? 10.423 31.497 -33.641 1.00 84.62 312 THR A N 1
ATOM 2489 C CA . THR A 1 312 ? 11.159 32.759 -33.852 1.00 84.62 312 THR A CA 1
ATOM 2490 C C . THR A 1 312 ? 12.542 32.552 -34.463 1.00 84.62 312 THR A C 1
ATOM 2492 O O . THR A 1 312 ? 13.093 33.469 -35.067 1.00 84.62 312 THR A O 1
ATOM 2495 N N . GLY A 1 313 ? 13.118 31.356 -34.326 1.00 83.88 313 GLY A N 1
ATOM 2496 C CA . GLY A 1 313 ? 14.482 31.047 -34.743 1.00 83.88 313 GLY A CA 1
ATOM 2497 C C . GLY A 1 313 ? 15.566 31.658 -33.847 1.00 83.88 313 GLY A C 1
ATOM 2498 O O . GLY A 1 313 ? 16.747 31.556 -34.185 1.00 83.88 313 GLY A O 1
ATOM 2499 N N . GLU A 1 314 ? 15.193 32.273 -32.725 1.00 88.75 314 GLU A N 1
ATOM 2500 C CA . GLU A 1 314 ? 16.114 32.851 -31.743 1.00 88.75 314 GLU A CA 1
ATOM 2501 C C . GLU A 1 314 ? 16.420 31.860 -30.610 1.00 88.75 314 GLU A C 1
ATOM 2503 O O . GLU A 1 314 ? 15.658 30.924 -30.363 1.00 88.75 314 GLU A O 1
ATOM 2508 N N . TYR A 1 315 ? 17.544 32.058 -29.915 1.00 90.12 315 TYR A N 1
ATOM 2509 C CA . TYR A 1 315 ? 17.861 31.280 -28.716 1.00 90.12 315 TYR A CA 1
ATOM 2510 C C . TYR A 1 315 ? 17.055 31.785 -27.523 1.00 90.12 315 TYR A C 1
ATOM 2512 O O . TYR A 1 315 ? 17.020 32.990 -27.258 1.00 90.12 315 TYR A O 1
ATOM 2520 N N . GLU A 1 316 ? 16.430 30.863 -26.796 1.00 88.81 316 GLU A N 1
ATOM 2521 C CA . GLU A 1 316 ? 15.730 31.201 -25.564 1.00 88.81 316 GLU A CA 1
ATOM 2522 C C . GLU A 1 316 ? 16.718 31.619 -24.476 1.00 88.81 316 GLU A C 1
ATOM 2524 O O . GLU A 1 316 ? 17.837 31.105 -24.398 1.00 88.81 316 GLU A O 1
ATOM 2529 N N . LYS A 1 317 ? 16.294 32.549 -23.615 1.00 88.44 317 LYS A N 1
ATOM 2530 C CA . LYS A 1 317 ? 17.135 33.114 -22.560 1.00 88.44 317 LYS A CA 1
ATOM 2531 C C . LYS A 1 317 ? 16.557 32.883 -21.171 1.00 88.44 317 LYS A C 1
ATOM 2533 O O . LYS A 1 317 ? 15.343 32.912 -20.981 1.00 88.44 317 LYS A O 1
ATOM 2538 N N . ASN A 1 318 ? 17.450 32.697 -20.211 1.00 82.12 318 ASN A N 1
ATOM 2539 C CA . ASN A 1 318 ? 17.168 32.720 -18.783 1.00 82.12 318 ASN A CA 1
ATOM 2540 C C . ASN A 1 318 ? 16.898 34.162 -18.300 1.00 82.12 318 ASN A C 1
ATOM 2542 O O . ASN A 1 318 ? 17.280 35.121 -18.983 1.00 82.12 318 ASN A O 1
ATOM 2546 N N . PRO A 1 319 ? 16.295 34.353 -17.107 1.00 83.38 319 PRO A N 1
ATOM 2547 C CA . PRO A 1 319 ? 16.072 35.680 -16.518 1.00 83.38 319 PRO A CA 1
ATOM 2548 C C . PRO A 1 319 ? 17.346 36.523 -16.343 1.00 83.38 319 PRO A C 1
ATOM 2550 O O . PRO A 1 319 ? 17.280 37.750 -16.332 1.00 83.38 319 PRO A O 1
ATOM 2553 N N . ASP A 1 320 ? 18.504 35.873 -16.224 1.00 85.94 320 ASP A N 1
ATOM 2554 C CA . ASP A 1 320 ? 19.823 36.503 -16.115 1.00 85.94 320 ASP A CA 1
ATOM 2555 C C . ASP A 1 320 ? 20.435 36.918 -17.474 1.00 85.94 320 ASP A C 1
ATOM 2557 O O . ASP A 1 320 ? 21.504 37.526 -17.518 1.00 85.94 320 ASP A O 1
ATOM 2561 N N . GLY A 1 321 ? 19.756 36.624 -18.590 1.00 83.50 321 GLY A N 1
ATOM 2562 C CA . GLY A 1 321 ? 20.179 36.959 -19.949 1.00 83.50 321 GLY A CA 1
ATOM 2563 C C . GLY A 1 321 ? 21.085 35.928 -20.633 1.00 83.50 321 GLY A C 1
ATOM 2564 O O . GLY A 1 321 ? 21.446 36.146 -21.795 1.00 83.50 321 GLY A O 1
ATOM 2565 N N . THR A 1 322 ? 21.431 34.821 -19.964 1.00 89.00 322 THR A N 1
ATOM 2566 C CA . THR A 1 322 ? 22.162 33.686 -20.558 1.00 89.00 322 THR A CA 1
ATOM 2567 C C . THR A 1 322 ? 21.250 32.837 -21.447 1.00 89.00 322 THR A C 1
ATOM 2569 O O . THR A 1 322 ? 20.032 32.864 -21.289 1.00 89.00 322 THR A O 1
ATOM 2572 N N . ASN A 1 323 ? 21.806 32.098 -22.414 1.00 89.44 323 ASN A N 1
ATOM 2573 C CA . ASN A 1 323 ? 21.003 31.197 -23.250 1.00 89.44 323 ASN A CA 1
ATOM 2574 C C . ASN A 1 323 ? 20.577 29.967 -22.435 1.00 89.44 323 ASN A C 1
ATOM 2576 O O . ASN A 1 323 ? 21.413 29.365 -21.760 1.00 89.44 323 ASN A O 1
ATOM 2580 N N . LYS A 1 324 ? 19.307 29.565 -22.542 1.00 87.56 324 LYS A N 1
ATOM 2581 C CA . LYS A 1 324 ? 18.812 28.305 -21.974 1.00 87.56 324 LYS A CA 1
ATOM 2582 C C . LYS A 1 324 ? 19.565 27.129 -22.604 1.00 87.56 324 LYS A C 1
ATOM 2584 O O . LYS A 1 324 ? 19.750 27.095 -23.822 1.00 87.56 324 LYS A O 1
ATOM 2589 N N . ILE A 1 325 ? 19.979 26.166 -21.785 1.00 87.62 325 ILE A N 1
ATOM 2590 C CA . ILE A 1 325 ? 20.694 24.957 -22.212 1.00 87.62 325 ILE A CA 1
ATOM 2591 C C . ILE A 1 325 ? 19.767 23.753 -22.046 1.00 87.62 325 ILE A C 1
ATOM 2593 O O . ILE A 1 325 ? 19.057 23.654 -21.047 1.00 87.62 325 ILE A O 1
ATOM 2597 N N . TYR A 1 326 ? 19.799 22.835 -23.009 1.00 86.88 326 TYR A N 1
ATOM 2598 C CA . TYR A 1 326 ? 19.258 21.490 -22.841 1.00 86.88 326 TYR A CA 1
ATOM 2599 C C . TYR A 1 326 ? 20.335 20.441 -23.106 1.00 86.88 326 TYR A C 1
ATOM 2601 O O . TYR A 1 326 ? 21.301 20.687 -23.841 1.00 86.88 326 TYR A O 1
ATOM 2609 N N . THR A 1 327 ? 20.153 19.266 -22.508 1.00 87.62 327 THR A N 1
ATOM 2610 C CA . THR A 1 327 ? 21.082 18.143 -22.617 1.00 87.62 327 THR A CA 1
ATOM 2611 C C . THR A 1 327 ? 20.449 17.005 -23.408 1.00 87.62 327 THR A C 1
ATOM 2613 O O . THR A 1 327 ? 19.298 16.648 -23.194 1.00 87.62 327 THR A O 1
ATOM 2616 N N . VAL A 1 328 ? 21.219 16.422 -24.322 1.00 89.00 328 VAL A N 1
ATOM 2617 C CA . VAL A 1 328 ? 20.895 15.183 -25.031 1.00 89.00 328 VAL A CA 1
ATOM 2618 C C . VAL A 1 328 ? 21.775 14.075 -24.466 1.00 89.00 328 VAL A C 1
ATOM 2620 O O . VAL A 1 328 ? 22.992 14.252 -24.329 1.00 89.00 328 VAL A O 1
ATOM 2623 N N . TRP A 1 329 ? 21.166 12.938 -24.136 1.00 90.00 329 TRP A N 1
ATOM 2624 C CA . TRP A 1 329 ? 21.853 11.797 -23.537 1.00 90.00 329 TRP A CA 1
ATOM 2625 C C . TRP A 1 329 ? 21.948 10.640 -24.522 1.00 90.00 329 TRP A C 1
ATOM 2627 O O . TRP A 1 329 ? 20.942 10.211 -25.084 1.00 90.00 329 TRP A O 1
ATOM 2637 N N . TYR A 1 330 ? 23.164 10.120 -24.671 1.00 93.25 330 TYR A N 1
ATOM 2638 C CA . TYR A 1 330 ? 23.500 8.949 -25.471 1.00 93.25 330 TYR A CA 1
ATOM 2639 C C . TYR A 1 330 ?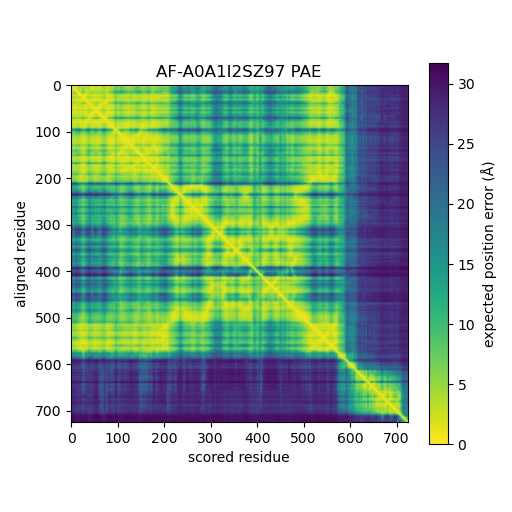 23.941 7.830 -24.537 1.00 93.25 330 TYR A C 1
ATOM 2641 O O . TYR A 1 330 ? 24.787 8.047 -23.667 1.00 93.25 330 TYR A O 1
ATOM 2649 N N . MET A 1 331 ? 23.408 6.628 -24.718 1.00 93.94 331 MET A N 1
ATOM 2650 C CA . MET A 1 331 ? 23.740 5.480 -23.877 1.00 93.94 331 MET A CA 1
ATOM 2651 C C . MET A 1 331 ? 23.815 4.190 -24.684 1.00 93.94 331 MET A C 1
ATOM 2653 O O . MET A 1 331 ? 23.228 4.058 -25.754 1.00 93.94 331 MET A O 1
ATOM 2657 N N . ARG A 1 332 ? 24.515 3.209 -24.130 1.00 95.75 332 ARG A N 1
ATOM 2658 C CA . ARG A 1 332 ? 24.471 1.819 -24.569 1.00 95.75 332 ARG A CA 1
ATOM 2659 C C . ARG A 1 332 ? 23.557 1.034 -23.647 1.00 95.75 332 ARG A C 1
ATOM 2661 O O . ARG A 1 332 ? 23.523 1.308 -22.450 1.00 95.75 332 ARG A O 1
ATOM 2668 N N . LEU A 1 333 ? 22.864 0.041 -24.187 1.00 95.94 333 LEU A N 1
ATOM 2669 C CA . LEU A 1 333 ? 22.003 -0.850 -23.417 1.00 95.94 333 LEU A CA 1
ATOM 2670 C C . LEU A 1 333 ? 22.539 -2.275 -23.511 1.00 95.94 333 LEU A C 1
ATOM 2672 O O . LEU A 1 333 ? 22.765 -2.778 -24.610 1.00 95.94 333 LEU A O 1
ATOM 2676 N N . ALA A 1 334 ? 22.737 -2.928 -22.369 1.00 95.81 334 ALA A N 1
ATOM 2677 C CA . ALA A 1 334 ? 23.219 -4.306 -22.305 1.00 95.81 334 ALA A CA 1
ATOM 2678 C C . ALA A 1 334 ? 22.309 -5.192 -21.459 1.00 95.81 334 ALA A C 1
ATOM 2680 O O . ALA A 1 334 ? 21.697 -4.732 -20.507 1.00 95.81 334 ALA A O 1
ATOM 2681 N N . TYR A 1 335 ? 22.276 -6.485 -21.747 1.00 94.25 335 TYR A N 1
ATOM 2682 C CA . TYR A 1 335 ? 21.637 -7.483 -20.888 1.00 94.25 335 TYR A CA 1
ATOM 2683 C C . TYR A 1 335 ? 22.687 -8.463 -20.363 1.00 94.25 335 TYR A C 1
ATOM 2685 O O . TYR A 1 335 ? 23.773 -8.602 -20.941 1.00 94.25 335 TYR A O 1
ATOM 2693 N N . CYS A 1 336 ? 22.374 -9.151 -19.265 1.00 92.56 336 CYS A N 1
ATOM 2694 C CA . CYS A 1 336 ? 23.260 -10.156 -18.690 1.00 92.56 336 CYS A CA 1
ATOM 2695 C C . CYS A 1 336 ? 22.658 -11.563 -18.737 1.00 92.56 336 CYS A C 1
ATOM 2697 O O . CYS A 1 336 ? 21.444 -11.749 -18.777 1.00 92.56 336 CYS A O 1
ATOM 2699 N N . THR A 1 337 ? 23.530 -12.567 -18.730 1.00 91.00 337 THR A N 1
ATOM 2700 C CA . THR A 1 337 ? 23.167 -13.985 -18.622 1.00 91.00 337 THR A CA 1
ATOM 2701 C C . THR A 1 337 ? 24.134 -14.694 -17.680 1.00 91.00 337 THR A C 1
ATOM 2703 O O . THR A 1 337 ? 25.282 -14.277 -17.523 1.00 91.00 337 THR A O 1
ATOM 2706 N N . THR A 1 338 ? 23.699 -15.787 -17.058 1.00 92.00 338 THR A N 1
ATOM 2707 C CA . THR A 1 338 ? 24.565 -16.624 -16.204 1.00 92.00 338 THR A CA 1
ATOM 2708 C C . THR A 1 338 ? 25.298 -17.714 -16.988 1.00 92.00 338 THR A C 1
ATOM 2710 O O . THR A 1 338 ? 26.222 -18.344 -16.478 1.00 92.00 338 THR A O 1
ATOM 2713 N N . THR A 1 339 ? 24.919 -17.923 -18.251 1.00 92.38 339 THR A N 1
ATOM 2714 C CA . THR A 1 339 ? 25.588 -18.839 -19.180 1.00 92.38 339 THR A CA 1
ATOM 2715 C C . THR A 1 339 ? 26.225 -18.034 -20.297 1.00 92.38 339 THR A C 1
ATOM 2717 O O . THR A 1 339 ? 25.547 -17.268 -20.969 1.00 92.38 339 THR A O 1
ATOM 2720 N N . LYS A 1 340 ? 27.526 -18.226 -20.520 1.00 93.69 340 LYS A N 1
ATOM 2721 C CA . LYS A 1 340 ? 28.257 -17.497 -21.555 1.00 93.69 340 LYS A CA 1
ATOM 2722 C C . LYS A 1 340 ? 27.740 -17.857 -22.953 1.00 93.69 340 LYS A C 1
ATOM 2724 O O . LYS A 1 340 ? 27.908 -18.987 -23.404 1.00 93.69 340 LYS A O 1
ATOM 2729 N N . ASP A 1 341 ? 27.198 -16.872 -23.657 1.00 90.50 341 ASP A N 1
ATOM 2730 C CA . ASP A 1 341 ? 26.922 -16.925 -25.089 1.00 90.50 341 ASP A CA 1
ATOM 2731 C C . ASP A 1 341 ? 28.224 -16.699 -25.877 1.00 90.50 341 ASP A C 1
ATOM 2733 O O . ASP A 1 341 ? 28.904 -15.680 -25.720 1.00 90.50 341 ASP A O 1
ATOM 2737 N N . THR A 1 342 ? 28.605 -17.679 -26.697 1.00 91.81 342 THR A N 1
ATOM 2738 C CA . THR A 1 342 ? 29.802 -17.623 -27.550 1.00 91.81 342 THR A CA 1
ATOM 2739 C C . THR A 1 342 ? 29.528 -17.048 -28.938 1.00 91.81 342 THR A C 1
ATOM 2741 O O . THR A 1 342 ? 30.463 -16.895 -29.720 1.00 91.81 342 THR A O 1
ATOM 2744 N N . THR A 1 343 ? 28.265 -16.777 -29.273 1.00 91.56 343 THR A N 1
ATOM 2745 C CA . THR A 1 343 ? 27.848 -16.234 -30.575 1.00 91.56 343 THR A CA 1
ATOM 2746 C C . THR A 1 343 ? 27.851 -14.708 -30.608 1.00 91.56 343 THR A C 1
ATOM 2748 O O . THR A 1 343 ? 27.902 -14.124 -31.689 1.00 91.56 343 THR A O 1
ATOM 2751 N N . LYS A 1 344 ? 27.851 -14.061 -29.437 1.00 90.88 344 LYS A N 1
ATOM 2752 C CA . LYS A 1 344 ? 27.857 -12.605 -29.283 1.00 90.88 344 LYS A CA 1
ATOM 2753 C C . LYS A 1 344 ? 29.165 -12.092 -28.671 1.00 90.88 344 LYS A C 1
ATOM 2755 O O . LYS A 1 344 ? 29.789 -12.795 -27.871 1.00 90.88 344 LYS A O 1
ATOM 2760 N N . PRO A 1 345 ? 29.593 -10.865 -29.017 1.00 92.62 345 PRO A N 1
ATOM 2761 C CA . PRO A 1 345 ? 30.753 -10.242 -28.395 1.00 92.62 345 PRO A CA 1
ATOM 2762 C C . PRO A 1 345 ? 30.462 -9.940 -26.922 1.00 92.62 345 PRO A C 1
ATOM 2764 O O . PRO A 1 345 ? 29.491 -9.265 -26.588 1.00 92.62 345 PRO A O 1
ATOM 2767 N N . LEU A 1 346 ? 31.319 -10.449 -26.041 1.00 95.62 346 LEU A N 1
ATOM 2768 C CA . LEU A 1 346 ? 31.239 -10.193 -24.608 1.00 95.62 346 LEU A CA 1
ATOM 2769 C C . LEU A 1 346 ? 31.655 -8.745 -24.312 1.00 95.62 346 LEU A C 1
ATOM 2771 O O . LEU A 1 346 ? 32.758 -8.342 -24.677 1.00 95.62 346 LEU A O 1
ATOM 2775 N N . VAL A 1 347 ? 30.801 -7.998 -23.614 1.00 96.19 347 VAL A N 1
ATOM 2776 C CA . VAL A 1 347 ? 31.049 -6.601 -23.222 1.00 96.19 347 VAL A CA 1
ATOM 2777 C C . VAL A 1 347 ? 31.720 -6.521 -21.851 1.00 96.19 347 VAL A C 1
ATOM 2779 O O . VAL A 1 347 ? 32.685 -5.784 -21.673 1.00 96.19 347 VAL A O 1
ATOM 2782 N N . ASN A 1 348 ? 31.224 -7.285 -20.873 1.00 96.75 348 ASN A N 1
ATOM 2783 C CA . ASN A 1 348 ? 31.759 -7.303 -19.511 1.00 96.75 348 ASN A CA 1
ATOM 2784 C C . ASN A 1 348 ? 31.511 -8.657 -18.823 1.00 96.75 348 ASN A C 1
ATOM 2786 O O . ASN A 1 348 ? 30.713 -9.479 -19.279 1.00 96.75 348 ASN A O 1
ATOM 2790 N N . THR A 1 349 ? 32.189 -8.911 -17.706 1.00 96.25 349 THR A N 1
ATOM 2791 C CA . THR A 1 349 ? 31.902 -10.031 -16.801 1.00 96.25 349 THR A CA 1
ATOM 2792 C C . THR A 1 349 ? 31.924 -9.530 -15.370 1.00 96.25 349 THR A C 1
ATOM 2794 O O . THR A 1 349 ? 32.913 -8.946 -14.933 1.00 96.25 349 THR A O 1
ATOM 2797 N N . THR A 1 350 ? 30.843 -9.771 -14.639 1.00 93.62 350 THR A N 1
ATOM 2798 C CA . THR A 1 350 ? 30.715 -9.368 -13.236 1.00 93.62 350 THR A CA 1
ATOM 2799 C C . THR A 1 350 ? 30.335 -10.559 -12.371 1.00 93.62 350 THR A C 1
ATOM 2801 O O . THR A 1 350 ? 29.956 -11.620 -12.870 1.00 93.62 350 THR A O 1
ATOM 2804 N N . THR A 1 351 ? 30.461 -10.398 -11.060 1.00 89.44 351 THR A N 1
ATOM 2805 C CA . THR A 1 351 ? 30.045 -11.402 -10.081 1.00 89.44 351 THR A CA 1
ATOM 2806 C C . THR A 1 351 ? 29.201 -10.752 -9.003 1.00 89.44 351 THR A C 1
ATOM 2808 O O . THR A 1 351 ? 29.562 -9.674 -8.535 1.00 89.44 351 THR A O 1
ATOM 2811 N N . ASP A 1 352 ? 28.142 -11.431 -8.584 1.00 82.56 352 ASP A N 1
ATOM 2812 C CA . ASP A 1 352 ? 27.272 -11.021 -7.482 1.00 82.56 352 ASP A CA 1
ATOM 2813 C C . ASP A 1 352 ? 26.997 -12.207 -6.545 1.00 82.56 352 ASP A C 1
ATOM 2815 O O . ASP A 1 352 ? 27.502 -13.310 -6.777 1.00 82.56 352 ASP A O 1
ATOM 2819 N N . LYS A 1 353 ? 26.247 -11.996 -5.463 1.00 80.19 353 LYS A N 1
ATOM 2820 C CA . LYS A 1 353 ? 25.755 -13.053 -4.581 1.00 80.19 353 LYS A CA 1
ATOM 2821 C C . LYS A 1 353 ? 24.255 -13.251 -4.764 1.00 80.19 353 LYS A C 1
ATOM 2823 O O . LYS A 1 353 ? 23.502 -12.288 -4.734 1.00 80.19 353 LYS A O 1
ATOM 2828 N N . ASP A 1 354 ? 23.824 -14.502 -4.897 1.00 75.31 354 ASP A N 1
ATOM 2829 C CA . ASP A 1 354 ? 22.398 -14.836 -4.861 1.00 75.31 354 ASP A CA 1
ATOM 2830 C C . ASP A 1 354 ? 21.797 -14.648 -3.451 1.00 75.31 354 ASP A C 1
ATOM 2832 O O . ASP A 1 354 ? 22.505 -14.399 -2.471 1.00 75.31 354 ASP A O 1
ATOM 2836 N N . GLU A 1 355 ? 20.480 -14.834 -3.332 1.00 65.00 355 GLU A N 1
ATOM 2837 C CA . GLU A 1 355 ? 19.730 -14.759 -2.064 1.00 65.00 355 GLU A CA 1
ATOM 2838 C C . GLU A 1 355 ? 20.253 -15.710 -0.967 1.00 65.00 355 GLU A C 1
ATOM 2840 O O . GLU A 1 355 ? 19.948 -15.542 0.212 1.00 65.00 355 GLU A O 1
ATOM 2845 N N . ARG A 1 356 ? 21.044 -16.725 -1.335 1.00 72.44 356 ARG A N 1
ATOM 2846 C CA . ARG A 1 356 ? 21.645 -17.713 -0.424 1.00 72.44 356 ARG A CA 1
ATOM 2847 C C . ARG A 1 356 ? 23.120 -17.418 -0.137 1.00 72.44 356 ARG A C 1
ATOM 2849 O O . ARG A 1 356 ? 23.764 -18.182 0.582 1.00 72.44 356 ARG A O 1
ATOM 2856 N N . GLY A 1 357 ? 23.655 -16.324 -0.676 1.00 76.00 357 GLY A N 1
ATOM 2857 C CA . GLY A 1 357 ? 25.038 -15.891 -0.517 1.00 76.00 357 GLY A CA 1
ATOM 2858 C C . GLY A 1 357 ? 26.042 -16.570 -1.455 1.00 76.00 357 GLY A C 1
ATOM 2859 O O . GLY A 1 357 ? 27.246 -16.351 -1.286 1.00 76.00 357 GLY A O 1
ATOM 2860 N N . ASN A 1 358 ? 25.595 -17.372 -2.426 1.00 85.50 358 ASN A N 1
ATOM 2861 C CA . ASN A 1 358 ? 26.477 -18.027 -3.392 1.00 85.50 358 ASN A CA 1
ATOM 2862 C C . ASN A 1 358 ? 26.915 -17.044 -4.472 1.00 85.50 358 ASN A C 1
ATOM 2864 O O . ASN A 1 358 ? 26.114 -16.256 -4.963 1.00 85.50 358 ASN A O 1
ATOM 2868 N N . THR A 1 359 ? 28.171 -17.133 -4.902 1.00 88.50 359 THR A N 1
ATOM 2869 C CA . THR A 1 359 ? 28.669 -16.305 -6.004 1.00 88.50 359 THR A CA 1
ATOM 2870 C C . THR A 1 359 ? 28.070 -16.739 -7.342 1.00 88.50 359 THR A C 1
ATOM 2872 O O . THR A 1 359 ? 28.235 -17.884 -7.759 1.00 88.50 359 THR A O 1
ATOM 2875 N N . VAL A 1 360 ? 27.445 -15.797 -8.041 1.00 89.44 360 VAL A N 1
ATOM 2876 C CA . VAL A 1 360 ? 26.909 -15.937 -9.397 1.00 89.44 360 VAL A CA 1
ATOM 2877 C C . VAL A 1 360 ? 27.747 -15.085 -10.345 1.00 89.44 360 VAL A C 1
ATOM 2879 O O . VAL A 1 360 ? 28.109 -13.957 -10.023 1.00 89.44 360 VAL A O 1
ATOM 2882 N N . THR A 1 361 ? 28.104 -15.627 -11.511 1.00 94.25 361 THR A N 1
ATOM 2883 C CA . THR A 1 361 ? 28.803 -14.883 -12.573 1.00 94.25 361 THR A CA 1
ATOM 2884 C C . THR A 1 361 ? 27.814 -14.434 -13.640 1.00 94.25 361 THR A C 1
ATOM 2886 O O . THR A 1 361 ? 27.004 -15.234 -14.105 1.00 94.25 361 THR A O 1
ATOM 2889 N N . HIS A 1 362 ? 27.922 -13.174 -14.054 1.00 94.06 362 HIS A N 1
ATOM 2890 C CA . HIS A 1 362 ? 27.097 -12.552 -15.083 1.00 94.06 362 HIS A CA 1
ATOM 2891 C C . HIS A 1 362 ? 27.963 -12.163 -16.285 1.00 94.06 362 HIS A C 1
ATOM 2893 O O . HIS A 1 362 ? 28.954 -11.442 -16.149 1.00 94.06 362 HIS A O 1
ATOM 2899 N N . TYR A 1 363 ? 27.575 -12.633 -17.467 1.00 96.50 363 TYR A N 1
ATOM 2900 C CA . TYR A 1 363 ? 28.176 -12.295 -18.755 1.00 96.50 363 TYR A CA 1
ATOM 2901 C C . TYR A 1 363 ? 27.294 -11.278 -19.472 1.00 96.50 363 TYR A C 1
ATOM 2903 O O . TYR A 1 363 ? 26.098 -11.520 -19.647 1.00 96.50 363 TYR A O 1
ATOM 2911 N N . TRP A 1 364 ? 27.883 -10.155 -19.874 1.00 96.56 364 TRP A N 1
ATOM 2912 C CA . TRP A 1 364 ? 27.163 -8.995 -20.394 1.00 96.56 364 TRP A CA 1
ATOM 2913 C C . TRP A 1 364 ? 27.323 -8.847 -21.898 1.00 96.56 364 TRP A C 1
ATOM 2915 O O . TRP A 1 364 ? 28.434 -8.974 -22.418 1.00 96.56 364 TRP A O 1
ATOM 2925 N N . TYR A 1 365 ? 26.226 -8.514 -22.571 1.00 96.25 365 TYR A N 1
ATOM 2926 C CA . TYR A 1 365 ? 26.154 -8.380 -24.021 1.00 96.25 365 TYR A CA 1
ATOM 2927 C C . TYR A 1 365 ? 25.369 -7.130 -24.399 1.00 96.25 365 TYR A C 1
ATOM 2929 O O . TYR A 1 365 ? 24.352 -6.828 -23.779 1.00 96.25 365 TYR A O 1
ATOM 2937 N N . ASP A 1 366 ? 25.826 -6.437 -25.439 1.00 94.69 366 ASP A N 1
ATOM 2938 C CA . ASP A 1 366 ? 25.080 -5.342 -26.053 1.00 94.69 366 ASP A CA 1
ATOM 2939 C C . ASP A 1 366 ? 23.715 -5.824 -26.565 1.00 94.69 366 ASP A C 1
ATOM 2941 O O . ASP A 1 366 ? 23.594 -6.907 -27.156 1.00 94.69 366 ASP A O 1
ATOM 2945 N N . TYR A 1 367 ? 22.691 -4.996 -26.373 1.00 93.75 367 TYR A N 1
ATOM 2946 C CA . TYR A 1 367 ? 21.390 -5.197 -26.991 1.00 93.75 367 TYR A CA 1
ATOM 2947 C C . TYR A 1 367 ? 21.378 -4.583 -28.395 1.00 93.75 367 TYR A C 1
ATOM 2949 O O . TYR A 1 367 ? 21.128 -3.391 -28.585 1.00 93.75 367 TYR A O 1
ATOM 2957 N N . ASP A 1 368 ? 21.687 -5.434 -29.373 1.00 85.88 368 ASP A N 1
ATOM 2958 C CA . ASP A 1 368 ? 21.682 -5.121 -30.803 1.00 85.88 368 ASP A CA 1
ATOM 2959 C C . ASP A 1 368 ? 20.245 -5.160 -31.348 1.00 85.88 368 ASP A C 1
ATOM 2961 O O . ASP A 1 368 ? 19.744 -6.215 -31.748 1.00 85.88 368 ASP A O 1
ATOM 2965 N N . LEU A 1 369 ? 19.554 -4.021 -31.273 1.00 90.88 369 LEU A N 1
ATOM 2966 C CA . LEU A 1 369 ? 18.206 -3.851 -31.810 1.00 90.88 369 LEU A CA 1
ATOM 2967 C C . LEU A 1 369 ? 18.252 -3.894 -33.346 1.00 90.88 369 LEU A C 1
ATOM 2969 O O . LEU A 1 369 ? 19.096 -3.254 -33.967 1.00 90.88 369 LEU A O 1
ATOM 2973 N N . ASP A 1 370 ? 17.298 -4.591 -33.968 1.00 89.88 370 ASP A N 1
ATOM 2974 C CA . ASP A 1 370 ? 16.996 -4.469 -35.401 1.00 89.88 370 ASP A CA 1
ATOM 2975 C C . ASP A 1 370 ? 15.687 -3.674 -35.565 1.00 89.88 370 ASP A C 1
ATOM 2977 O O . ASP A 1 370 ? 14.600 -4.274 -35.551 1.00 89.88 370 ASP A O 1
ATOM 2981 N N . PRO A 1 371 ? 15.750 -2.332 -35.709 1.00 87.69 371 PRO A N 1
ATOM 2982 C CA . PRO A 1 371 ? 14.573 -1.467 -35.766 1.00 87.69 371 PRO A CA 1
ATOM 2983 C C . PRO A 1 371 ? 13.529 -1.917 -36.786 1.00 87.69 371 PRO A C 1
ATOM 2985 O O . PRO A 1 371 ? 12.332 -1.900 -36.509 1.00 87.69 371 PRO A O 1
ATOM 2988 N N . LYS A 1 372 ? 13.971 -2.399 -37.952 1.00 85.50 372 LYS A N 1
ATOM 2989 C CA . LYS A 1 372 ? 13.089 -2.781 -39.068 1.00 85.50 372 LYS A CA 1
ATOM 2990 C C . LYS A 1 372 ? 12.289 -4.047 -38.788 1.00 85.50 372 LYS A C 1
ATOM 2992 O O . LYS A 1 372 ? 11.225 -4.236 -39.381 1.00 85.50 372 LYS A O 1
ATOM 2997 N N . LYS A 1 373 ? 12.804 -4.937 -37.938 1.00 86.19 373 LYS A N 1
ATOM 2998 C CA . LYS A 1 373 ? 12.128 -6.190 -37.569 1.00 86.19 373 LYS A CA 1
ATOM 2999 C C . LYS A 1 373 ? 11.394 -6.091 -36.240 1.00 86.19 373 LYS A C 1
ATOM 3001 O O . LYS A 1 373 ? 10.355 -6.741 -36.083 1.00 86.19 373 LYS A O 1
ATOM 3006 N N . GLN A 1 374 ? 11.951 -5.332 -35.299 1.00 90.19 374 GLN A N 1
ATOM 3007 C CA . GLN A 1 374 ? 11.501 -5.320 -33.916 1.00 90.19 374 GLN A CA 1
ATOM 3008 C C . GLN A 1 374 ? 10.588 -4.147 -33.587 1.00 90.19 374 GLN A C 1
ATOM 3010 O O . GLN A 1 374 ? 9.652 -4.368 -32.832 1.00 90.19 374 GLN A O 1
ATOM 3015 N N . ILE A 1 375 ? 10.775 -2.945 -34.134 1.00 91.06 375 ILE A N 1
ATOM 3016 C CA . ILE A 1 375 ? 9.864 -1.834 -33.819 1.00 91.06 375 ILE A CA 1
ATOM 3017 C C . ILE A 1 375 ? 8.510 -2.078 -34.494 1.00 91.06 375 ILE A C 1
ATOM 3019 O O . ILE A 1 375 ? 8.426 -2.449 -35.670 1.00 91.06 375 ILE A O 1
ATOM 3023 N N . LEU A 1 376 ? 7.431 -1.899 -33.733 1.00 89.25 376 LEU A N 1
ATOM 3024 C CA . LEU A 1 376 ? 6.071 -2.092 -34.226 1.00 89.25 376 LEU A CA 1
ATOM 3025 C C . LEU A 1 376 ? 5.703 -1.023 -35.259 1.00 89.25 376 LEU A C 1
ATOM 3027 O O . LEU A 1 376 ? 5.956 0.166 -35.080 1.00 89.25 376 LEU A O 1
ATOM 3031 N N . GLN A 1 377 ? 5.045 -1.439 -36.341 1.00 86.94 377 GLN A N 1
ATOM 3032 C CA . GLN A 1 377 ? 4.631 -0.520 -37.401 1.00 86.94 377 GLN A CA 1
ATOM 3033 C C . GLN A 1 377 ? 3.698 0.575 -36.866 1.00 86.94 377 GLN A C 1
ATOM 3035 O O . GLN A 1 377 ? 2.676 0.275 -36.248 1.00 86.94 377 GLN A O 1
ATOM 3040 N N . GLY A 1 378 ? 4.023 1.835 -37.169 1.00 85.62 378 GLY A N 1
ATOM 3041 C CA . GLY A 1 378 ? 3.251 3.006 -36.741 1.00 85.62 378 GLY A CA 1
ATOM 3042 C C . GLY A 1 378 ? 3.598 3.526 -35.343 1.00 85.62 378 GLY A C 1
ATOM 3043 O O . GLY A 1 378 ? 2.937 4.450 -34.880 1.00 85.62 378 GLY A O 1
ATOM 3044 N N . TYR A 1 379 ? 4.622 2.966 -34.693 1.00 86.75 379 TYR A N 1
ATOM 3045 C CA . TYR A 1 379 ? 5.088 3.380 -33.372 1.00 86.75 379 TYR A CA 1
ATOM 3046 C C . TYR A 1 379 ? 6.556 3.816 -33.408 1.00 86.75 379 TYR A C 1
ATOM 3048 O O . TYR A 1 379 ? 7.343 3.312 -34.208 1.00 86.75 379 TYR A O 1
ATOM 3056 N N . THR A 1 380 ? 6.917 4.736 -32.513 1.00 88.88 380 THR A N 1
ATOM 3057 C CA . THR A 1 380 ? 8.309 5.085 -32.202 1.00 88.88 380 THR A CA 1
ATOM 3058 C C . THR A 1 380 ? 8.842 4.174 -31.094 1.00 88.88 380 THR A C 1
ATOM 3060 O O . THR A 1 380 ? 8.063 3.650 -30.284 1.00 88.88 380 THR A O 1
ATOM 3063 N N . LEU A 1 381 ? 10.160 3.946 -31.068 1.00 91.00 381 LEU A N 1
ATOM 3064 C CA . LEU A 1 381 ? 10.804 3.224 -29.972 1.00 91.00 381 LEU A CA 1
ATOM 3065 C C . LEU A 1 381 ? 10.665 4.052 -28.696 1.00 91.00 381 LEU A C 1
ATOM 3067 O O . LEU A 1 381 ? 10.928 5.253 -28.690 1.00 91.00 381 LEU A O 1
ATOM 3071 N N . LYS A 1 382 ? 10.262 3.398 -27.610 1.00 88.50 382 LYS A N 1
ATOM 3072 C CA . LYS A 1 382 ? 10.152 4.045 -26.305 1.00 88.50 382 LYS A CA 1
ATOM 3073 C C . LYS A 1 382 ? 10.906 3.269 -25.241 1.00 88.50 382 LYS A C 1
ATOM 3075 O O . LYS A 1 382 ? 11.133 2.072 -25.398 1.00 88.50 382 LYS A O 1
ATOM 3080 N N . GLY A 1 383 ? 11.253 3.932 -24.146 1.00 86.94 383 GLY A N 1
ATOM 3081 C CA . GLY A 1 383 ? 11.841 3.288 -22.976 1.00 86.94 383 GLY A CA 1
ATOM 3082 C C . GLY A 1 383 ? 11.474 3.980 -21.669 1.00 86.94 383 GLY A C 1
ATOM 3083 O O . GLY A 1 383 ? 11.214 5.180 -21.638 1.00 86.94 383 GLY A O 1
ATOM 3084 N N . THR A 1 384 ? 11.454 3.227 -20.575 1.00 83.25 384 THR A N 1
ATOM 3085 C CA . THR A 1 384 ? 11.364 3.771 -19.210 1.00 83.25 384 THR A CA 1
ATOM 3086 C C . THR A 1 384 ? 12.539 3.285 -18.385 1.00 83.25 384 THR A C 1
ATOM 3088 O O . THR A 1 384 ? 13.061 2.198 -18.633 1.00 83.25 384 THR A O 1
ATOM 3091 N N . PHE A 1 385 ? 12.939 4.081 -17.401 1.00 81.12 385 PHE A N 1
ATOM 3092 C CA . PHE A 1 385 ? 13.949 3.679 -16.440 1.00 81.12 385 PHE A CA 1
ATOM 3093 C C . PHE A 1 385 ? 13.268 3.004 -15.256 1.00 81.12 385 PHE A C 1
ATOM 3095 O O . PHE A 1 385 ? 12.573 3.657 -14.495 1.00 81.12 385 PHE A O 1
ATOM 3102 N N . LYS A 1 386 ? 13.464 1.700 -15.091 1.00 79.69 386 LYS A N 1
ATOM 3103 C CA . LYS A 1 386 ? 12.923 0.935 -13.965 1.00 79.69 386 LYS A CA 1
ATOM 3104 C C . LYS A 1 386 ? 13.823 1.108 -12.740 1.00 79.69 386 LYS A C 1
ATOM 3106 O O . LYS A 1 386 ? 15.051 1.146 -12.858 1.00 79.69 386 LYS A O 1
ATOM 3111 N N . VAL A 1 387 ? 13.211 1.153 -11.556 1.00 75.69 387 VAL A N 1
ATOM 3112 C CA . VAL A 1 387 ? 13.936 1.138 -10.276 1.00 75.69 387 VAL A CA 1
ATOM 3113 C C . VAL A 1 387 ? 14.806 -0.117 -10.202 1.00 75.69 387 VAL A C 1
ATOM 3115 O O . VAL A 1 387 ? 14.322 -1.235 -10.383 1.00 75.69 387 VAL A O 1
ATOM 3118 N N . ASN A 1 388 ? 16.095 0.059 -9.923 1.00 79.31 388 ASN A N 1
ATOM 3119 C CA . ASN A 1 388 ? 17.016 -1.062 -9.799 1.00 79.31 388 ASN A CA 1
ATOM 3120 C C . ASN A 1 388 ? 17.032 -1.598 -8.355 1.00 79.31 388 ASN A C 1
ATOM 3122 O O . ASN A 1 388 ? 17.480 -0.913 -7.438 1.00 79.31 388 ASN A O 1
ATOM 3126 N N . THR A 1 389 ? 16.562 -2.836 -8.164 1.00 72.69 389 THR A N 1
ATOM 3127 C CA . THR A 1 389 ? 16.434 -3.493 -6.851 1.00 72.69 389 THR A CA 1
ATOM 3128 C C . THR A 1 389 ? 17.565 -4.476 -6.517 1.00 72.69 389 THR A C 1
ATOM 3130 O O . THR A 1 389 ? 17.478 -5.149 -5.494 1.00 72.69 389 THR A O 1
ATOM 3133 N N . HIS A 1 390 ? 18.641 -4.573 -7.312 1.00 70.62 390 HIS A N 1
ATOM 3134 C CA . HIS A 1 390 ? 19.749 -5.540 -7.122 1.00 70.62 390 HIS A CA 1
ATOM 3135 C C . HIS A 1 390 ? 20.633 -5.314 -5.871 1.00 70.62 390 HIS A C 1
ATOM 3137 O O . HIS A 1 390 ? 21.755 -5.804 -5.773 1.00 70.62 390 HIS A O 1
ATOM 3143 N N . THR A 1 391 ? 20.177 -4.539 -4.896 1.00 59.31 391 THR A N 1
ATOM 3144 C CA . THR A 1 391 ? 21.039 -3.924 -3.884 1.00 59.31 391 THR A CA 1
ATOM 3145 C C . THR A 1 391 ? 21.041 -4.688 -2.560 1.00 59.31 391 THR A C 1
ATOM 3147 O O . THR A 1 391 ? 19.982 -5.047 -2.058 1.00 59.31 391 THR A O 1
ATOM 3150 N N . THR A 1 392 ? 22.218 -4.862 -1.941 1.00 52.50 392 THR A N 1
ATOM 3151 C CA . THR A 1 392 ? 22.360 -5.398 -0.567 1.00 52.50 392 THR A CA 1
ATOM 3152 C C . THR A 1 392 ? 22.740 -4.343 0.483 1.00 52.50 392 THR A C 1
ATOM 3154 O O . THR A 1 392 ? 22.700 -4.654 1.666 1.00 52.50 392 THR A O 1
ATOM 3157 N N . ASN A 1 393 ? 23.086 -3.102 0.094 1.00 47.47 393 ASN A N 1
ATOM 3158 C CA . ASN A 1 393 ? 23.609 -2.063 1.010 1.00 47.47 393 ASN A CA 1
ATOM 3159 C C . ASN A 1 393 ? 23.153 -0.612 0.697 1.00 47.47 393 ASN A C 1
ATOM 3161 O O . ASN A 1 393 ? 23.865 0.336 1.029 1.00 47.47 393 ASN A O 1
ATOM 3165 N N . SER A 1 394 ? 21.997 -0.419 0.048 1.00 44.78 394 SER A N 1
ATOM 3166 C CA . SER A 1 394 ? 21.301 0.883 -0.104 1.00 44.78 394 SER A CA 1
ATOM 3167 C C . SER A 1 394 ? 22.135 2.093 -0.588 1.00 44.78 394 SER A C 1
ATOM 3169 O O . SER A 1 394 ? 21.786 3.237 -0.305 1.00 44.78 394 SER A O 1
ATOM 3171 N N . LYS A 1 395 ? 23.236 1.886 -1.324 1.00 42.91 395 LYS A N 1
ATOM 3172 C CA . LYS A 1 395 ? 24.060 2.960 -1.910 1.00 42.91 395 LYS A CA 1
ATOM 3173 C C . LYS A 1 395 ? 24.521 2.577 -3.312 1.00 42.91 395 LYS A C 1
ATOM 3175 O O . LYS A 1 395 ? 25.361 1.689 -3.432 1.00 42.91 395 LYS A O 1
ATOM 3180 N N . TYR A 1 396 ? 24.014 3.257 -4.342 1.00 52.44 396 TYR A N 1
ATOM 3181 C CA . TYR A 1 396 ? 24.477 3.093 -5.725 1.00 52.44 396 TYR A CA 1
ATOM 3182 C C . TYR A 1 396 ? 24.446 4.391 -6.525 1.00 52.44 396 TYR A C 1
ATOM 3184 O O . TYR A 1 396 ? 23.744 5.334 -6.171 1.00 52.44 396 TYR A O 1
ATOM 3192 N N . ASP A 1 397 ? 25.211 4.363 -7.621 1.00 50.50 397 ASP A N 1
ATOM 3193 C CA . ASP A 1 397 ? 25.256 5.381 -8.672 1.00 50.50 397 ASP A CA 1
ATOM 3194 C C . ASP A 1 397 ? 24.022 5.339 -9.594 1.00 50.50 397 ASP A C 1
ATOM 3196 O O . ASP A 1 397 ? 23.831 6.282 -10.349 1.00 50.50 397 ASP A O 1
ATOM 3200 N N . ALA A 1 398 ? 23.202 4.275 -9.569 1.00 56.34 398 ALA A N 1
ATOM 3201 C CA . ALA A 1 398 ? 21.928 4.207 -10.292 1.00 56.34 398 ALA A CA 1
ATOM 3202 C C . ALA A 1 398 ? 20.826 4.967 -9.556 1.00 56.34 398 ALA A C 1
ATOM 3204 O O . ALA A 1 398 ? 20.731 4.912 -8.329 1.00 56.34 398 ALA A O 1
ATOM 3205 N N . LEU A 1 399 ? 19.941 5.601 -10.325 1.00 55.75 399 LEU A N 1
ATOM 3206 C CA . LEU A 1 399 ? 18.717 6.186 -9.794 1.00 55.75 399 LEU A CA 1
ATOM 3207 C C . LEU A 1 399 ? 17.954 5.183 -8.930 1.00 55.75 399 LEU A C 1
ATOM 3209 O O . LEU A 1 399 ? 17.563 4.099 -9.372 1.00 55.75 399 LEU A O 1
ATOM 3213 N N . THR A 1 400 ? 17.706 5.603 -7.696 1.00 52.31 400 THR A N 1
ATOM 3214 C CA . THR A 1 400 ? 16.773 4.950 -6.780 1.00 52.31 400 THR A CA 1
ATOM 3215 C C . THR A 1 400 ? 15.327 5.258 -7.140 1.00 52.31 400 THR A C 1
ATOM 3217 O O . THR A 1 400 ? 14.444 4.736 -6.466 1.00 52.31 400 THR A O 1
ATOM 3220 N N . GLN A 1 401 ? 15.104 6.079 -8.176 1.00 55.19 401 GLN A N 1
ATOM 3221 C CA . GLN A 1 401 ? 13.807 6.455 -8.708 1.00 55.19 401 GLN A CA 1
ATOM 3222 C C . GLN A 1 401 ? 13.691 6.210 -10.215 1.00 55.19 401 GLN A C 1
ATOM 3224 O O . GLN A 1 401 ? 14.687 6.217 -10.935 1.00 55.19 401 GLN A O 1
ATOM 3229 N N . SER A 1 402 ? 12.473 5.975 -10.693 1.00 55.06 402 SER A N 1
ATOM 3230 C CA . SER A 1 402 ? 12.198 5.850 -12.128 1.00 55.06 402 SER A CA 1
ATOM 3231 C C . SER A 1 402 ? 12.300 7.203 -12.821 1.00 55.06 402 SER A C 1
ATOM 3233 O O . SER A 1 402 ? 11.897 8.228 -12.271 1.00 55.06 402 SER A O 1
ATOM 3235 N N . LEU A 1 403 ? 12.801 7.206 -14.055 1.00 59.91 403 LEU A N 1
ATOM 3236 C CA . LEU A 1 403 ? 12.639 8.345 -14.952 1.00 59.91 403 LEU A CA 1
ATOM 3237 C C . LEU A 1 403 ? 11.425 8.077 -15.839 1.00 59.91 403 LEU A C 1
ATOM 3239 O O . LEU A 1 403 ? 11.391 7.098 -16.600 1.00 59.91 403 LEU A O 1
ATOM 3243 N N . VAL A 1 404 ? 10.457 8.989 -15.788 1.00 56.16 404 VAL A N 1
ATOM 3244 C CA . VAL A 1 404 ? 9.308 9.020 -16.696 1.00 56.16 404 VAL A CA 1
ATOM 3245 C C . VAL A 1 404 ? 9.395 10.248 -17.597 1.00 56.16 404 VAL A C 1
ATOM 3247 O O . VAL A 1 404 ? 9.623 11.365 -17.145 1.00 56.16 404 VAL A O 1
ATOM 3250 N N . GLY A 1 405 ? 9.263 10.018 -18.903 1.00 49.28 405 GLY A N 1
ATOM 3251 C CA . GLY A 1 405 ? 9.658 10.987 -19.921 1.00 49.28 405 GLY A CA 1
ATOM 3252 C C . GLY A 1 405 ? 8.626 12.041 -20.300 1.00 49.28 405 GLY A C 1
ATOM 3253 O O . GLY A 1 405 ? 8.959 12.900 -21.108 1.00 49.28 405 GLY A O 1
ATOM 3254 N N . GLN A 1 406 ? 7.386 12.003 -19.793 1.00 53.84 406 GLN A N 1
ATOM 3255 C CA . GLN A 1 406 ? 6.358 12.976 -20.191 1.00 53.84 406 GLN A CA 1
ATOM 3256 C C . GLN A 1 406 ? 5.329 13.265 -19.077 1.00 53.84 406 GLN A C 1
ATOM 3258 O O . GLN A 1 406 ? 4.778 12.328 -18.501 1.00 53.84 406 GLN A O 1
ATOM 3263 N N . PRO A 1 407 ? 4.971 14.542 -18.826 1.00 40.47 407 PRO A N 1
ATOM 3264 C CA . PRO A 1 407 ? 3.976 14.933 -17.818 1.00 40.47 407 PRO A CA 1
ATOM 3265 C C . PRO A 1 407 ? 2.510 14.609 -18.189 1.00 40.47 407 PRO A C 1
ATOM 3267 O O . PRO A 1 407 ? 1.601 14.931 -17.429 1.00 40.47 407 PRO A O 1
ATOM 3270 N N . SER A 1 408 ? 2.243 13.979 -19.340 1.00 36.88 408 SER A N 1
ATOM 3271 C CA . SER A 1 408 ? 0.892 13.798 -19.905 1.00 36.88 408 SER A CA 1
ATOM 3272 C C . SER A 1 408 ? 0.467 12.335 -20.114 1.00 36.88 408 SER A C 1
ATOM 3274 O O . SER A 1 408 ? -0.270 12.022 -21.049 1.00 36.88 408 SER A O 1
ATOM 3276 N N . GLY A 1 409 ? 0.892 11.424 -19.233 1.00 41.38 409 GLY A N 1
ATOM 3277 C CA . GLY A 1 409 ? 0.332 10.065 -19.178 1.00 41.38 409 GLY A CA 1
ATOM 3278 C C . GLY A 1 409 ? 0.706 9.151 -20.351 1.00 41.38 409 GLY A C 1
ATOM 3279 O O . GLY A 1 409 ? -0.019 8.197 -20.630 1.00 41.38 409 GLY A O 1
ATOM 3280 N N . GLN A 1 410 ? 1.819 9.419 -21.044 1.00 52.09 410 GLN A N 1
ATOM 3281 C CA . GLN A 1 410 ? 2.421 8.462 -21.974 1.00 52.09 410 GLN A CA 1
ATOM 3282 C C . GLN A 1 410 ? 3.529 7.655 -21.284 1.00 52.09 410 GLN A C 1
ATOM 3284 O O . GLN A 1 410 ? 4.349 8.210 -20.557 1.00 52.09 410 GLN A O 1
ATOM 3289 N N . ASP A 1 411 ? 3.566 6.344 -21.539 1.00 60.44 411 ASP A N 1
ATOM 3290 C CA . ASP A 1 411 ? 4.598 5.439 -21.023 1.00 60.44 411 ASP A CA 1
ATOM 3291 C C . ASP A 1 411 ? 5.985 5.772 -21.627 1.00 60.44 411 ASP A C 1
ATOM 3293 O O . ASP A 1 411 ? 6.250 5.445 -22.787 1.00 60.44 411 ASP A O 1
ATOM 3297 N N . GLY A 1 412 ? 6.878 6.386 -20.841 1.00 73.75 412 GLY A N 1
ATOM 3298 C CA . GLY A 1 412 ? 8.320 6.486 -21.128 1.00 73.75 412 GLY A CA 1
ATOM 3299 C C . GLY A 1 412 ? 8.785 7.628 -22.049 1.00 73.75 412 GLY A C 1
ATOM 3300 O O . GLY A 1 412 ? 8.011 8.483 -22.475 1.00 73.75 412 GLY A O 1
ATOM 3301 N N . PHE A 1 413 ? 10.090 7.644 -22.329 1.00 78.50 413 PHE A N 1
ATOM 3302 C CA . PHE A 1 413 ? 10.765 8.540 -23.273 1.00 78.50 413 PHE A CA 1
ATOM 3303 C C . PHE A 1 413 ? 10.761 7.940 -24.674 1.00 78.50 413 PHE A C 1
ATOM 3305 O O . PHE A 1 413 ? 10.826 6.719 -24.818 1.00 78.50 413 PHE A O 1
ATOM 3312 N N . GLU A 1 414 ? 10.752 8.788 -25.697 1.00 86.69 414 GLU A N 1
ATOM 3313 C CA . GLU A 1 414 ? 11.089 8.362 -27.054 1.00 86.69 414 GLU A CA 1
ATOM 3314 C C . GLU A 1 414 ? 12.609 8.205 -27.189 1.00 86.69 414 GLU A C 1
ATOM 3316 O O . GLU A 1 414 ? 13.377 9.016 -26.665 1.00 86.69 414 GLU A O 1
ATOM 3321 N N . LEU A 1 415 ? 13.035 7.132 -27.852 1.00 90.19 415 LEU A N 1
ATOM 3322 C CA . LEU A 1 415 ? 14.441 6.802 -28.062 1.00 90.19 415 LEU A CA 1
ATOM 3323 C C . LEU A 1 415 ? 14.730 6.706 -29.557 1.00 90.19 415 LEU A C 1
ATOM 3325 O O . LEU A 1 415 ? 13.985 6.047 -30.284 1.00 90.19 415 LEU A O 1
ATOM 3329 N N . ASP A 1 416 ? 15.841 7.291 -29.990 1.00 91.81 416 ASP A N 1
ATOM 3330 C CA . ASP A 1 416 ? 16.403 7.055 -31.318 1.00 91.81 416 ASP A CA 1
ATOM 3331 C C . ASP A 1 416 ? 17.554 6.045 -31.228 1.00 91.81 416 ASP A C 1
ATOM 3333 O O . ASP A 1 416 ? 18.389 6.122 -30.323 1.00 91.81 416 ASP A O 1
ATOM 3337 N N . PHE A 1 417 ? 17.577 5.071 -32.138 1.00 94.19 417 PHE A N 1
ATOM 3338 C CA . PHE A 1 417 ? 18.603 4.029 -32.180 1.00 94.19 417 PHE A CA 1
ATOM 3339 C C . PHE A 1 417 ? 19.530 4.249 -33.371 1.00 94.19 417 PHE A C 1
ATOM 3341 O O . PHE A 1 417 ? 19.125 4.164 -34.532 1.00 94.19 417 PHE A O 1
ATOM 3348 N N . HIS A 1 418 ? 20.807 4.471 -33.078 1.00 93.62 418 HIS A N 1
ATOM 3349 C CA . HIS A 1 418 ? 21.810 4.846 -34.068 1.00 93.62 418 HIS A CA 1
ATOM 3350 C C . HIS A 1 418 ? 22.325 3.625 -34.849 1.00 93.62 418 HIS A C 1
ATOM 3352 O O . HIS A 1 418 ? 23.286 2.975 -34.441 1.00 93.62 418 HIS A O 1
ATOM 3358 N N . GLU A 1 419 ? 21.706 3.304 -35.994 1.00 90.38 419 GLU A N 1
ATOM 3359 C CA . GLU A 1 419 ? 22.141 2.202 -36.887 1.00 90.38 419 GLU A CA 1
ATOM 3360 C C . GLU A 1 419 ? 23.452 2.502 -37.648 1.00 90.38 419 GLU A C 1
ATOM 3362 O O . GLU A 1 419 ? 24.114 1.588 -38.159 1.00 90.38 419 GLU A O 1
ATOM 3367 N N . GLU A 1 420 ? 23.798 3.781 -37.772 1.00 89.25 420 GLU A N 1
ATOM 3368 C CA . GLU A 1 420 ? 24.910 4.269 -38.584 1.00 89.25 420 GLU A CA 1
ATOM 3369 C C . GLU A 1 420 ? 26.281 4.045 -37.947 1.00 89.25 420 GLU A C 1
ATOM 3371 O O . GLU A 1 420 ? 26.410 3.801 -36.748 1.00 89.25 420 GLU A O 1
ATOM 3376 N N . ASP A 1 421 ? 27.329 4.094 -38.772 1.00 90.62 421 ASP A N 1
ATOM 3377 C CA . ASP A 1 421 ? 28.692 3.930 -38.282 1.00 90.62 421 ASP A CA 1
ATOM 3378 C C . ASP A 1 421 ? 29.063 5.060 -37.314 1.00 90.62 421 ASP A C 1
ATOM 3380 O O . ASP A 1 421 ? 28.692 6.224 -37.494 1.00 90.62 421 ASP A O 1
ATOM 3384 N N . SER A 1 422 ? 29.827 4.696 -36.283 1.00 92.62 422 SER A N 1
ATOM 3385 C CA . SER A 1 422 ? 30.245 5.618 -35.232 1.00 92.62 422 SER A CA 1
ATOM 3386 C C . SER A 1 422 ? 30.904 6.869 -35.814 1.00 92.62 422 SER A C 1
ATOM 3388 O O . SER A 1 422 ? 31.846 6.778 -36.606 1.00 92.62 422 SER A O 1
ATOM 3390 N N . HIS A 1 423 ? 30.453 8.040 -35.377 1.00 93.56 423 HIS A N 1
ATOM 3391 C CA . HIS A 1 423 ? 30.912 9.326 -35.882 1.00 93.56 423 HIS A CA 1
ATOM 3392 C C . HIS A 1 423 ? 31.030 10.356 -34.752 1.00 93.56 423 HIS A C 1
ATOM 3394 O O . HIS A 1 423 ? 30.563 10.160 -33.630 1.00 93.56 423 HIS A O 1
ATOM 3400 N N . TYR A 1 424 ? 31.707 11.466 -35.040 1.00 94.56 424 TYR A N 1
ATOM 3401 C CA . TYR A 1 424 ? 31.896 12.554 -34.086 1.00 94.56 424 TYR A CA 1
ATOM 3402 C C . TYR A 1 424 ? 31.141 13.797 -34.539 1.00 94.56 424 TYR A C 1
ATOM 3404 O O . TYR A 1 424 ? 31.337 14.281 -35.655 1.00 94.56 424 TYR A O 1
ATOM 3412 N N . ILE A 1 425 ? 30.317 14.329 -33.642 1.00 93.12 425 ILE A N 1
ATOM 3413 C CA . ILE A 1 425 ? 29.669 15.623 -33.794 1.00 93.12 425 ILE A CA 1
ATOM 3414 C C . ILE A 1 425 ? 30.582 16.673 -33.144 1.00 93.12 425 ILE A C 1
ATOM 3416 O O . ILE A 1 425 ? 30.821 16.590 -31.936 1.00 93.12 425 ILE A O 1
ATOM 3420 N N . PRO A 1 426 ? 31.112 17.648 -33.906 1.00 93.94 426 PRO A N 1
ATOM 3421 C CA . PRO A 1 426 ? 32.033 18.643 -33.374 1.00 93.94 426 PRO A CA 1
ATOM 3422 C C . PRO A 1 426 ? 31.333 19.672 -32.486 1.00 93.94 426 PRO A C 1
ATOM 3424 O O . PRO A 1 426 ? 30.186 20.046 -32.729 1.00 93.94 426 PRO A O 1
ATOM 3427 N N . ALA A 1 427 ? 32.069 20.174 -31.495 1.00 94.31 427 ALA A N 1
ATOM 3428 C CA . ALA A 1 427 ? 31.630 21.301 -30.682 1.00 94.31 427 ALA A CA 1
ATOM 3429 C C . ALA A 1 427 ? 31.467 22.579 -31.526 1.00 94.31 427 ALA A C 1
ATOM 3431 O O . ALA A 1 427 ? 32.189 22.801 -32.503 1.00 94.31 427 ALA A O 1
ATOM 3432 N N . SER A 1 428 ? 30.534 23.442 -31.129 1.00 93.88 428 SER A N 1
ATOM 3433 C CA . SER A 1 428 ? 30.218 24.689 -31.821 1.00 93.88 428 SER A CA 1
ATOM 3434 C C . SER A 1 428 ? 29.901 25.803 -30.826 1.00 93.88 428 SER A C 1
ATOM 3436 O O . SER A 1 428 ? 28.827 25.846 -30.228 1.00 93.88 428 SER A O 1
ATOM 3438 N N . GLU A 1 429 ? 30.808 26.776 -30.724 1.00 88.81 429 GLU A N 1
ATOM 3439 C CA . GLU A 1 429 ? 30.621 27.964 -29.877 1.00 88.81 429 GLU A CA 1
ATOM 3440 C C . GLU A 1 429 ? 29.426 28.831 -30.316 1.00 88.81 429 GLU A C 1
ATOM 3442 O O . GLU A 1 429 ? 28.824 29.520 -29.500 1.00 88.81 429 GLU A O 1
ATOM 3447 N N . THR A 1 430 ? 29.039 28.787 -31.597 1.00 87.50 430 THR A N 1
ATOM 3448 C CA . THR A 1 430 ? 27.935 29.595 -32.151 1.00 87.50 430 THR A CA 1
ATOM 3449 C C . THR A 1 430 ? 26.543 29.035 -31.856 1.00 87.50 430 THR A C 1
ATOM 3451 O O . THR A 1 430 ? 25.542 29.733 -32.044 1.00 87.50 430 THR A O 1
ATOM 3454 N N . THR A 1 431 ? 26.465 27.777 -31.420 1.00 86.62 431 THR A N 1
ATOM 3455 C CA . THR A 1 431 ? 25.210 27.077 -31.098 1.00 86.62 431 THR A CA 1
ATOM 3456 C C . THR A 1 431 ? 25.183 26.532 -29.668 1.00 86.62 431 THR A C 1
ATOM 3458 O O . THR A 1 431 ? 24.193 25.926 -29.256 1.00 86.62 431 THR A O 1
ATOM 3461 N N . GLY A 1 432 ? 26.263 26.747 -28.910 1.00 88.19 432 GLY A N 1
ATOM 3462 C CA . GLY A 1 432 ? 26.451 26.170 -27.583 1.00 88.19 432 GLY A CA 1
ATOM 3463 C C . GLY A 1 432 ? 26.569 24.645 -27.588 1.00 88.19 432 GLY A C 1
ATOM 3464 O O . GLY A 1 432 ? 26.366 24.036 -26.544 1.00 88.19 432 GLY A O 1
ATOM 3465 N N . ASP A 1 433 ? 26.845 24.028 -28.743 1.00 93.25 433 ASP A N 1
ATOM 3466 C CA . ASP A 1 433 ? 26.951 22.575 -28.873 1.00 93.25 433 ASP A CA 1
ATOM 3467 C C . ASP A 1 433 ? 28.278 22.092 -28.285 1.00 93.25 433 ASP A C 1
ATOM 3469 O O . ASP A 1 433 ? 29.348 22.502 -28.742 1.00 93.25 433 ASP A O 1
ATOM 3473 N N . SER A 1 434 ? 28.229 21.212 -27.288 1.00 93.50 434 SER A N 1
ATOM 3474 C CA . SER A 1 434 ? 29.441 20.630 -26.701 1.00 93.50 434 SER A CA 1
ATOM 3475 C C . SER A 1 434 ? 30.119 19.600 -27.607 1.00 93.50 434 SER A C 1
ATOM 3477 O O . SER A 1 434 ? 31.253 19.203 -27.337 1.00 93.50 434 SER A O 1
ATOM 3479 N N . GLY A 1 435 ? 29.431 19.135 -28.655 1.00 93.62 435 GLY A N 1
ATOM 3480 C CA . GLY A 1 435 ? 29.830 17.965 -29.427 1.00 93.62 435 GLY A CA 1
ATOM 3481 C C . GLY A 1 435 ? 29.678 16.661 -28.637 1.00 93.62 435 GLY A C 1
ATOM 3482 O O . GLY A 1 435 ? 29.485 16.662 -27.419 1.00 93.62 435 GLY A O 1
ATOM 3483 N N . VAL A 1 436 ? 29.747 15.533 -29.345 1.00 95.06 436 VAL A N 1
ATOM 3484 C CA . VAL A 1 436 ? 29.686 14.181 -28.764 1.00 95.06 436 VAL A CA 1
ATOM 3485 C C . VAL A 1 436 ? 30.202 13.151 -29.769 1.00 95.06 436 VAL A C 1
ATOM 3487 O O . VAL A 1 436 ? 30.090 13.338 -30.978 1.00 95.06 436 VAL A O 1
ATOM 3490 N N . SER A 1 437 ? 30.773 12.049 -29.283 1.00 95.06 437 SER A N 1
ATOM 3491 C CA . SER A 1 437 ? 31.000 10.866 -30.125 1.00 95.06 437 SER A CA 1
ATOM 3492 C C . SER A 1 437 ? 29.758 9.988 -30.070 1.00 95.06 437 SER A C 1
ATOM 3494 O O . SER A 1 437 ? 29.442 9.496 -28.987 1.00 95.06 437 SER A O 1
ATOM 3496 N N . VAL A 1 438 ? 29.084 9.795 -31.201 1.00 94.81 438 VAL A N 1
ATOM 3497 C CA . VAL A 1 438 ? 27.950 8.875 -31.349 1.00 94.81 438 VAL A CA 1
ATOM 3498 C C . VAL A 1 438 ? 28.500 7.538 -31.831 1.00 94.81 438 VAL A C 1
ATOM 3500 O O . VAL A 1 438 ? 29.273 7.477 -32.788 1.00 94.81 438 VAL A O 1
ATOM 3503 N N . LEU A 1 439 ? 28.161 6.462 -31.134 1.00 94.38 439 LEU A N 1
ATOM 3504 C CA . LEU A 1 439 ? 28.592 5.112 -31.468 1.00 94.38 439 LEU A CA 1
ATOM 3505 C C . LEU A 1 439 ? 27.443 4.353 -32.125 1.00 94.38 439 LEU A C 1
ATOM 3507 O O . LEU A 1 439 ? 26.290 4.472 -31.718 1.00 94.38 439 LEU A O 1
ATOM 3511 N N . LYS A 1 440 ? 27.778 3.506 -33.097 1.00 93.00 440 LYS A N 1
ATOM 3512 C CA . LYS A 1 440 ? 26.818 2.589 -33.709 1.00 93.00 440 LYS A CA 1
ATOM 3513 C C . LYS A 1 440 ? 26.163 1.702 -32.658 1.00 93.00 440 LYS A C 1
ATOM 3515 O O . LYS A 1 440 ? 26.865 0.896 -32.049 1.00 93.00 440 LYS A O 1
ATOM 3520 N N . GLY A 1 441 ? 24.846 1.786 -32.511 1.00 92.25 441 GLY A N 1
ATOM 3521 C CA . GLY A 1 441 ? 24.014 1.088 -31.529 1.00 92.25 441 GLY A CA 1
ATOM 3522 C C . GLY A 1 441 ? 23.745 1.892 -30.252 1.00 92.25 441 GLY A C 1
ATOM 3523 O O . GLY A 1 441 ? 23.339 1.322 -29.241 1.00 92.25 441 GLY A O 1
ATOM 3524 N N . ASP A 1 442 ? 24.059 3.188 -30.257 1.00 94.81 442 ASP A N 1
ATOM 3525 C CA . ASP A 1 442 ? 23.641 4.096 -29.194 1.00 94.81 442 ASP A CA 1
ATOM 3526 C C . ASP A 1 442 ? 22.131 4.311 -29.205 1.00 94.81 442 ASP A C 1
ATOM 3528 O O . ASP A 1 442 ? 21.496 4.367 -30.257 1.00 94.81 442 ASP A O 1
ATOM 3532 N N . TYR A 1 443 ? 21.595 4.495 -28.006 1.00 94.25 443 TYR A N 1
ATOM 3533 C CA . TYR A 1 443 ? 20.251 4.982 -27.757 1.00 94.25 443 TYR A CA 1
ATOM 3534 C C . TYR A 1 443 ? 20.356 6.450 -27.353 1.00 94.25 443 TYR A C 1
ATOM 3536 O O . TYR A 1 443 ? 21.007 6.780 -26.357 1.00 94.25 443 TYR A O 1
ATOM 3544 N N . GLU A 1 444 ? 19.735 7.322 -28.135 1.00 92.75 444 GLU A N 1
ATOM 3545 C CA . GLU A 1 444 ? 19.588 8.746 -27.851 1.00 92.75 444 GLU A CA 1
ATOM 3546 C C . GLU A 1 444 ? 18.208 8.994 -27.244 1.00 92.75 444 GLU A C 1
ATOM 3548 O O . GLU A 1 444 ? 17.198 8.579 -27.810 1.00 92.75 444 GLU A O 1
ATOM 3553 N N . ILE A 1 445 ? 18.147 9.675 -26.098 1.00 88.75 445 ILE A N 1
ATOM 3554 C CA . ILE A 1 445 ? 16.865 10.151 -25.567 1.00 88.75 445 ILE A CA 1
ATOM 3555 C C . ILE A 1 445 ? 16.426 11.357 -26.392 1.00 88.75 445 ILE A C 1
ATOM 3557 O O . ILE A 1 445 ? 17.074 12.406 -26.352 1.00 88.75 445 ILE A O 1
ATOM 3561 N N . VAL A 1 446 ? 15.314 11.208 -27.111 1.00 85.75 446 VAL A N 1
ATOM 3562 C CA . VAL A 1 446 ? 14.768 12.274 -27.950 1.00 85.75 446 VAL A CA 1
ATOM 3563 C C . VAL A 1 446 ? 14.257 13.402 -27.061 1.00 85.75 446 VAL A C 1
ATOM 3565 O O . VAL A 1 446 ? 13.491 13.183 -26.120 1.00 85.75 446 VAL A O 1
ATOM 3568 N N . MET A 1 447 ? 14.691 14.621 -27.375 1.00 83.12 447 MET A N 1
ATOM 3569 C CA . MET A 1 447 ? 14.291 15.812 -26.640 1.00 83.12 447 MET A CA 1
ATOM 3570 C C . MET A 1 447 ? 12.794 16.090 -26.823 1.00 83.12 447 MET A C 1
ATOM 3572 O O . MET A 1 447 ? 12.278 16.157 -27.938 1.00 83.12 447 MET A O 1
ATOM 3576 N N . TYR A 1 448 ? 12.108 16.285 -25.705 1.00 78.50 448 TYR A N 1
ATOM 3577 C CA . TYR A 1 448 ? 10.722 16.703 -25.612 1.00 78.50 448 TYR A CA 1
ATOM 3578 C C . TYR A 1 448 ? 10.647 18.035 -24.866 1.00 78.50 448 TYR A C 1
ATOM 3580 O O . TYR A 1 448 ? 11.218 18.177 -23.785 1.00 78.50 448 TYR A O 1
ATOM 3588 N N . GLN A 1 449 ? 9.915 19.001 -25.422 1.00 77.81 449 GLN A N 1
ATOM 3589 C CA . GLN A 1 449 ? 9.662 20.294 -24.792 1.00 77.81 449 GLN A CA 1
ATOM 3590 C C . GLN A 1 449 ? 8.156 20.560 -24.711 1.00 77.81 449 GLN A C 1
ATOM 3592 O O . GLN A 1 449 ? 7.440 20.456 -25.707 1.00 77.81 449 GLN A O 1
ATOM 3597 N N . SER A 1 450 ? 7.679 20.952 -23.529 1.00 72.75 450 SER A N 1
ATOM 3598 C CA . SER A 1 450 ? 6.313 21.436 -23.314 1.00 72.75 450 SER A CA 1
ATOM 3599 C C . SER A 1 450 ? 6.334 22.630 -22.364 1.00 72.75 450 SER A C 1
ATOM 3601 O O . SER A 1 450 ? 6.533 22.474 -21.160 1.00 72.75 450 SER A O 1
ATOM 3603 N N . GLY A 1 451 ? 6.120 23.834 -22.900 1.00 73.88 451 GLY A N 1
ATOM 3604 C CA . GLY A 1 451 ? 6.333 25.070 -22.145 1.00 73.88 451 GLY A CA 1
ATOM 3605 C C . GLY A 1 451 ? 7.808 25.220 -21.756 1.00 73.88 451 GLY A C 1
ATOM 3606 O O . GLY A 1 451 ? 8.684 25.093 -22.611 1.00 73.88 451 GLY A O 1
ATOM 3607 N N . ASP A 1 452 ? 8.071 25.457 -20.469 1.00 70.06 452 ASP A N 1
ATOM 3608 C CA . ASP A 1 452 ? 9.431 25.521 -19.912 1.00 70.06 452 ASP A CA 1
ATOM 3609 C C . ASP A 1 452 ? 10.012 24.141 -19.547 1.00 70.06 452 ASP A C 1
ATOM 3611 O O . ASP A 1 452 ? 11.202 24.037 -19.257 1.00 70.06 452 ASP A O 1
ATOM 3615 N N . THR A 1 453 ? 9.208 23.071 -19.562 1.00 71.00 453 THR A N 1
ATOM 3616 C CA . THR A 1 453 ? 9.685 21.718 -19.247 1.00 71.00 453 THR A CA 1
ATOM 3617 C C . THR A 1 453 ? 10.419 21.123 -20.443 1.00 71.00 453 THR A C 1
ATOM 3619 O O . THR A 1 453 ? 9.842 21.008 -21.526 1.00 71.00 453 THR A O 1
ATOM 3622 N N . ILE A 1 454 ? 11.666 20.697 -20.223 1.00 74.06 454 ILE A N 1
ATOM 3623 C CA . ILE A 1 454 ? 12.506 20.011 -21.208 1.00 74.06 454 ILE A CA 1
ATOM 3624 C C . ILE A 1 454 ? 12.911 18.656 -20.649 1.00 74.06 454 ILE A C 1
ATOM 3626 O O . ILE A 1 454 ? 13.337 18.547 -19.501 1.00 74.06 454 ILE A O 1
ATOM 3630 N N . ILE A 1 455 ? 12.766 17.630 -21.474 1.00 73.06 455 ILE A N 1
ATOM 3631 C CA . ILE A 1 455 ? 13.074 16.253 -21.134 1.00 73.06 455 ILE A CA 1
ATOM 3632 C C . ILE A 1 455 ? 13.954 15.682 -22.250 1.00 73.06 455 ILE A C 1
ATOM 3634 O O . ILE A 1 455 ? 13.603 15.850 -23.415 1.00 73.06 455 ILE A O 1
ATOM 3638 N N . PRO A 1 456 ? 15.065 14.999 -21.945 1.00 70.38 456 PRO A N 1
ATOM 3639 C CA . PRO A 1 456 ? 15.622 14.763 -20.609 1.00 70.38 456 PRO A CA 1
ATOM 3640 C C . PRO A 1 456 ? 16.169 16.053 -19.973 1.00 70.38 456 PRO A C 1
ATOM 3642 O O . PRO A 1 456 ? 16.459 17.023 -20.675 1.00 70.38 456 PRO A O 1
ATOM 3645 N N . THR A 1 457 ? 16.272 16.083 -18.643 1.00 69.56 457 THR A N 1
ATOM 3646 C CA . THR A 1 457 ? 16.677 17.298 -17.922 1.00 69.56 457 THR A CA 1
ATOM 3647 C C . THR A 1 457 ? 18.193 17.509 -17.966 1.00 69.56 457 THR A C 1
ATOM 3649 O O . THR A 1 457 ? 18.959 16.633 -18.395 1.00 69.56 457 THR A O 1
ATOM 3652 N N . ASN A 1 458 ? 18.649 18.681 -17.514 1.00 72.50 458 ASN A N 1
ATOM 3653 C CA . ASN A 1 458 ? 20.074 18.923 -17.321 1.00 72.50 458 ASN A CA 1
ATOM 3654 C C . ASN A 1 458 ? 20.584 18.182 -16.074 1.00 72.50 458 ASN A C 1
ATOM 3656 O O . ASN A 1 458 ? 19.802 17.752 -15.226 1.00 72.50 458 ASN A O 1
ATOM 3660 N N . GLU A 1 459 ? 21.909 18.045 -15.948 1.00 68.31 459 GLU A N 1
ATOM 3661 C CA . GLU A 1 459 ? 22.534 17.422 -14.766 1.00 68.31 459 GLU A CA 1
ATOM 3662 C C . GLU A 1 459 ? 22.165 18.133 -13.459 1.00 68.31 459 GLU A C 1
ATOM 3664 O O . GLU A 1 459 ? 22.002 17.477 -12.435 1.00 68.31 459 GLU A O 1
ATOM 3669 N N . GLU A 1 460 ? 22.004 19.458 -13.501 1.00 63.62 460 GLU A N 1
ATOM 3670 C CA . GLU A 1 460 ? 21.629 20.280 -12.343 1.00 63.62 460 GLU A CA 1
ATOM 3671 C C . GLU A 1 460 ? 20.205 19.984 -11.844 1.00 63.62 460 GLU A C 1
ATOM 3673 O O . GLU A 1 460 ? 19.923 20.166 -10.662 1.00 63.62 460 GLU A O 1
ATOM 3678 N N . ASP A 1 461 ? 19.342 19.468 -12.724 1.00 61.81 461 ASP A N 1
ATOM 3679 C CA . ASP A 1 461 ? 17.944 19.135 -12.439 1.00 61.81 461 ASP A CA 1
ATOM 3680 C C . ASP A 1 461 ? 17.765 17.668 -11.984 1.00 61.81 461 ASP A C 1
ATOM 3682 O O . ASP A 1 461 ? 16.659 17.248 -11.660 1.00 61.81 461 ASP A O 1
ATOM 3686 N N . GLY A 1 462 ? 18.832 16.856 -11.988 1.00 57.78 462 GLY A N 1
ATOM 3687 C CA . GLY A 1 462 ? 18.880 15.529 -11.353 1.00 57.78 462 GLY A CA 1
ATOM 3688 C C . GLY A 1 462 ? 18.183 14.355 -12.065 1.00 57.78 462 GLY A C 1
ATOM 3689 O O . GLY A 1 462 ? 18.462 13.207 -11.720 1.00 57.78 462 GLY A O 1
ATOM 3690 N N . PHE A 1 463 ? 17.338 14.578 -13.078 1.00 63.84 463 PHE A N 1
ATOM 3691 C CA . PHE A 1 463 ? 16.620 13.511 -13.804 1.00 63.84 463 PHE A CA 1
ATOM 3692 C C . PHE A 1 463 ? 17.377 13.016 -15.052 1.00 63.84 463 PHE A C 1
ATOM 3694 O O . PHE A 1 463 ? 16.911 13.142 -16.189 1.00 63.84 463 PHE A O 1
ATOM 3701 N N . ILE A 1 464 ? 18.561 12.433 -14.842 1.00 70.56 464 ILE A N 1
ATOM 3702 C CA . ILE A 1 464 ? 19.476 11.995 -15.912 1.00 70.56 464 ILE A CA 1
ATOM 3703 C C . ILE A 1 464 ? 19.712 10.480 -15.876 1.00 70.56 464 ILE A C 1
ATOM 3705 O O . ILE A 1 464 ? 19.630 9.880 -14.809 1.00 70.56 464 ILE A O 1
ATOM 3709 N N . PRO A 1 465 ? 20.024 9.818 -17.003 1.00 77.75 465 PRO A N 1
ATOM 3710 C CA . PRO A 1 465 ? 20.371 8.401 -16.978 1.00 77.75 465 PRO A CA 1
ATOM 3711 C C . PRO A 1 465 ? 21.722 8.176 -16.277 1.00 77.75 465 PRO A C 1
ATOM 3713 O O . PRO A 1 465 ? 22.701 8.861 -16.573 1.00 77.75 465 PRO A O 1
ATOM 3716 N N . HIS A 1 466 ? 21.801 7.178 -15.390 1.00 78.44 466 HIS A N 1
ATOM 3717 C CA . HIS A 1 466 ? 23.024 6.791 -14.681 1.00 78.44 466 HIS A CA 1
ATOM 3718 C C . HIS A 1 466 ? 23.542 5.405 -15.081 1.00 78.44 466 HIS A C 1
ATOM 3720 O O . HIS A 1 466 ? 22.798 4.431 -15.214 1.00 78.44 466 HIS A O 1
ATOM 3726 N N . GLY A 1 467 ? 24.860 5.305 -15.236 1.00 81.25 467 GLY A N 1
ATOM 3727 C CA . GLY A 1 467 ? 25.522 4.109 -15.733 1.00 81.25 467 GLY A CA 1
ATOM 3728 C C . GLY A 1 467 ? 27.034 4.268 -15.752 1.00 81.25 467 GLY A C 1
ATOM 3729 O O . GLY A 1 467 ? 27.563 5.375 -15.851 1.00 81.25 467 GLY A O 1
ATOM 3730 N N . LYS A 1 468 ? 27.746 3.146 -15.651 1.00 86.88 468 LYS A N 1
ATOM 3731 C CA . LYS A 1 468 ? 29.215 3.114 -15.676 1.00 86.88 468 LYS A CA 1
ATOM 3732 C C . LYS A 1 468 ? 29.745 3.018 -17.103 1.00 86.88 468 LYS A C 1
ATOM 3734 O O . LYS A 1 468 ? 28.995 2.851 -18.058 1.00 86.88 468 LYS A O 1
ATOM 3739 N N . ALA A 1 469 ? 31.066 3.076 -17.259 1.00 91.06 469 ALA A N 1
ATOM 3740 C CA . ALA A 1 469 ? 31.717 2.866 -18.555 1.00 91.06 469 ALA A CA 1
ATOM 3741 C C . ALA A 1 469 ? 31.481 1.456 -19.137 1.00 91.06 469 ALA A C 1
ATOM 3743 O O . ALA A 1 469 ? 31.473 1.291 -20.353 1.00 91.06 469 ALA A O 1
ATOM 3744 N N . LEU A 1 470 ? 31.276 0.454 -18.277 1.00 93.88 470 LEU A N 1
ATOM 3745 C CA . LEU A 1 470 ? 30.923 -0.924 -18.630 1.00 93.88 470 LEU A CA 1
ATOM 3746 C C . LEU A 1 470 ? 29.642 -1.319 -17.882 1.00 93.88 470 LEU A C 1
ATOM 3748 O O . LEU A 1 470 ? 29.451 -0.837 -16.763 1.00 93.88 470 LEU A O 1
ATOM 3752 N N . PRO A 1 471 ? 28.793 -2.192 -18.448 1.00 93.12 471 PRO A N 1
ATOM 3753 C CA . PRO A 1 471 ? 27.542 -2.574 -17.810 1.00 93.12 471 PRO A CA 1
ATOM 3754 C C . PRO A 1 471 ? 27.790 -3.461 -16.587 1.00 93.12 471 PRO A C 1
ATOM 3756 O O . PRO A 1 471 ? 28.650 -4.347 -16.606 1.00 93.12 471 PRO A O 1
ATOM 3759 N N . ASP A 1 472 ? 27.020 -3.230 -15.530 1.00 90.12 472 ASP A N 1
ATOM 3760 C CA . ASP A 1 472 ? 26.917 -4.093 -14.357 1.00 90.12 472 ASP A CA 1
ATOM 3761 C C . ASP A 1 472 ? 25.512 -3.986 -13.734 1.00 90.12 472 ASP A C 1
ATOM 3763 O O . ASP A 1 472 ? 24.698 -3.157 -14.144 1.00 90.12 472 ASP A O 1
ATOM 3767 N N . LEU A 1 473 ? 25.227 -4.806 -12.713 1.00 87.12 473 LEU A N 1
ATOM 3768 C CA . LEU A 1 473 ? 23.933 -4.806 -12.013 1.00 87.12 473 LEU A CA 1
ATOM 3769 C C . LEU A 1 473 ? 23.654 -3.509 -11.239 1.00 87.12 473 LEU A C 1
ATOM 3771 O O . LEU A 1 473 ? 22.580 -3.368 -10.671 1.00 87.12 473 LEU A O 1
ATOM 3775 N N . THR A 1 474 ? 24.602 -2.571 -11.193 1.00 81.62 474 THR A N 1
ATOM 3776 C CA . THR A 1 474 ? 24.474 -1.291 -10.484 1.00 81.62 474 THR A CA 1
ATOM 3777 C C . THR A 1 474 ? 24.119 -0.134 -11.408 1.00 81.62 474 THR A C 1
ATOM 3779 O O . THR A 1 474 ? 23.931 0.979 -10.935 1.00 81.62 474 THR A O 1
ATOM 3782 N N . CYS A 1 475 ? 24.050 -0.384 -12.715 1.00 85.94 475 CYS A N 1
ATOM 3783 C CA . CYS A 1 475 ? 23.624 0.578 -13.722 1.00 85.94 475 CYS A CA 1
ATOM 3784 C C . CYS A 1 475 ? 22.096 0.733 -13.734 1.00 85.94 475 CYS A C 1
ATOM 3786 O O . CYS A 1 475 ? 21.376 -0.146 -13.252 1.00 85.94 475 CYS A O 1
ATOM 3788 N N . ASN A 1 476 ? 21.569 1.829 -14.287 1.00 85.25 476 ASN A N 1
ATOM 3789 C CA . ASN A 1 476 ? 20.121 1.960 -14.414 1.00 85.25 476 ASN A CA 1
ATOM 3790 C C . ASN A 1 476 ? 19.525 0.907 -15.347 1.00 85.25 476 ASN A C 1
ATOM 3792 O O . ASN A 1 476 ? 20.102 0.610 -16.390 1.00 85.25 476 ASN A O 1
ATOM 3796 N N . ILE A 1 477 ? 18.340 0.410 -14.991 1.00 87.62 477 ILE A N 1
ATOM 3797 C CA . ILE A 1 477 ? 17.582 -0.513 -15.830 1.00 87.62 477 ILE A CA 1
ATOM 3798 C C . ILE A 1 477 ? 16.679 0.298 -16.760 1.00 87.62 477 ILE A C 1
ATOM 3800 O O . ILE A 1 477 ? 15.948 1.169 -16.306 1.00 87.62 477 ILE A O 1
ATOM 3804 N N . VAL A 1 478 ? 16.707 -0.010 -18.048 1.00 89.69 478 VAL A N 1
ATOM 3805 C CA . VAL A 1 478 ? 15.859 0.525 -19.105 1.00 89.69 478 VAL A CA 1
ATOM 3806 C C . VAL A 1 478 ? 15.005 -0.612 -19.644 1.00 89.69 478 VAL A C 1
ATOM 3808 O O . VAL A 1 478 ? 15.518 -1.645 -20.073 1.00 89.69 478 VAL A O 1
ATOM 3811 N N . VAL A 1 479 ? 13.693 -0.409 -19.648 1.00 90.12 479 VAL A N 1
ATOM 3812 C CA . VAL A 1 479 ? 12.731 -1.323 -20.263 1.00 90.12 479 VAL A CA 1
ATOM 3813 C C . VAL A 1 479 ? 12.211 -0.677 -21.537 1.00 90.12 479 VAL A C 1
ATOM 3815 O O . VAL A 1 479 ? 11.634 0.409 -21.491 1.00 90.12 479 VAL A O 1
ATOM 3818 N N . LEU A 1 480 ? 12.434 -1.338 -22.675 1.00 91.75 480 LEU A N 1
ATOM 3819 C CA . LEU A 1 480 ? 11.990 -0.862 -23.985 1.00 91.75 480 LEU A CA 1
ATOM 3820 C C . LEU A 1 480 ? 10.533 -1.247 -24.274 1.00 91.75 480 LEU A C 1
ATOM 3822 O O . LEU A 1 480 ? 10.060 -2.326 -23.901 1.00 91.75 480 LEU A O 1
ATOM 3826 N N . PHE A 1 481 ? 9.848 -0.374 -25.009 1.00 88.69 481 PHE A N 1
ATOM 3827 C CA . PHE A 1 481 ? 8.469 -0.539 -25.454 1.00 88.69 481 PHE A CA 1
ATOM 3828 C C . PHE A 1 481 ? 8.325 -0.375 -26.963 1.00 88.69 481 PHE A C 1
ATOM 3830 O O . PHE A 1 481 ? 9.200 0.163 -27.641 1.00 88.69 481 PHE A O 1
ATOM 3837 N N . ASN A 1 482 ? 7.162 -0.789 -27.469 1.00 89.88 482 ASN A N 1
ATOM 3838 C CA . ASN A 1 482 ? 6.825 -0.799 -28.893 1.00 89.88 482 ASN A CA 1
ATOM 3839 C C . ASN A 1 482 ? 7.775 -1.674 -29.714 1.00 89.88 482 ASN A C 1
ATOM 3841 O O . ASN A 1 482 ? 7.997 -1.422 -30.900 1.00 89.88 482 ASN A O 1
ATOM 3845 N N . ILE A 1 483 ? 8.304 -2.722 -29.081 1.00 91.50 483 ILE A N 1
ATOM 3846 C CA . ILE A 1 483 ? 9.170 -3.703 -29.719 1.00 91.50 483 ILE A CA 1
ATOM 3847 C C . ILE A 1 483 ? 8.550 -5.099 -29.679 1.00 91.50 483 ILE A C 1
ATOM 3849 O O . ILE A 1 483 ? 7.783 -5.451 -28.783 1.00 91.50 483 ILE A O 1
ATOM 3853 N N . VAL A 1 484 ? 8.889 -5.903 -30.679 1.00 91.19 484 VAL A N 1
ATOM 3854 C CA . VAL A 1 484 ? 8.575 -7.327 -30.750 1.00 91.19 484 VAL A CA 1
ATOM 3855 C C . VAL A 1 484 ? 9.504 -8.069 -29.804 1.00 91.19 484 VAL A C 1
ATOM 3857 O O . VAL A 1 484 ? 10.725 -8.037 -29.977 1.00 91.19 484 VAL A O 1
ATOM 3860 N N . MET A 1 485 ? 8.910 -8.773 -28.847 1.00 90.56 485 MET A N 1
ATOM 3861 C CA . MET A 1 485 ? 9.633 -9.646 -27.927 1.00 90.56 485 MET A CA 1
ATOM 3862 C C . MET A 1 485 ? 9.717 -11.069 -28.470 1.00 90.56 485 MET A C 1
ATOM 3864 O O . MET A 1 485 ? 8.850 -11.521 -29.225 1.00 90.56 485 MET A O 1
ATOM 3868 N N . GLY A 1 486 ? 10.793 -11.764 -28.113 1.00 87.88 486 GLY A N 1
ATOM 3869 C CA . GLY A 1 486 ? 11.020 -13.138 -28.522 1.00 87.88 486 GLY A CA 1
ATOM 3870 C C . GLY A 1 486 ? 10.158 -14.132 -27.747 1.00 87.88 486 GLY A C 1
ATOM 3871 O O . GLY A 1 486 ? 9.431 -13.806 -26.803 1.00 87.88 486 GLY A O 1
ATOM 3872 N N . GLU A 1 487 ? 10.257 -15.397 -28.156 1.00 89.56 487 GLU A N 1
ATOM 3873 C CA . GLU A 1 487 ? 9.594 -16.507 -27.464 1.00 89.56 487 GLU A CA 1
ATOM 3874 C C . GLU A 1 487 ? 10.117 -16.668 -26.029 1.00 89.56 487 GLU A C 1
ATOM 3876 O O . GLU A 1 487 ? 9.352 -17.017 -25.134 1.00 89.56 487 GLU A O 1
ATOM 3881 N N . TYR A 1 488 ? 11.402 -16.379 -25.801 1.00 89.19 488 TYR A N 1
ATOM 3882 C CA . TYR A 1 488 ? 12.027 -16.475 -24.485 1.00 89.19 488 TYR A CA 1
ATOM 3883 C C . TYR A 1 488 ? 11.431 -15.464 -23.496 1.00 89.19 488 TYR A C 1
ATOM 3885 O O . TYR A 1 488 ? 10.943 -15.861 -22.442 1.00 89.19 488 TYR A O 1
ATOM 3893 N N . GLU A 1 489 ? 11.379 -14.179 -23.857 1.00 91.88 489 GLU A N 1
ATOM 3894 C CA . GLU A 1 489 ? 10.823 -13.124 -22.998 1.00 91.88 489 GLU A CA 1
ATOM 3895 C C . GLU A 1 489 ? 9.314 -13.295 -22.796 1.00 91.88 489 GLU A C 1
ATOM 3897 O O . GLU A 1 489 ? 8.790 -13.032 -21.715 1.00 91.88 489 GLU A O 1
ATOM 3902 N N . THR A 1 490 ? 8.611 -13.797 -23.818 1.00 92.81 490 THR A N 1
ATOM 3903 C CA . THR A 1 490 ? 7.193 -14.153 -23.693 1.00 92.81 490 THR A CA 1
ATOM 3904 C C . THR A 1 490 ? 7.003 -15.257 -22.656 1.00 92.81 490 THR A C 1
ATOM 3906 O O . THR A 1 490 ? 6.162 -15.113 -21.773 1.00 92.81 490 THR A O 1
ATOM 3909 N N . LYS A 1 491 ? 7.800 -16.332 -22.709 1.00 94.25 491 LYS A N 1
ATOM 3910 C CA . LYS A 1 491 ? 7.725 -17.435 -21.739 1.00 94.25 491 LYS A CA 1
ATOM 3911 C C . LYS A 1 491 ? 8.046 -16.985 -20.318 1.00 94.25 491 LYS A C 1
ATOM 3913 O O . LYS A 1 491 ? 7.304 -17.348 -19.412 1.00 94.25 491 LYS A O 1
ATOM 3918 N N . LEU A 1 492 ? 9.069 -16.150 -20.128 1.00 93.50 492 LEU A N 1
ATOM 3919 C CA . LEU A 1 492 ? 9.379 -15.580 -18.811 1.00 93.50 492 LEU A CA 1
ATOM 3920 C C . LEU A 1 492 ? 8.188 -14.802 -18.235 1.00 93.50 492 LEU A C 1
ATOM 3922 O O . LEU A 1 492 ? 7.792 -15.042 -17.097 1.00 93.50 492 LEU A O 1
ATOM 3926 N N . ALA A 1 493 ? 7.548 -13.946 -19.036 1.00 94.69 493 ALA A N 1
ATOM 3927 C CA . ALA A 1 493 ? 6.368 -13.206 -18.588 1.00 94.69 493 ALA A CA 1
ATOM 3928 C C . ALA A 1 493 ? 5.162 -14.127 -18.297 1.00 94.69 493 ALA A C 1
ATOM 3930 O O . ALA A 1 493 ? 4.370 -13.860 -17.394 1.00 94.69 493 ALA A O 1
ATOM 3931 N N . GLN A 1 494 ? 5.006 -15.237 -19.029 1.00 96.81 494 GLN A N 1
ATOM 3932 C CA . GLN A 1 494 ? 3.974 -16.247 -18.748 1.00 96.81 494 GLN A CA 1
ATOM 3933 C C . GLN A 1 494 ? 4.241 -17.017 -17.449 1.00 96.81 494 GLN A C 1
ATOM 3935 O O . GLN A 1 494 ? 3.299 -17.349 -16.725 1.00 96.81 494 GLN A O 1
ATOM 3940 N N . GLU A 1 495 ? 5.507 -17.310 -17.151 1.00 96.19 495 GLU A N 1
ATOM 3941 C CA . GLU A 1 495 ? 5.931 -17.924 -15.891 1.00 96.19 495 GLU A CA 1
ATOM 3942 C C . GLU A 1 495 ? 5.682 -16.984 -14.708 1.00 96.19 495 GLU A C 1
ATOM 3944 O O . GLU A 1 495 ? 5.127 -17.420 -13.696 1.00 96.19 495 GLU A O 1
ATOM 3949 N N . GLU A 1 496 ? 5.992 -15.696 -14.865 1.00 94.12 496 GLU A N 1
ATOM 3950 C CA . GLU A 1 496 ? 5.681 -14.646 -13.893 1.00 94.12 496 GLU A CA 1
ATOM 3951 C C . GLU A 1 496 ? 4.165 -14.535 -13.653 1.00 94.12 496 GLU A C 1
ATOM 3953 O O . GLU A 1 496 ? 3.712 -14.601 -12.508 1.00 94.12 496 GLU A O 1
ATOM 3958 N N . LEU A 1 497 ? 3.358 -14.490 -14.723 1.00 95.81 497 LEU A N 1
ATOM 3959 C CA . LEU A 1 497 ? 1.892 -14.463 -14.645 1.00 95.81 497 LEU A CA 1
ATOM 3960 C C . LEU A 1 497 ? 1.334 -15.677 -13.886 1.00 95.81 497 LEU A C 1
ATOM 3962 O O . LEU A 1 497 ? 0.447 -15.539 -13.037 1.00 95.81 497 LEU A O 1
ATOM 3966 N N . ALA A 1 498 ? 1.863 -16.875 -14.156 1.00 96.19 498 ALA A N 1
ATOM 3967 C CA . ALA A 1 498 ? 1.489 -18.089 -13.438 1.00 96.19 498 ALA A CA 1
ATOM 3968 C C . ALA A 1 498 ? 1.869 -18.016 -11.953 1.00 96.19 498 ALA A C 1
ATOM 3970 O O . ALA A 1 498 ? 1.039 -18.327 -11.098 1.00 96.19 498 ALA A O 1
ATOM 3971 N N . ALA A 1 499 ? 3.097 -17.598 -11.634 1.00 94.19 499 ALA A N 1
ATOM 3972 C CA . ALA A 1 499 ? 3.576 -17.482 -10.260 1.00 94.19 499 ALA A CA 1
ATOM 3973 C C . ALA A 1 499 ? 2.733 -16.483 -9.453 1.00 94.19 499 ALA A C 1
ATOM 3975 O O . ALA A 1 499 ? 2.280 -16.799 -8.348 1.00 94.19 499 ALA A O 1
ATOM 3976 N N . ARG A 1 500 ? 2.440 -15.319 -10.042 1.00 90.12 500 ARG A N 1
ATOM 3977 C CA . ARG A 1 500 ? 1.597 -14.277 -9.450 1.00 90.12 500 ARG A CA 1
ATOM 3978 C C . ARG A 1 500 ? 0.170 -14.762 -9.198 1.00 90.12 500 ARG A C 1
ATOM 3980 O O . ARG A 1 500 ? -0.387 -14.537 -8.125 1.00 90.12 500 ARG A O 1
ATOM 3987 N N . THR A 1 501 ? -0.392 -15.509 -10.145 1.00 93.12 501 THR A N 1
ATOM 3988 C CA . THR A 1 501 ? -1.730 -16.098 -10.003 1.00 93.12 501 THR A CA 1
ATOM 3989 C C . THR A 1 501 ? -1.776 -17.149 -8.895 1.00 93.12 501 THR A C 1
ATOM 3991 O O . THR A 1 501 ? -2.692 -17.140 -8.079 1.00 93.12 501 THR A O 1
ATOM 3994 N N . ILE A 1 502 ? -0.779 -18.036 -8.815 1.00 93.00 502 ILE A N 1
ATOM 3995 C CA . ILE A 1 502 ? -0.695 -19.052 -7.753 1.00 93.00 502 ILE A CA 1
ATOM 3996 C C . ILE A 1 502 ? -0.564 -18.392 -6.376 1.00 93.00 502 ILE A C 1
ATOM 3998 O O . ILE A 1 502 ? -1.175 -18.852 -5.412 1.00 93.00 502 ILE A O 1
ATOM 4002 N N . LYS A 1 503 ? 0.195 -17.298 -6.276 1.00 88.69 503 LYS A N 1
ATOM 4003 C CA . LYS A 1 503 ? 0.304 -16.516 -5.042 1.00 88.69 503 LYS A CA 1
ATOM 4004 C C . LYS A 1 503 ? -1.052 -15.959 -4.602 1.00 88.69 503 LYS A C 1
ATOM 4006 O O . LYS A 1 503 ? -1.406 -16.105 -3.434 1.00 88.69 503 LYS A O 1
ATOM 4011 N N . GLU A 1 504 ? -1.830 -15.403 -5.528 1.00 86.38 504 GLU A N 1
ATOM 4012 C CA . GLU A 1 504 ? -3.181 -14.903 -5.242 1.00 86.38 504 GLU A CA 1
ATOM 4013 C C . GLU A 1 504 ? -4.151 -16.029 -4.846 1.00 86.38 504 GLU A C 1
ATOM 4015 O O . GLU A 1 504 ? -4.910 -15.881 -3.891 1.00 86.38 504 GLU A O 1
ATOM 4020 N N . ILE A 1 505 ? -4.080 -17.192 -5.504 1.00 88.81 505 ILE A N 1
ATOM 4021 C CA . ILE A 1 505 ? -4.847 -18.389 -5.116 1.00 88.81 505 ILE A CA 1
ATOM 4022 C C . ILE A 1 505 ? -4.524 -18.796 -3.674 1.00 88.81 505 ILE A C 1
ATOM 4024 O O . ILE A 1 505 ? -5.429 -19.008 -2.869 1.00 88.81 505 ILE A O 1
ATOM 4028 N N . ASN A 1 506 ? -3.236 -18.879 -3.332 1.00 86.56 506 ASN A N 1
ATOM 4029 C CA . ASN A 1 506 ? -2.803 -19.257 -1.989 1.00 86.56 506 ASN A CA 1
ATOM 4030 C C . ASN A 1 506 ? -3.275 -18.243 -0.940 1.00 86.56 506 ASN A C 1
ATOM 4032 O O . ASN A 1 506 ? -3.723 -18.654 0.126 1.00 86.56 506 ASN A O 1
ATOM 4036 N N . ARG A 1 507 ? -3.226 -16.938 -1.244 1.00 83.12 507 ARG A N 1
ATOM 4037 C CA . ARG A 1 507 ? -3.750 -15.887 -0.360 1.00 83.12 507 ARG A CA 1
ATOM 4038 C C . ARG A 1 507 ? -5.243 -16.082 -0.083 1.00 83.12 507 ARG A C 1
ATOM 4040 O O . ARG A 1 507 ? -5.659 -15.964 1.063 1.00 83.12 507 ARG A O 1
ATOM 4047 N N . ARG A 1 508 ? -6.036 -16.406 -1.110 1.00 80.44 508 ARG A N 1
ATOM 4048 C CA . ARG A 1 508 ? -7.488 -16.651 -0.993 1.00 80.44 508 ARG A CA 1
ATOM 4049 C C . ARG A 1 508 ? -7.830 -17.927 -0.224 1.00 80.44 508 ARG A C 1
ATOM 4051 O O . ARG A 1 508 ? -8.880 -17.992 0.401 1.00 80.44 508 ARG A O 1
ATOM 4058 N N . ALA A 1 509 ? -6.960 -18.936 -0.272 1.00 79.44 509 ALA A N 1
ATOM 4059 C CA . ALA A 1 509 ? -7.139 -20.193 0.453 1.00 79.44 509 ALA A CA 1
ATOM 4060 C C . ALA A 1 509 ? -6.733 -20.113 1.939 1.00 79.44 509 ALA A C 1
ATOM 4062 O O . ALA A 1 509 ? -7.086 -21.000 2.716 1.00 79.44 509 ALA A O 1
ATOM 4063 N N . GLN A 1 510 ? -5.970 -19.089 2.333 1.00 80.38 510 GLN A N 1
ATOM 4064 C CA . GLN A 1 510 ? -5.576 -18.863 3.724 1.00 80.38 510 GLN A CA 1
ATOM 4065 C C . GLN A 1 510 ? -6.744 -18.342 4.563 1.00 80.38 510 GLN A C 1
ATOM 4067 O O . GLN A 1 510 ? -7.623 -17.633 4.073 1.00 80.38 510 GLN A O 1
ATOM 4072 N N . ASP A 1 511 ? -6.718 -18.661 5.858 1.00 82.31 511 ASP A N 1
ATOM 4073 C CA . ASP A 1 511 ? -7.643 -18.060 6.809 1.00 82.31 511 ASP A CA 1
ATOM 4074 C C . ASP A 1 511 ? -7.277 -16.588 7.049 1.00 82.31 511 ASP A C 1
ATOM 4076 O O . ASP A 1 511 ? -6.344 -16.266 7.789 1.00 82.31 511 ASP A O 1
ATOM 4080 N N . ASN A 1 512 ? -8.031 -15.710 6.390 1.00 80.56 512 ASN A N 1
ATOM 4081 C CA . ASN A 1 512 ? -7.955 -14.259 6.521 1.00 80.56 512 ASN A CA 1
ATOM 4082 C C . ASN A 1 512 ? -9.065 -13.705 7.431 1.00 80.56 512 ASN A C 1
ATOM 4084 O O . ASN A 1 512 ? -9.351 -12.511 7.385 1.00 80.56 512 ASN A O 1
ATOM 4088 N N . ASN A 1 513 ? -9.723 -14.539 8.242 1.00 85.44 513 ASN A N 1
ATOM 4089 C CA . ASN A 1 513 ? -10.704 -14.024 9.190 1.00 85.44 513 ASN A CA 1
ATOM 4090 C C . ASN A 1 513 ? -10.010 -13.296 10.344 1.00 85.44 513 ASN A C 1
ATOM 4092 O O . ASN A 1 513 ? -8.876 -13.608 10.726 1.00 85.44 513 ASN A O 1
ATOM 4096 N N . ASN A 1 514 ? -10.754 -12.369 10.939 1.00 89.88 514 ASN A N 1
ATOM 4097 C CA . ASN A 1 514 ? -10.380 -11.745 12.197 1.00 89.88 514 ASN A CA 1
ATOM 4098 C C . ASN A 1 514 ? -11.200 -12.372 13.326 1.00 89.88 514 ASN A C 1
ATOM 4100 O O . ASN A 1 514 ? -12.426 -12.474 13.229 1.00 89.88 514 ASN A O 1
ATOM 4104 N N . TYR A 1 515 ? -10.511 -12.780 14.386 1.00 92.38 515 TYR A N 1
ATOM 4105 C CA . TYR A 1 515 ? -11.085 -13.398 15.574 1.00 92.38 515 TYR A CA 1
ATOM 4106 C C . TYR A 1 515 ? -10.988 -12.415 16.731 1.00 92.38 515 TYR A C 1
ATOM 4108 O O . TYR A 1 515 ? -9.880 -12.031 17.108 1.00 92.38 515 TYR A O 1
ATOM 4116 N N . THR A 1 516 ? -12.125 -12.032 17.306 1.00 95.25 516 THR A N 1
ATOM 4117 C CA . THR A 1 516 ? -12.185 -11.127 18.458 1.00 95.25 516 THR A CA 1
ATOM 4118 C C . THR A 1 516 ? -12.697 -11.877 19.678 1.00 95.25 516 THR A C 1
ATOM 4120 O O . THR A 1 516 ? -13.754 -12.497 19.628 1.00 95.25 516 THR A O 1
ATOM 4123 N N . ALA A 1 517 ? -11.966 -11.825 20.788 1.00 95.38 517 ALA A N 1
ATOM 4124 C CA . ALA A 1 517 ? -12.362 -12.461 22.040 1.00 95.38 517 ALA A CA 1
ATOM 4125 C C . ALA A 1 517 ? -11.991 -11.595 23.244 1.00 95.38 517 ALA A C 1
ATOM 4127 O O . ALA A 1 517 ? -10.999 -10.866 23.224 1.00 95.38 517 ALA A O 1
ATOM 4128 N N . HIS A 1 518 ? -12.755 -11.720 24.327 1.00 96.75 518 HIS A N 1
ATOM 4129 C CA . HIS A 1 518 ? -12.379 -11.124 25.607 1.00 96.75 518 HIS A CA 1
ATOM 4130 C C . HIS A 1 518 ? -11.377 -12.011 26.350 1.00 96.75 518 HIS A C 1
ATOM 4132 O O . HIS A 1 518 ? -11.463 -13.239 26.292 1.00 96.75 518 HIS A O 1
ATOM 4138 N N . SER A 1 519 ? -10.457 -11.413 27.099 1.00 96.88 519 SER A N 1
ATOM 4139 C CA . SER A 1 519 ? -9.575 -12.151 28.000 1.00 96.88 519 SER A CA 1
ATOM 4140 C C . SER A 1 519 ? -10.366 -12.851 29.113 1.00 96.88 519 SER A C 1
ATOM 4142 O O . SER A 1 519 ? -11.423 -12.398 29.573 1.00 96.88 519 SER A O 1
ATOM 4144 N N . ASN A 1 520 ? -9.843 -13.978 29.589 1.00 96.69 520 ASN A N 1
ATOM 4145 C CA . ASN A 1 520 ? -10.250 -14.540 30.867 1.00 96.69 520 ASN A CA 1
ATOM 4146 C C . ASN A 1 520 ? -9.454 -13.838 31.972 1.00 96.69 520 ASN A C 1
ATOM 4148 O O . ASN A 1 520 ? -8.278 -14.135 32.184 1.00 96.69 520 ASN A O 1
ATOM 4152 N N . ALA A 1 521 ? -10.102 -12.917 32.688 1.00 94.44 521 ALA A N 1
ATOM 4153 C CA . ALA A 1 521 ? -9.450 -12.098 33.707 1.00 94.44 521 ALA A CA 1
ATOM 4154 C C . ALA A 1 521 ? -8.741 -12.930 34.794 1.00 94.44 521 ALA A C 1
ATOM 4156 O O . ALA A 1 521 ? -7.691 -12.521 35.283 1.00 94.44 521 ALA A O 1
ATOM 4157 N N . VAL A 1 522 ? -9.264 -14.111 35.154 1.00 95.31 522 VAL A N 1
ATOM 4158 C CA . VAL A 1 522 ? -8.638 -14.976 36.170 1.00 95.31 522 VAL A CA 1
ATOM 4159 C C . VAL A 1 522 ? -7.324 -15.559 35.658 1.00 95.31 522 VAL A C 1
ATOM 4161 O O . VAL A 1 522 ? -6.327 -15.538 36.380 1.00 95.31 522 VAL A O 1
ATOM 4164 N N . GLU A 1 523 ? -7.295 -16.050 34.420 1.00 95.94 523 GLU A N 1
ATOM 4165 C CA . GLU A 1 523 ? -6.070 -16.612 33.842 1.00 95.94 523 GLU A CA 1
ATOM 4166 C C . GLU A 1 523 ? -5.051 -15.520 33.505 1.00 95.94 523 GLU A C 1
ATOM 4168 O O . GLU A 1 523 ? -3.867 -15.675 33.803 1.00 95.94 523 GLU A O 1
ATOM 4173 N N . PHE A 1 524 ? -5.499 -14.369 32.995 1.00 95.75 524 PHE A N 1
ATOM 4174 C CA . PHE A 1 524 ? -4.626 -13.217 32.751 1.00 95.75 524 PHE A CA 1
ATOM 4175 C C . PHE A 1 524 ? -4.037 -12.659 34.055 1.00 95.75 524 PHE A C 1
ATOM 4177 O O . PHE A 1 524 ? -2.879 -12.253 34.072 1.00 95.75 524 PHE A O 1
ATOM 4184 N N . ALA A 1 525 ? -4.773 -12.704 35.171 1.00 94.44 525 ALA A N 1
ATOM 4185 C CA . ALA A 1 525 ? -4.226 -12.357 36.483 1.00 94.44 525 ALA A CA 1
ATOM 4186 C C . ALA A 1 525 ? -3.143 -13.340 36.963 1.00 94.44 525 ALA A C 1
ATOM 4188 O O . ALA A 1 525 ? -2.238 -12.939 37.693 1.00 94.44 525 ALA A O 1
ATOM 4189 N N . ARG A 1 526 ? -3.215 -14.621 36.572 1.00 94.25 526 ARG A N 1
ATOM 4190 C CA . ARG A 1 526 ? -2.200 -15.631 36.925 1.00 94.25 526 ARG A CA 1
ATOM 4191 C C . ARG A 1 526 ? -0.958 -15.544 36.046 1.00 94.25 526 ARG A C 1
ATOM 4193 O O . ARG A 1 526 ? 0.153 -15.638 36.562 1.00 94.25 526 ARG A O 1
ATOM 4200 N N . LYS A 1 527 ? -1.141 -15.420 34.730 1.00 91.69 527 LYS A N 1
ATOM 4201 C CA . LYS A 1 527 ? -0.062 -15.357 33.739 1.00 91.69 527 LYS A CA 1
ATOM 4202 C C . LYS A 1 527 ? -0.489 -14.466 32.572 1.00 91.69 527 LYS A C 1
ATOM 4204 O O . LYS A 1 527 ? -0.977 -14.957 31.558 1.00 91.69 527 LYS A O 1
ATOM 4209 N N . ASN A 1 528 ? -0.294 -13.158 32.723 1.00 90.31 528 ASN A N 1
ATOM 4210 C CA . ASN A 1 528 ? -0.564 -12.202 31.654 1.00 90.31 528 ASN A CA 1
ATOM 4211 C C . ASN A 1 528 ? 0.455 -12.400 30.513 1.00 90.31 528 ASN A C 1
ATOM 4213 O O . ASN A 1 528 ? 1.658 -12.316 30.773 1.00 90.31 528 ASN A O 1
ATOM 4217 N N . PRO A 1 529 ? 0.012 -12.657 29.269 1.00 91.44 529 PRO A N 1
ATOM 4218 C CA . PRO A 1 529 ? 0.911 -12.748 28.120 1.00 91.44 529 PRO A CA 1
ATOM 4219 C C . PRO A 1 529 ? 1.518 -11.399 27.691 1.00 91.44 529 PRO A C 1
ATOM 4221 O O . PRO A 1 529 ? 2.407 -11.405 26.846 1.00 91.44 529 PRO A O 1
ATOM 4224 N N . ASN A 1 530 ? 1.076 -10.274 28.274 1.00 91.56 530 ASN A N 1
ATOM 4225 C CA . ASN A 1 530 ? 1.530 -8.908 27.977 1.00 91.56 530 ASN A CA 1
ATOM 4226 C C . ASN A 1 530 ? 1.450 -8.594 26.477 1.00 91.56 530 ASN A C 1
ATOM 4228 O O . ASN A 1 530 ? 2.453 -8.285 25.834 1.00 91.56 530 ASN A O 1
ATOM 4232 N N . LEU A 1 531 ? 0.241 -8.737 25.924 1.00 95.31 531 LEU A N 1
ATOM 4233 C CA . LEU A 1 531 ? 0.004 -8.573 24.494 1.00 95.31 531 LEU A CA 1
ATOM 4234 C C . LEU A 1 531 ? 0.300 -7.150 24.025 1.00 95.31 531 LEU A C 1
ATOM 4236 O O . LEU A 1 531 ? -0.031 -6.185 24.710 1.00 95.31 531 LEU A O 1
ATOM 4240 N N . TYR A 1 532 ? 0.851 -7.037 22.818 1.00 94.44 532 TYR A N 1
ATOM 4241 C CA . TYR A 1 532 ? 1.075 -5.766 22.135 1.00 94.44 532 TYR A CA 1
ATOM 4242 C C . TYR A 1 532 ? 0.707 -5.863 20.648 1.00 94.44 532 TYR A C 1
ATOM 4244 O O . TYR A 1 532 ? 0.622 -6.951 20.072 1.00 94.44 532 TYR A O 1
ATOM 4252 N N . ILE A 1 533 ? 0.460 -4.716 20.012 1.00 95.81 533 ILE A N 1
ATOM 4253 C CA . ILE A 1 533 ? 0.049 -4.659 18.604 1.00 95.81 533 ILE A CA 1
ATOM 4254 C C . ILE A 1 533 ? 1.135 -5.223 17.685 1.00 95.81 533 ILE A C 1
ATOM 4256 O O . ILE A 1 533 ? 2.311 -4.892 17.791 1.00 95.81 533 ILE A O 1
ATOM 4260 N N . GLY A 1 534 ? 0.723 -6.083 16.756 1.00 94.69 534 GLY A N 1
ATOM 4261 C CA . GLY A 1 534 ? 1.604 -6.772 15.823 1.00 94.69 534 GLY A CA 1
ATOM 4262 C C . GLY A 1 534 ? 2.297 -8.006 16.402 1.00 94.69 534 GLY A C 1
ATOM 4263 O O . GLY A 1 534 ? 2.941 -8.715 15.631 1.00 94.69 534 GLY A O 1
ATOM 4264 N N . GLN A 1 535 ? 2.163 -8.304 17.701 1.00 96.31 535 GLN A N 1
ATOM 4265 C CA . GLN A 1 535 ? 2.793 -9.472 18.321 1.00 96.31 535 GLN A CA 1
ATOM 4266 C C . GLN A 1 535 ? 2.312 -10.771 17.676 1.00 96.31 535 GLN A C 1
ATOM 4268 O O . GLN A 1 535 ? 1.109 -10.997 17.521 1.00 96.31 535 GLN A O 1
ATOM 4273 N N . LYS A 1 536 ? 3.253 -11.656 17.345 1.00 96.69 536 LYS A N 1
ATOM 4274 C CA . LYS A 1 536 ? 2.965 -13.006 16.864 1.00 96.69 536 LYS A CA 1
ATOM 4275 C C . LYS A 1 536 ? 2.356 -13.856 17.981 1.00 96.69 536 LYS A C 1
ATOM 4277 O O . LYS A 1 536 ? 2.935 -13.974 19.057 1.00 96.69 536 LYS A O 1
ATOM 4282 N N . VAL A 1 537 ? 1.236 -14.512 17.692 1.00 97.19 537 VAL A N 1
ATOM 4283 C CA . VAL A 1 537 ? 0.508 -15.391 18.622 1.00 97.19 537 VAL A CA 1
ATOM 4284 C C . VAL A 1 537 ? -0.007 -16.643 17.905 1.00 97.19 537 VAL A C 1
ATOM 4286 O O . VAL A 1 537 ? -0.043 -16.718 16.675 1.00 97.19 537 VAL A O 1
ATOM 4289 N N . THR A 1 538 ? -0.412 -17.649 18.673 1.00 97.19 538 THR A N 1
ATOM 4290 C CA . THR A 1 538 ? -1.161 -18.804 18.160 1.00 97.19 538 THR A CA 1
ATOM 4291 C C . THR A 1 538 ? -2.582 -18.737 18.691 1.00 97.19 538 THR A C 1
ATOM 4293 O O . THR A 1 538 ? -2.780 -18.787 19.900 1.00 97.19 538 THR A O 1
ATOM 4296 N N . TYR A 1 539 ? -3.563 -18.621 17.802 1.00 96.75 539 TYR A N 1
ATOM 4297 C CA . TYR A 1 539 ? -4.972 -18.768 18.150 1.00 96.75 539 TYR A CA 1
ATOM 4298 C C . TYR A 1 539 ? -5.339 -20.255 18.163 1.00 96.75 539 TYR A C 1
ATOM 4300 O O . TYR A 1 539 ? -4.988 -20.974 17.230 1.00 96.75 539 TYR A O 1
ATOM 4308 N N . ASP A 1 540 ? -6.023 -20.710 19.210 1.00 96.50 540 ASP A N 1
ATOM 4309 C CA . ASP A 1 540 ? -6.530 -22.076 19.371 1.00 96.50 540 ASP A CA 1
ATOM 4310 C C . ASP A 1 540 ? -8.025 -21.996 19.704 1.00 96.50 540 ASP A C 1
ATOM 4312 O O . ASP A 1 540 ? -8.420 -21.365 20.688 1.00 96.50 540 ASP A O 1
ATOM 4316 N N . ASP A 1 541 ? -8.870 -22.611 18.878 1.00 94.12 541 ASP A N 1
ATOM 4317 C CA . ASP A 1 541 ? -10.327 -22.543 19.040 1.00 94.12 541 ASP A CA 1
ATOM 4318 C C . ASP A 1 541 ? -10.862 -23.422 20.186 1.00 94.12 541 ASP A C 1
ATOM 4320 O O . ASP A 1 541 ? -12.053 -23.387 20.488 1.00 94.12 541 ASP A O 1
ATOM 4324 N N . GLY A 1 542 ? -10.001 -24.216 20.830 1.00 92.88 542 GLY A N 1
ATOM 4325 C CA . GLY A 1 542 ? -10.362 -25.168 21.877 1.00 92.88 542 GLY A CA 1
ATOM 4326 C C . GLY A 1 542 ? -10.922 -26.500 21.362 1.00 92.88 542 GLY A C 1
ATOM 4327 O O . GLY A 1 542 ? -11.106 -27.423 22.159 1.00 92.88 542 GLY A O 1
ATOM 4328 N N . PHE A 1 543 ? -11.141 -26.637 20.051 1.00 92.31 543 PHE A N 1
ATOM 4329 C CA . PHE A 1 543 ? -11.762 -27.790 19.389 1.00 92.31 543 PHE A CA 1
ATOM 4330 C C . PHE A 1 543 ? -10.856 -28.466 18.347 1.00 92.31 543 PHE A C 1
ATOM 4332 O O . PHE A 1 543 ? -11.272 -29.423 17.691 1.00 92.31 543 PHE A O 1
ATOM 4339 N N . GLY A 1 544 ? -9.593 -28.043 18.255 1.00 89.50 544 GLY A N 1
ATOM 4340 C CA . GLY A 1 544 ? -8.547 -28.690 17.461 1.00 89.50 544 GLY A CA 1
ATOM 4341 C C . GLY A 1 544 ? -8.084 -27.883 16.251 1.00 89.50 544 GLY A C 1
ATOM 4342 O O . GLY A 1 544 ? -7.186 -28.343 15.543 1.00 89.50 544 GLY A O 1
ATOM 4343 N N . TYR A 1 545 ? -8.649 -26.696 16.018 1.00 92.06 545 TYR A N 1
ATOM 4344 C CA . TYR A 1 545 ? -8.130 -25.744 15.045 1.00 92.06 545 TYR A CA 1
ATOM 4345 C C . TYR A 1 545 ? -7.113 -24.812 15.703 1.00 92.06 545 TYR A C 1
ATOM 4347 O O . TYR A 1 545 ? -7.359 -24.234 16.762 1.00 92.06 545 TYR A O 1
ATOM 4355 N N . GLN A 1 546 ? -5.967 -24.645 15.045 1.00 94.00 546 GLN A N 1
ATOM 4356 C CA . GLN A 1 546 ? -4.944 -23.689 15.444 1.00 94.00 546 GLN A CA 1
ATOM 4357 C C . GLN A 1 546 ? -4.531 -22.833 14.255 1.00 94.00 546 GLN A C 1
ATOM 4359 O O . GLN A 1 546 ? -4.303 -23.340 13.155 1.00 94.00 546 GLN A O 1
ATOM 4364 N N . LEU A 1 547 ? -4.377 -21.538 14.507 1.00 93.00 547 LEU A N 1
ATOM 4365 C CA . LEU A 1 547 ? -3.953 -20.555 13.526 1.00 93.00 547 LEU A CA 1
ATOM 4366 C C . LEU A 1 547 ? -2.743 -19.789 14.061 1.00 93.00 547 LEU A C 1
ATOM 4368 O O . LEU A 1 547 ? -2.818 -19.119 15.091 1.00 93.00 547 LEU A O 1
ATOM 4372 N N . SER A 1 548 ? -1.623 -19.846 13.337 1.00 94.19 548 SER A N 1
ATOM 4373 C CA . SER A 1 548 ? -0.522 -18.909 13.575 1.00 94.19 548 SER A CA 1
ATOM 4374 C C . SER A 1 548 ? -0.926 -17.547 13.019 1.00 94.19 548 SER A C 1
ATOM 4376 O O . SER A 1 548 ? -1.255 -17.424 11.839 1.00 94.19 548 SER A O 1
ATOM 4378 N N . THR A 1 549 ? -0.960 -16.548 13.893 1.00 94.44 549 THR A N 1
ATOM 4379 C CA . THR A 1 549 ? -1.523 -15.230 13.603 1.00 94.44 549 THR A CA 1
ATOM 4380 C C . THR A 1 549 ? -0.806 -14.155 14.420 1.00 94.44 549 THR A C 1
ATOM 4382 O O . THR A 1 549 ? 0.279 -14.380 14.968 1.00 94.44 549 THR A O 1
ATOM 4385 N N . ARG A 1 550 ? -1.387 -12.964 14.485 1.00 95.50 550 ARG A N 1
ATOM 4386 C CA . ARG A 1 550 ? -0.869 -11.810 15.209 1.00 95.50 550 ARG A CA 1
ATOM 4387 C C . ARG A 1 550 ? -1.988 -10.996 15.836 1.00 95.50 550 ARG A C 1
ATOM 4389 O O . ARG A 1 550 ? -3.124 -11.044 15.371 1.00 95.50 550 ARG A O 1
ATOM 4396 N N . VAL A 1 551 ? -1.643 -10.206 16.842 1.00 97.00 551 VAL A N 1
ATOM 4397 C CA . VAL A 1 551 ? -2.547 -9.222 17.444 1.00 97.00 551 VAL A CA 1
ATOM 4398 C C . VAL A 1 551 ? -2.693 -8.013 16.516 1.00 97.00 551 VAL A C 1
ATOM 4400 O O . VAL A 1 551 ? -1.707 -7.349 16.205 1.00 97.00 551 VAL A O 1
ATOM 4403 N N . ILE A 1 552 ? -3.917 -7.710 16.082 1.00 95.19 552 ILE A N 1
ATOM 4404 C CA . ILE A 1 552 ? -4.219 -6.583 15.176 1.00 95.19 552 ILE A CA 1
ATOM 4405 C C . ILE A 1 552 ? -4.988 -5.446 15.858 1.00 95.19 552 ILE A C 1
ATOM 4407 O O . ILE A 1 552 ? -4.878 -4.299 15.426 1.00 95.19 552 ILE A O 1
ATOM 4411 N N . LYS A 1 553 ? -5.722 -5.742 16.939 1.00 96.12 553 LYS A N 1
ATOM 4412 C CA . LYS A 1 553 ? -6.403 -4.751 17.782 1.00 96.12 553 LYS A CA 1
ATOM 4413 C C . LYS A 1 553 ? -6.407 -5.200 19.239 1.00 96.12 553 LYS A C 1
ATOM 4415 O O . LYS A 1 553 ? -6.635 -6.379 19.516 1.00 96.12 553 LYS A O 1
ATOM 4420 N N . LEU A 1 554 ? -6.196 -4.256 20.147 1.00 97.19 554 LEU A N 1
ATOM 4421 C CA . LEU A 1 554 ? -6.328 -4.434 21.590 1.00 97.19 554 LEU A CA 1
ATOM 4422 C C . LEU A 1 554 ? -7.171 -3.301 22.162 1.00 97.19 554 LEU A C 1
ATOM 4424 O O . LEU A 1 554 ? -6.896 -2.131 21.903 1.00 97.19 554 LEU A O 1
ATOM 4428 N N . VAL A 1 555 ? -8.171 -3.653 22.965 1.00 97.25 555 VAL A N 1
ATOM 4429 C CA . VAL A 1 555 ? -8.903 -2.710 23.814 1.00 97.25 555 VAL A CA 1
ATOM 4430 C C . VAL A 1 555 ? -8.716 -3.148 25.258 1.00 97.25 555 VAL A C 1
ATOM 4432 O O . VAL A 1 555 ? -9.244 -4.177 25.669 1.00 97.25 555 VAL A O 1
ATOM 4435 N N . THR A 1 556 ? -7.954 -2.381 26.030 1.00 96.44 556 THR A N 1
ATOM 4436 C CA . THR A 1 556 ? -7.570 -2.718 27.407 1.00 96.44 556 THR A CA 1
ATOM 4437 C C . THR A 1 556 ? -8.260 -1.786 28.392 1.00 96.44 556 THR A C 1
ATOM 4439 O O . THR A 1 556 ? -8.215 -0.568 28.227 1.00 96.44 556 THR A O 1
ATOM 4442 N N . LYS A 1 557 ? -8.884 -2.323 29.445 1.00 95.00 557 LYS A N 1
ATOM 4443 C CA . LYS A 1 557 ? -9.474 -1.487 30.501 1.00 95.00 557 LYS A CA 1
ATOM 4444 C C . LYS A 1 557 ? -8.390 -0.795 31.329 1.00 95.00 557 LYS A C 1
ATOM 4446 O O . LYS A 1 557 ? -7.412 -1.427 31.723 1.00 95.00 557 LYS A O 1
ATOM 4451 N N . LEU A 1 558 ? -8.562 0.505 31.592 1.00 92.44 558 LEU A N 1
ATOM 4452 C CA . LEU A 1 558 ? -7.552 1.305 32.303 1.00 92.44 558 LEU A CA 1
ATOM 4453 C C . LEU A 1 558 ? -7.437 0.939 33.787 1.00 92.44 558 LEU A C 1
ATOM 4455 O O . LEU A 1 558 ? -6.351 1.004 34.355 1.00 92.44 558 LEU A O 1
ATOM 4459 N N . ASP A 1 559 ? -8.557 0.609 34.423 1.00 87.50 559 ASP A N 1
ATOM 4460 C CA . ASP A 1 559 ? -8.628 0.249 35.840 1.00 87.50 559 ASP A CA 1
ATOM 4461 C C . ASP A 1 559 ? -8.165 -1.193 36.097 1.00 87.50 559 ASP A C 1
ATOM 4463 O O . ASP A 1 559 ? -7.494 -1.458 37.096 1.00 87.50 559 ASP A O 1
ATOM 4467 N N . TYR A 1 560 ? -8.460 -2.105 35.167 1.00 90.06 560 TYR A N 1
ATOM 4468 C CA . TYR A 1 560 ? -8.051 -3.507 35.219 1.00 90.06 560 TYR A CA 1
ATOM 4469 C C . TYR A 1 560 ? -7.434 -3.970 33.888 1.00 90.06 560 TYR A C 1
ATOM 4471 O O . TYR A 1 560 ? -8.120 -4.613 33.092 1.00 90.06 560 TYR A O 1
ATOM 4479 N N . PRO A 1 561 ? -6.118 -3.762 33.666 1.00 89.75 561 PRO A N 1
ATOM 4480 C CA . PRO A 1 561 ? -5.446 -4.106 32.403 1.00 89.75 561 PRO A CA 1
ATOM 4481 C C . PRO A 1 561 ? -5.472 -5.591 32.005 1.00 89.75 561 PRO A C 1
ATOM 4483 O O . PRO A 1 561 ? -5.142 -5.943 30.875 1.00 89.75 561 PRO A O 1
ATOM 4486 N N . ILE A 1 562 ? -5.856 -6.481 32.925 1.00 92.56 562 ILE A N 1
ATOM 4487 C CA . ILE A 1 562 ? -6.097 -7.909 32.658 1.00 92.56 562 ILE A CA 1
ATOM 4488 C C . ILE A 1 562 ? -7.408 -8.168 31.898 1.00 92.56 562 ILE A C 1
ATOM 4490 O O . ILE A 1 562 ? -7.609 -9.276 31.402 1.00 92.56 562 ILE A O 1
ATOM 4494 N N . ILE A 1 563 ? -8.301 -7.175 31.818 1.00 94.69 563 ILE A N 1
ATOM 4495 C CA . ILE A 1 563 ? -9.540 -7.207 31.038 1.00 94.69 563 ILE A CA 1
ATOM 4496 C C . ILE A 1 563 ? -9.256 -6.556 29.687 1.00 94.69 563 ILE A C 1
ATOM 4498 O O . ILE A 1 563 ? -9.031 -5.347 29.598 1.00 94.69 563 ILE A O 1
ATOM 4502 N N . GLN A 1 564 ? -9.263 -7.379 28.644 1.00 96.25 564 GLN A N 1
ATOM 4503 C CA . GLN A 1 564 ? -8.919 -6.977 27.288 1.00 96.25 564 GLN A CA 1
ATOM 4504 C C . GLN A 1 564 ? -9.939 -7.540 26.301 1.00 96.25 564 GLN A C 1
ATOM 4506 O O . GLN A 1 564 ? -10.406 -8.666 26.464 1.00 96.25 564 GLN A O 1
ATOM 4511 N N . GLU A 1 565 ? -10.266 -6.781 25.265 1.00 97.06 565 GLU A N 1
ATOM 4512 C CA . GLU A 1 565 ? -10.796 -7.311 24.012 1.00 97.06 565 GLU A CA 1
ATOM 4513 C C . GLU A 1 565 ? -9.636 -7.415 23.023 1.00 97.06 565 GLU A C 1
ATOM 4515 O O . GLU A 1 565 ? -8.927 -6.442 22.760 1.00 97.06 565 GLU A O 1
ATOM 4520 N N . ILE A 1 566 ? -9.411 -8.622 22.521 1.00 97.56 566 ILE A N 1
ATOM 4521 C CA . ILE A 1 566 ? -8.242 -8.981 21.730 1.00 97.56 566 ILE A CA 1
ATOM 4522 C C . ILE A 1 566 ? -8.739 -9.400 20.360 1.00 97.56 566 ILE A C 1
ATOM 4524 O O . ILE A 1 566 ? -9.536 -10.332 20.259 1.00 97.56 566 ILE A O 1
ATOM 4528 N N . THR A 1 567 ? -8.252 -8.744 19.311 1.00 96.44 567 THR A N 1
ATOM 4529 C CA . THR A 1 567 ? -8.490 -9.183 17.936 1.00 96.44 567 THR A CA 1
ATOM 4530 C C . THR A 1 567 ? -7.200 -9.683 17.313 1.00 96.44 567 THR A C 1
ATOM 4532 O O . THR A 1 567 ? -6.184 -8.981 17.313 1.00 96.44 567 THR A O 1
ATOM 4535 N N . VAL A 1 568 ? -7.261 -10.883 16.743 1.00 95.44 568 VAL A N 1
ATOM 4536 C CA . VAL A 1 568 ? -6.166 -11.510 16.001 1.00 95.44 568 VAL A CA 1
ATOM 4537 C C . VAL A 1 568 ? -6.590 -11.839 14.577 1.00 95.44 568 VAL A C 1
ATOM 4539 O O . VAL A 1 568 ? -7.752 -12.154 14.332 1.00 95.44 568 VAL A O 1
ATOM 4542 N N . GLY A 1 569 ? -5.659 -11.792 13.631 1.00 92.00 569 GLY A N 1
ATOM 4543 C CA . GLY A 1 569 ? -5.966 -12.068 12.229 1.00 92.00 569 GLY A CA 1
ATOM 4544 C C . GLY A 1 569 ? -4.757 -11.926 11.317 1.00 92.00 569 GLY A C 1
ATOM 4545 O O . GLY A 1 569 ? -3.784 -11.254 11.657 1.00 92.00 569 GLY A O 1
ATOM 4546 N N . ASN A 1 570 ? -4.822 -12.575 10.154 1.00 87.31 570 ASN A N 1
ATOM 4547 C CA . ASN A 1 570 ? -3.764 -12.505 9.142 1.00 87.31 570 ASN A CA 1
ATOM 4548 C C . ASN A 1 570 ? -4.079 -11.537 7.999 1.00 87.31 570 ASN A C 1
ATOM 4550 O O . ASN A 1 570 ? -3.168 -11.174 7.249 1.00 87.31 570 ASN A O 1
ATOM 4554 N N . GLN A 1 571 ? -5.336 -11.101 7.885 1.00 83.00 571 GLN A N 1
ATOM 4555 C CA . GLN A 1 571 ? -5.735 -10.126 6.885 1.00 83.00 571 GLN A CA 1
ATOM 4556 C C . GLN A 1 571 ? -5.051 -8.791 7.146 1.00 83.00 571 GLN A C 1
ATOM 4558 O O . GLN A 1 571 ? -5.077 -8.267 8.259 1.00 83.00 571 GLN A O 1
ATOM 4563 N N . ALA A 1 572 ? -4.467 -8.235 6.088 1.00 79.88 572 ALA A N 1
ATOM 4564 C CA . ALA A 1 572 ? -3.816 -6.946 6.177 1.00 79.88 572 ALA A CA 1
ATOM 4565 C C . ALA A 1 572 ? -4.808 -5.848 6.558 1.00 79.88 572 ALA A C 1
ATOM 4567 O O . ALA A 1 572 ? -5.843 -5.679 5.904 1.00 79.88 572 ALA A O 1
ATOM 4568 N N . ILE A 1 573 ? -4.476 -5.091 7.603 1.00 78.19 573 ILE A N 1
ATOM 4569 C CA . ILE A 1 573 ? -5.288 -3.963 8.045 1.00 78.19 573 ILE A CA 1
ATOM 4570 C C . ILE A 1 573 ? -4.923 -2.743 7.213 1.00 78.19 573 ILE A C 1
ATOM 4572 O O . ILE A 1 573 ? -3.822 -2.202 7.298 1.00 78.19 573 ILE A O 1
ATOM 4576 N N . LYS A 1 574 ? -5.869 -2.298 6.389 1.00 73.00 574 LYS A N 1
ATOM 4577 C CA . LYS A 1 574 ? -5.699 -1.100 5.572 1.00 73.00 574 LYS A CA 1
ATOM 4578 C C . LYS A 1 574 ? -5.930 0.139 6.434 1.00 73.00 574 LYS A C 1
ATOM 4580 O O . LYS A 1 574 ? -6.912 0.220 7.178 1.00 73.00 574 LYS A O 1
ATOM 4585 N N . GLY A 1 575 ? -5.022 1.110 6.326 1.00 62.91 575 GLY A N 1
ATOM 4586 C CA . GLY A 1 575 ? -5.204 2.426 6.937 1.00 62.91 575 GLY A CA 1
ATOM 4587 C C . GLY A 1 575 ? -6.442 3.127 6.371 1.00 62.91 575 GLY A C 1
ATOM 4588 O O . GLY A 1 575 ? -6.894 2.815 5.267 1.00 62.91 575 GLY A O 1
ATOM 4589 N N . THR A 1 576 ? -6.989 4.099 7.103 1.00 62.84 576 THR A N 1
ATOM 4590 C CA . THR A 1 576 ? -8.256 4.771 6.752 1.00 62.84 576 THR A CA 1
ATOM 4591 C C . THR A 1 576 ? -8.270 5.326 5.323 1.00 62.84 576 THR A C 1
ATOM 4593 O O . THR A 1 576 ? -9.258 5.165 4.610 1.00 62.84 576 THR A O 1
ATOM 4596 N N . ILE A 1 577 ? -7.165 5.933 4.870 1.00 58.31 577 ILE A N 1
ATOM 4597 C CA . ILE A 1 577 ? -7.047 6.452 3.497 1.00 58.31 577 ILE A CA 1
ATOM 4598 C C . ILE A 1 577 ? -6.919 5.337 2.460 1.00 58.31 577 ILE A C 1
ATOM 4600 O O . ILE A 1 577 ? -7.487 5.458 1.378 1.00 58.31 577 ILE A O 1
ATOM 4604 N N . SER A 1 578 ? -6.199 4.258 2.764 1.00 55.50 578 SER A N 1
ATOM 4605 C CA . SER A 1 578 ? -6.068 3.122 1.847 1.00 55.50 578 SER A CA 1
ATOM 4606 C C . SER A 1 578 ? -7.423 2.456 1.619 1.00 55.50 578 SER A C 1
ATOM 4608 O O . SER A 1 578 ? -7.762 2.169 0.475 1.00 55.50 578 SER A O 1
ATOM 4610 N N . GLN A 1 579 ? -8.219 2.305 2.685 1.00 59.84 579 GLN A N 1
ATOM 4611 C CA . GLN A 1 579 ? -9.594 1.817 2.597 1.00 59.84 579 GLN A CA 1
ATOM 4612 C C . GLN A 1 579 ? -10.468 2.763 1.764 1.00 59.84 579 GLN A C 1
ATOM 4614 O O . GLN A 1 579 ? -11.124 2.317 0.838 1.00 59.84 579 GLN A O 1
ATOM 4619 N N . LEU A 1 580 ? -10.409 4.077 2.013 1.00 57.06 580 LEU A N 1
ATOM 4620 C CA . LEU A 1 580 ? -11.122 5.089 1.219 1.00 57.06 580 LEU A CA 1
ATOM 4621 C C . LEU A 1 580 ? -10.769 5.031 -0.275 1.00 57.06 580 LEU A C 1
ATOM 4623 O O . LEU A 1 580 ? -11.656 5.026 -1.124 1.00 57.06 580 LEU A O 1
ATOM 4627 N N . LYS A 1 581 ? -9.473 5.009 -0.607 1.00 57.84 581 LYS A N 1
ATOM 4628 C CA . LYS A 1 581 ? -8.996 4.941 -1.996 1.00 57.84 581 LYS A CA 1
ATOM 4629 C C . LYS A 1 581 ? -9.417 3.637 -2.661 1.00 57.84 581 LYS A C 1
ATOM 4631 O O . LYS A 1 581 ? -9.771 3.657 -3.830 1.00 57.84 581 LYS A O 1
ATOM 4636 N N . GLU A 1 582 ? -9.365 2.519 -1.946 1.00 58.66 582 GLU A N 1
ATOM 4637 C CA . GLU A 1 582 ? -9.824 1.230 -2.456 1.00 58.66 582 GLU A CA 1
ATOM 4638 C C . GLU A 1 582 ? -11.338 1.186 -2.633 1.00 58.66 582 GLU A C 1
ATOM 4640 O O . GLU A 1 582 ? -11.784 0.740 -3.677 1.00 58.66 582 GLU A O 1
ATOM 4645 N N . ASP A 1 583 ? -12.126 1.682 -1.682 1.00 53.41 583 ASP A N 1
ATOM 4646 C CA . ASP A 1 583 ? -13.581 1.747 -1.802 1.00 53.41 583 ASP A CA 1
ATOM 4647 C C . ASP A 1 583 ? -13.959 2.613 -3.013 1.00 53.41 583 ASP A C 1
ATOM 4649 O O . ASP A 1 583 ? -14.754 2.197 -3.853 1.00 53.41 583 ASP A O 1
ATOM 4653 N N . VAL A 1 584 ? -13.300 3.765 -3.190 1.00 52.88 584 VAL A N 1
ATOM 4654 C CA . VAL A 1 584 ? -13.428 4.594 -4.398 1.00 52.88 584 VAL A CA 1
ATOM 4655 C C . VAL A 1 584 ? -12.980 3.828 -5.647 1.00 52.88 584 VAL A C 1
ATOM 4657 O O . VAL A 1 584 ? -13.714 3.808 -6.628 1.00 52.88 584 VAL A O 1
ATOM 4660 N N . ASN A 1 585 ? -11.826 3.156 -5.633 1.00 49.41 585 ASN A N 1
ATOM 4661 C CA . ASN A 1 585 ? -11.316 2.404 -6.783 1.00 49.41 585 ASN A CA 1
ATOM 4662 C C . ASN A 1 585 ? -12.178 1.192 -7.134 1.00 49.41 585 ASN A C 1
ATOM 4664 O O . ASN A 1 585 ? -12.324 0.914 -8.311 1.00 49.41 585 ASN A O 1
ATOM 4668 N N . ASN A 1 586 ? -12.763 0.483 -6.173 1.00 51.38 586 ASN A N 1
ATOM 4669 C CA . ASN A 1 586 ? -13.694 -0.626 -6.389 1.00 51.38 586 ASN A CA 1
ATOM 4670 C C . ASN A 1 586 ? -15.013 -0.116 -6.975 1.00 51.38 586 ASN A C 1
ATOM 4672 O O . ASN A 1 586 ? -15.608 -0.755 -7.841 1.00 51.38 586 ASN A O 1
ATOM 4676 N N . ILE A 1 587 ? -15.440 1.078 -6.563 1.00 47.97 587 ILE A N 1
ATOM 4677 C CA . ILE A 1 587 ? -16.579 1.771 -7.164 1.00 47.97 587 ILE A CA 1
ATOM 4678 C C . ILE A 1 587 ? -16.246 2.245 -8.597 1.00 47.97 587 ILE A C 1
ATOM 4680 O O . ILE A 1 587 ? -17.110 2.170 -9.470 1.00 47.97 587 ILE A O 1
ATOM 4684 N N . LEU A 1 588 ? -15.010 2.691 -8.865 1.00 43.59 588 LEU A N 1
ATOM 4685 C CA . LEU A 1 588 ? -14.540 3.138 -10.188 1.00 43.59 588 LEU A CA 1
ATOM 4686 C C . LEU A 1 588 ? -14.155 1.985 -11.140 1.00 43.59 588 LEU A C 1
ATOM 4688 O O . LEU A 1 588 ? -14.257 2.153 -12.352 1.00 43.59 588 LEU A O 1
ATOM 4692 N N . SER A 1 589 ? -13.703 0.841 -10.616 1.00 41.16 589 SER A N 1
ATOM 4693 C CA . SER A 1 589 ? -13.260 -0.349 -11.364 1.00 41.16 589 SER A CA 1
ATOM 4694 C C . SER A 1 589 ? -14.401 -1.309 -11.688 1.00 41.16 589 SER A C 1
ATOM 4696 O O . SER A 1 589 ? -14.229 -2.225 -12.498 1.00 41.16 589 SER A O 1
ATOM 4698 N N . GLY A 1 590 ? -15.597 -1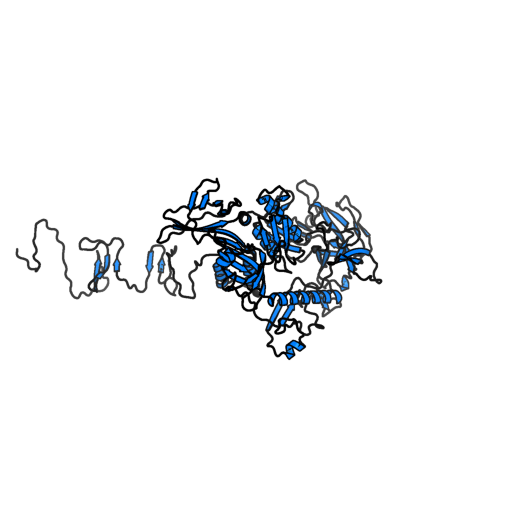.056 -11.141 1.00 39.47 590 GLY A N 1
ATOM 4699 C CA . GLY A 1 590 ? -16.837 -1.481 -11.773 1.00 39.47 590 GLY A CA 1
ATOM 4700 C C . GLY A 1 590 ? -16.782 -1.071 -13.243 1.00 39.47 590 GLY A C 1
ATOM 4701 O O . GLY A 1 590 ? -16.616 0.094 -13.571 1.00 39.47 590 GLY A O 1
ATOM 4702 N N . ASN A 1 591 ? -16.812 -2.055 -14.127 1.00 40.97 591 ASN A N 1
ATOM 4703 C CA . ASN A 1 591 ? -16.556 -1.931 -15.555 1.00 40.97 591 ASN A CA 1
ATOM 4704 C C . ASN A 1 591 ? -17.457 -0.850 -16.206 1.00 40.97 591 ASN A C 1
ATOM 4706 O O . ASN A 1 591 ? -18.592 -1.153 -16.575 1.00 40.97 591 ASN A O 1
ATOM 4710 N N . PHE A 1 592 ? -16.997 0.404 -16.341 1.00 39.62 592 PHE A N 1
ATOM 4711 C CA . PHE A 1 592 ? -17.831 1.492 -16.872 1.00 39.62 592 PHE A CA 1
ATOM 4712 C C . PHE A 1 592 ? -17.185 2.253 -18.027 1.00 39.62 592 PHE A C 1
ATOM 4714 O O . PHE A 1 592 ? -16.392 3.181 -17.880 1.00 39.62 592 PHE A O 1
ATOM 4721 N N . SER A 1 593 ? -17.670 1.915 -19.217 1.00 37.72 593 SER A N 1
ATOM 4722 C CA . SER A 1 593 ? -17.746 2.825 -20.347 1.00 37.72 593 SER A CA 1
ATOM 4723 C C . SER A 1 593 ? -18.818 3.895 -20.081 1.00 37.72 593 SER A C 1
ATOM 4725 O O . SER A 1 593 ? -20.005 3.628 -20.243 1.00 37.72 593 SER A O 1
ATOM 4727 N N . GLY A 1 594 ? -18.399 5.104 -19.700 1.00 40.56 594 GLY A N 1
ATOM 4728 C CA . GLY A 1 594 ? -19.167 6.344 -19.891 1.00 40.56 594 GLY A CA 1
ATOM 4729 C C . GLY A 1 594 ? -20.437 6.521 -19.046 1.00 40.56 594 GLY A C 1
ATOM 4730 O O . GLY A 1 594 ? -21.544 6.284 -19.515 1.00 40.56 594 GLY A O 1
ATOM 4731 N N . GLY A 1 595 ? -20.283 7.062 -17.838 1.00 39.56 595 GLY A N 1
ATOM 4732 C CA . GLY A 1 595 ? -21.382 7.577 -17.015 1.00 39.56 595 GLY A CA 1
ATOM 4733 C C . GLY A 1 595 ? -20.983 7.537 -15.546 1.00 39.56 595 GLY A C 1
ATOM 4734 O O . GLY A 1 595 ? -20.843 6.454 -15.000 1.00 39.56 595 GLY A O 1
ATOM 4735 N N . GLY A 1 596 ? -20.716 8.695 -14.939 1.00 50.41 596 GLY A N 1
ATOM 4736 C CA . GLY A 1 596 ? -20.203 8.794 -13.566 1.00 50.41 596 GLY A CA 1
ATOM 4737 C C . GLY A 1 596 ? -21.113 8.201 -12.475 1.00 50.41 596 GLY A C 1
ATOM 4738 O O . GLY A 1 596 ? -22.155 7.610 -12.745 1.00 50.41 596 GLY A O 1
ATOM 4739 N N . LEU A 1 597 ? -20.704 8.393 -11.217 1.00 50.03 597 LEU A N 1
ATOM 4740 C CA . LEU A 1 597 ? -21.338 7.831 -10.014 1.00 50.03 597 LEU A CA 1
ATOM 4741 C C . LEU A 1 597 ? -22.832 8.188 -9.890 1.00 50.03 597 LEU A C 1
ATOM 4743 O O . LEU A 1 597 ? -23.215 9.345 -10.074 1.00 50.03 597 LEU A O 1
ATOM 4747 N N . ASN A 1 598 ? -23.673 7.220 -9.509 1.00 56.03 598 ASN A N 1
ATOM 4748 C CA . ASN A 1 598 ? -25.094 7.457 -9.230 1.00 56.03 598 ASN A CA 1
ATOM 4749 C C . ASN A 1 598 ? -25.371 7.730 -7.734 1.00 56.03 598 ASN A C 1
ATOM 4751 O O . ASN A 1 598 ? -24.543 7.485 -6.857 1.00 56.03 598 ASN A O 1
ATOM 4755 N N . ALA A 1 599 ? -26.568 8.242 -7.427 1.00 52.72 599 ALA A N 1
ATOM 4756 C CA . ALA A 1 599 ? -26.933 8.703 -6.084 1.00 52.72 599 ALA A CA 1
ATOM 4757 C C . ALA A 1 599 ? -26.931 7.605 -4.999 1.00 52.72 599 ALA A C 1
ATOM 4759 O O . ALA A 1 599 ? -26.693 7.918 -3.834 1.00 52.72 599 ALA A O 1
ATOM 4760 N N . SER A 1 600 ? -27.164 6.336 -5.358 1.00 56.06 600 SER A N 1
ATOM 4761 C CA . SER A 1 600 ? -27.099 5.218 -4.403 1.00 56.06 600 SER A CA 1
ATOM 4762 C C . SER A 1 600 ? -25.659 4.962 -3.966 1.00 56.06 600 SER A C 1
ATOM 4764 O O . SER A 1 600 ? -25.393 4.807 -2.781 1.00 56.06 600 SER A O 1
ATOM 4766 N N . GLN A 1 601 ? -24.726 5.008 -4.919 1.00 53.34 601 GLN A N 1
ATOM 4767 C CA . GLN A 1 601 ? -23.296 4.800 -4.680 1.00 53.34 601 GLN A CA 1
ATOM 4768 C C . GLN A 1 601 ? -22.689 5.943 -3.856 1.00 53.34 601 GLN A C 1
ATOM 4770 O O . GLN A 1 601 ? -21.888 5.702 -2.958 1.00 53.34 601 GLN A O 1
ATOM 4775 N N . ILE A 1 602 ? -23.124 7.187 -4.096 1.00 56.22 602 ILE A N 1
ATOM 4776 C CA . ILE A 1 602 ? -22.768 8.334 -3.242 1.00 56.22 602 ILE A CA 1
ATOM 4777 C C . ILE A 1 602 ? -23.360 8.164 -1.833 1.00 56.22 602 ILE A C 1
ATOM 4779 O O . ILE A 1 602 ? -22.700 8.476 -0.845 1.00 56.22 602 ILE A O 1
ATOM 4783 N N . GLY A 1 603 ? -24.587 7.647 -1.728 1.00 55.12 603 GLY A N 1
ATOM 4784 C CA . GLY A 1 603 ? -25.232 7.352 -0.449 1.00 55.12 603 GLY A CA 1
ATOM 4785 C C . GLY A 1 603 ? -24.483 6.301 0.372 1.00 55.12 603 GLY A C 1
ATOM 4786 O O . GLY A 1 603 ? -24.324 6.483 1.576 1.00 55.12 603 GLY A O 1
ATOM 4787 N N . ASP A 1 604 ? -23.985 5.240 -0.263 1.00 59.06 604 ASP A N 1
ATOM 4788 C CA . ASP A 1 604 ? -23.196 4.201 0.411 1.00 59.06 604 ASP A CA 1
ATOM 4789 C C . ASP A 1 604 ? -21.800 4.701 0.806 1.00 59.06 604 ASP A C 1
ATOM 4791 O O . ASP A 1 604 ? -21.358 4.434 1.922 1.00 59.06 604 ASP A O 1
ATOM 4795 N N . LEU A 1 605 ? -21.166 5.534 -0.029 1.00 56.97 605 LEU A N 1
ATOM 4796 C CA . LEU A 1 605 ? -19.925 6.231 0.323 1.00 56.97 605 LEU A CA 1
ATOM 4797 C C . LEU A 1 605 ? -20.122 7.121 1.565 1.00 56.97 605 LEU A C 1
ATOM 4799 O O . LEU A 1 605 ? -19.338 7.069 2.505 1.00 56.97 605 LEU A O 1
ATOM 4803 N N . LEU A 1 606 ? -21.196 7.915 1.617 1.00 54.38 606 LEU A N 1
ATOM 4804 C CA . LEU A 1 606 ? -21.451 8.852 2.720 1.00 54.38 606 LEU A CA 1
ATOM 4805 C C . LEU A 1 606 ? -21.808 8.166 4.050 1.00 54.38 606 LEU A C 1
ATOM 4807 O O . LEU A 1 606 ? -21.474 8.710 5.107 1.00 54.38 606 LEU A O 1
ATOM 4811 N N . LYS A 1 607 ? -22.450 6.987 4.022 1.00 57.00 607 LYS A N 1
ATOM 4812 C CA . LYS A 1 607 ? -22.801 6.208 5.231 1.00 57.00 607 LYS A CA 1
ATOM 4813 C C . LYS A 1 607 ? -21.578 5.785 6.045 1.00 57.00 607 LYS A C 1
ATOM 4815 O O . LYS A 1 607 ? -21.680 5.685 7.264 1.00 57.00 607 LYS A O 1
ATOM 4820 N N . ASN A 1 608 ? -20.439 5.562 5.390 1.00 50.69 608 ASN A N 1
ATOM 4821 C CA . ASN A 1 608 ? -19.212 5.124 6.055 1.00 50.69 608 ASN A CA 1
ATOM 4822 C C . ASN A 1 608 ? -18.451 6.273 6.742 1.00 50.69 608 ASN A C 1
ATOM 4824 O O . ASN A 1 608 ? -17.618 6.009 7.606 1.00 50.69 608 ASN A O 1
ATOM 4828 N N . TYR A 1 609 ? -18.729 7.538 6.390 1.00 48.03 609 TYR A N 1
ATOM 4829 C CA . TYR A 1 609 ? -17.899 8.681 6.814 1.00 48.03 609 TYR A CA 1
ATOM 4830 C C . TYR A 1 609 ? -18.669 9.856 7.423 1.00 48.03 609 TYR A C 1
ATOM 4832 O O . TYR A 1 609 ? -18.056 10.757 7.995 1.00 48.03 609 TYR A O 1
ATOM 4840 N N . THR A 1 610 ? -19.999 9.867 7.341 1.00 41.44 610 THR A N 1
ATOM 4841 C CA . THR A 1 610 ? -20.841 10.892 7.972 1.00 41.44 610 THR A CA 1
ATOM 4842 C C . THR A 1 610 ? -22.039 10.247 8.659 1.00 41.44 610 THR A C 1
ATOM 4844 O O . THR A 1 610 ? -22.547 9.222 8.208 1.00 41.44 610 THR A O 1
ATOM 4847 N N . ALA A 1 611 ? -22.510 10.841 9.759 1.00 45.66 611 ALA A N 1
ATOM 4848 C CA . ALA A 1 611 ? -23.744 10.392 10.391 1.00 45.66 611 ALA A CA 1
ATOM 4849 C C . ALA A 1 611 ? -24.905 10.503 9.385 1.00 45.66 611 ALA A C 1
ATOM 4851 O O . ALA A 1 611 ? -25.045 11.515 8.697 1.00 45.66 611 ALA A O 1
ATOM 4852 N N . ALA A 1 612 ? -25.708 9.441 9.277 1.00 52.34 612 ALA A N 1
ATOM 4853 C CA . ALA A 1 612 ? -26.813 9.318 8.331 1.00 52.34 612 ALA A CA 1
ATOM 4854 C C . ALA A 1 612 ? -27.858 10.435 8.531 1.00 52.34 612 ALA A C 1
ATOM 4856 O O . ALA A 1 612 ? -28.797 10.303 9.311 1.00 52.34 612 ALA A O 1
ATOM 4857 N N . HIS A 1 613 ? -27.686 11.553 7.825 1.00 54.31 613 HIS A N 1
ATOM 4858 C CA . HIS A 1 613 ? -28.578 12.717 7.867 1.00 54.31 613 HIS A CA 1
ATOM 4859 C C . HIS A 1 613 ? -29.404 12.887 6.580 1.00 54.31 613 HIS A C 1
ATOM 4861 O O . HIS A 1 613 ? -29.958 13.957 6.334 1.00 54.31 613 HIS A O 1
ATOM 4867 N N . LEU A 1 614 ? -29.496 11.849 5.743 1.00 58.94 614 LEU A N 1
ATOM 4868 C CA . LEU A 1 614 ? -30.295 11.864 4.517 1.00 58.94 614 LEU A CA 1
ATOM 4869 C C . LEU A 1 614 ? -31.634 11.154 4.748 1.00 58.94 614 LEU A C 1
ATOM 4871 O O . LEU A 1 614 ? -31.652 10.013 5.201 1.00 58.94 614 LEU A O 1
ATOM 4875 N N . LEU A 1 615 ? -32.741 11.813 4.393 1.00 64.19 615 LEU A N 1
ATOM 4876 C CA . LEU A 1 615 ? -34.066 11.188 4.358 1.00 64.19 615 LEU A CA 1
ATOM 4877 C C . LEU A 1 615 ? -34.128 10.190 3.195 1.00 64.19 615 LEU A C 1
ATOM 4879 O O . LEU A 1 615 ? -33.867 10.558 2.043 1.00 64.19 615 LEU A O 1
ATOM 4883 N N . ARG A 1 616 ? -34.484 8.934 3.482 1.00 59.47 616 ARG A N 1
ATOM 4884 C CA . ARG A 1 616 ? -34.664 7.907 2.446 1.00 59.47 616 ARG A CA 1
ATOM 4885 C C . ARG A 1 616 ? -35.882 8.203 1.570 1.00 59.47 616 ARG A C 1
ATOM 4887 O O . ARG A 1 616 ? -36.905 8.691 2.044 1.00 59.47 616 ARG A O 1
ATOM 4894 N N . LYS A 1 617 ? -35.756 7.913 0.269 1.00 60.28 617 LYS A N 1
ATOM 4895 C CA . LYS A 1 617 ? -36.799 8.170 -0.747 1.00 60.28 617 LYS A CA 1
ATOM 4896 C C . LYS A 1 617 ? -37.569 6.916 -1.166 1.00 60.28 617 LYS A C 1
ATOM 4898 O O . LYS A 1 617 ? -38.604 7.030 -1.811 1.00 60.28 617 LYS A O 1
ATOM 4903 N N . ASP A 1 618 ? -37.049 5.742 -0.838 1.00 56.09 618 ASP A N 1
ATOM 4904 C CA . ASP A 1 618 ? -37.505 4.430 -1.304 1.00 56.09 618 ASP A CA 1
ATOM 4905 C C . ASP A 1 618 ? -38.150 3.579 -0.200 1.00 56.09 618 ASP A C 1
ATOM 4907 O O . ASP A 1 618 ? -38.918 2.666 -0.495 1.00 56.09 618 ASP A O 1
ATOM 4911 N N . THR A 1 619 ? -37.900 3.900 1.071 1.00 60.16 619 THR A N 1
ATOM 4912 C CA . THR A 1 619 ? -38.516 3.233 2.227 1.00 60.16 619 THR A CA 1
ATOM 4913 C C . THR A 1 619 ? -39.031 4.244 3.250 1.00 60.16 619 THR A C 1
ATOM 4915 O O . THR A 1 619 ? -38.418 5.305 3.382 1.00 60.16 619 THR A O 1
ATOM 4918 N N . PRO A 1 620 ? -40.093 3.925 4.020 1.00 62.38 620 PRO A N 1
ATOM 4919 C CA . PRO A 1 620 ? -40.536 4.759 5.135 1.00 62.38 620 PRO A CA 1
ATOM 4920 C C . PRO A 1 620 ? -39.384 5.075 6.095 1.00 62.38 620 PRO A C 1
ATOM 4922 O O . PRO A 1 620 ? -38.666 4.170 6.523 1.00 62.38 620 PRO A O 1
ATOM 4925 N N . ASP A 1 621 ? -39.226 6.351 6.438 1.00 62.41 621 ASP A N 1
ATOM 4926 C CA . ASP A 1 621 ? -38.169 6.837 7.325 1.00 62.41 621 ASP A CA 1
ATOM 4927 C C . ASP A 1 621 ? -38.772 7.500 8.570 1.00 62.41 621 ASP A C 1
ATOM 4929 O O . ASP A 1 621 ? -39.877 8.043 8.518 1.00 62.41 621 ASP A O 1
ATOM 4933 N N . THR A 1 622 ? -38.079 7.436 9.708 1.00 60.81 622 THR A N 1
ATOM 4934 C CA . THR A 1 622 ? -38.563 7.998 10.983 1.00 60.81 622 THR A CA 1
ATOM 4935 C C . THR A 1 622 ? -37.507 8.908 11.593 1.00 60.81 622 THR A C 1
ATOM 4937 O O . THR A 1 622 ? -36.460 8.452 12.047 1.00 60.81 622 THR A O 1
ATOM 4940 N N . ALA A 1 623 ? -37.797 10.207 11.642 1.00 61.44 623 ALA A N 1
ATOM 4941 C CA . ALA A 1 623 ? -36.943 11.186 12.298 1.00 61.44 623 ALA A CA 1
ATOM 4942 C C . ALA A 1 623 ? -37.133 11.143 13.822 1.00 61.44 623 ALA A C 1
ATOM 4944 O O . ALA A 1 623 ? -38.252 11.277 14.313 1.00 61.44 623 ALA A O 1
ATOM 4945 N N . GLN A 1 624 ? -36.042 10.987 14.577 1.00 53.72 624 GLN A N 1
ATOM 4946 C CA . GLN A 1 624 ? -36.082 10.938 16.049 1.00 53.72 624 GLN A CA 1
ATOM 4947 C C . GLN A 1 624 ? -35.878 12.313 16.721 1.00 53.72 624 GLN A C 1
ATOM 4949 O O . GLN A 1 624 ? -36.021 12.423 17.938 1.00 53.72 624 GLN A O 1
ATOM 4954 N N . ARG A 1 625 ? -35.522 13.363 15.962 1.00 60.19 625 ARG A N 1
ATOM 4955 C CA . ARG A 1 625 ? -35.254 14.732 16.458 1.00 60.19 625 ARG A CA 1
ATOM 4956 C C . ARG A 1 625 ? -35.753 15.810 15.479 1.00 60.19 625 ARG A C 1
ATOM 4958 O O . ARG A 1 625 ? -36.251 15.481 14.406 1.00 60.19 625 ARG A O 1
ATOM 4965 N N . LEU A 1 626 ? -35.644 17.086 15.876 1.00 67.25 626 LEU A N 1
ATOM 4966 C CA . LEU A 1 626 ? -36.102 18.259 15.115 1.00 67.25 626 LEU A CA 1
ATOM 4967 C C . LEU A 1 626 ? -35.492 18.308 13.704 1.00 67.25 626 LEU A C 1
ATOM 4969 O O . LEU A 1 626 ? -34.275 18.218 13.553 1.00 67.25 626 LEU A O 1
ATOM 4973 N N . ILE A 1 627 ? -36.341 18.526 12.698 1.00 70.50 627 ILE A N 1
ATOM 4974 C CA . ILE A 1 627 ? -35.949 18.803 11.312 1.00 70.50 627 ILE A CA 1
ATOM 4975 C C . ILE A 1 627 ? -36.416 20.214 10.954 1.00 70.50 627 ILE A C 1
ATOM 4977 O O . ILE A 1 627 ? -37.588 20.541 11.136 1.00 70.50 627 ILE A O 1
ATOM 4981 N N . THR A 1 628 ? -35.506 21.026 10.416 1.00 74.31 628 THR A N 1
ATOM 4982 C CA . THR A 1 628 ? -35.799 22.388 9.950 1.00 74.31 628 THR A CA 1
ATOM 4983 C C . THR A 1 628 ? -35.758 22.437 8.426 1.00 74.31 628 THR A C 1
ATOM 4985 O O . THR A 1 628 ? -34.729 22.128 7.829 1.00 74.31 628 THR A O 1
ATOM 4988 N N . PHE A 1 629 ? -36.854 22.868 7.799 1.00 77.88 629 PHE A N 1
ATOM 4989 C CA . PHE A 1 629 ? -36.932 23.106 6.355 1.00 77.88 629 PHE A CA 1
ATOM 4990 C C . PHE A 1 629 ? -36.849 24.610 6.079 1.00 77.88 629 PHE A C 1
ATOM 4992 O O . PHE A 1 629 ? -37.799 25.334 6.358 1.00 77.88 629 PHE A O 1
ATOM 4999 N N . LEU A 1 630 ? -35.718 25.080 5.542 1.00 75.25 630 LEU A N 1
ATOM 5000 C CA . LEU A 1 630 ? -35.485 26.515 5.308 1.00 75.25 630 LEU A CA 1
ATOM 5001 C C . LEU A 1 630 ? -36.375 27.106 4.205 1.00 75.25 630 LEU A C 1
ATOM 5003 O O . LEU A 1 630 ? -36.678 28.291 4.248 1.00 75.25 630 LEU A O 1
ATOM 5007 N N . GLU A 1 631 ? -36.802 26.284 3.246 1.00 77.69 631 GLU A N 1
ATOM 5008 C CA . GLU A 1 631 ? -37.633 26.700 2.104 1.00 77.69 631 GLU A CA 1
ATOM 5009 C C . GLU A 1 631 ? -39.051 26.095 2.143 1.00 77.69 631 GLU A C 1
ATOM 5011 O O . GLU A 1 631 ? -39.848 26.305 1.231 1.00 77.69 631 GLU A O 1
ATOM 5016 N N . GLY A 1 632 ? -39.386 25.355 3.206 1.00 84.75 632 GLY A N 1
ATOM 5017 C CA . GLY A 1 632 ? -40.650 24.627 3.328 1.00 84.75 632 GLY A CA 1
ATOM 5018 C C . GLY A 1 632 ? -40.620 23.178 2.816 1.00 84.75 632 GLY A C 1
ATOM 5019 O O . GLY A 1 632 ? -39.566 22.616 2.518 1.00 84.75 632 GLY A O 1
ATOM 5020 N N . ILE A 1 633 ? -41.795 22.544 2.761 1.00 85.69 633 ILE A N 1
ATOM 5021 C CA . ILE A 1 633 ? -42.010 21.146 2.360 1.00 85.69 633 ILE A CA 1
ATOM 5022 C C . ILE A 1 633 ? -43.229 21.017 1.431 1.00 85.69 633 ILE A C 1
ATOM 5024 O O . ILE A 1 633 ? -44.312 21.526 1.721 1.00 85.69 633 ILE A O 1
ATOM 5028 N N . ALA A 1 634 ? -43.069 20.298 0.317 1.00 84.44 634 ALA A N 1
ATOM 5029 C CA . ALA A 1 634 ? -44.165 19.933 -0.581 1.00 84.44 634 ALA A CA 1
ATOM 5030 C C . ALA A 1 634 ? -44.874 18.657 -0.093 1.00 84.44 634 ALA A C 1
ATOM 5032 O O . ALA A 1 634 ? -44.229 17.715 0.367 1.00 84.44 634 ALA A O 1
ATOM 5033 N N . LEU A 1 635 ? -46.203 18.611 -0.205 1.00 81.25 635 LEU A N 1
ATOM 5034 C CA . LEU A 1 635 ? -47.030 17.494 0.254 1.00 81.25 635 LEU A CA 1
ATOM 5035 C C . LEU A 1 635 ? -47.759 16.827 -0.927 1.00 81.25 635 LEU A C 1
ATOM 5037 O O . LEU A 1 635 ? -48.625 17.433 -1.556 1.00 81.25 635 LEU A O 1
ATOM 5041 N N . GLY A 1 636 ? -47.466 15.547 -1.182 1.00 70.19 636 GLY A N 1
ATOM 5042 C CA . GLY A 1 636 ? -48.089 14.748 -2.249 1.00 70.19 636 GLY A CA 1
ATOM 5043 C C . GLY A 1 636 ? -47.271 14.675 -3.545 1.00 70.19 636 GLY A C 1
ATOM 5044 O O . GLY A 1 636 ? -46.201 15.260 -3.654 1.00 70.19 636 GLY A O 1
ATOM 5045 N N . SER A 1 637 ? -47.764 13.905 -4.520 1.00 61.03 637 SER A N 1
ATOM 5046 C CA . SER A 1 637 ? -47.047 13.544 -5.757 1.00 61.03 637 SER A CA 1
ATOM 5047 C C . SER A 1 637 ? -47.261 14.503 -6.940 1.00 61.03 637 SER A C 1
ATOM 5049 O O . SER A 1 637 ? -46.799 14.208 -8.037 1.00 61.03 637 SER A O 1
ATOM 5051 N N . GLU A 1 638 ? -47.988 15.610 -6.755 1.00 58.66 638 GLU A N 1
ATOM 5052 C CA . GLU A 1 638 ? -48.224 16.626 -7.793 1.00 58.66 638 GLU A CA 1
ATOM 5053 C C . GLU A 1 638 ? -47.531 17.941 -7.413 1.00 58.66 638 GLU A C 1
ATOM 5055 O O . GLU A 1 638 ? -47.805 18.503 -6.349 1.00 58.66 638 GLU A O 1
ATOM 5060 N N . ASP A 1 639 ? -46.668 18.436 -8.304 1.00 60.88 639 ASP A N 1
ATOM 5061 C CA . ASP A 1 639 ? -45.839 19.630 -8.114 1.00 60.88 639 ASP A CA 1
ATOM 5062 C C . ASP A 1 639 ? -46.627 20.839 -7.571 1.00 60.88 639 ASP A C 1
ATOM 5064 O O . ASP A 1 639 ? -47.500 21.409 -8.230 1.00 60.88 639 ASP A O 1
ATOM 5068 N N . GLY A 1 640 ? -46.290 21.249 -6.343 1.00 62.50 640 GLY A N 1
ATOM 5069 C CA . GLY A 1 640 ? -46.623 22.560 -5.771 1.00 62.50 640 GLY A CA 1
ATOM 5070 C C . GLY A 1 640 ? -48.079 22.792 -5.351 1.00 62.50 640 GLY A C 1
ATOM 5071 O O . GLY A 1 640 ? -48.439 23.908 -4.969 1.00 62.50 640 GLY A O 1
ATOM 5072 N N . LYS A 1 641 ? -48.951 21.779 -5.405 1.00 76.19 641 LYS A N 1
ATOM 5073 C CA . LYS A 1 641 ? -50.382 21.968 -5.102 1.00 76.19 641 LYS A CA 1
ATOM 5074 C C . LYS A 1 641 ? -50.682 22.086 -3.608 1.00 76.19 641 LYS A C 1
ATOM 5076 O O . LYS A 1 641 ? -51.554 22.872 -3.228 1.00 76.19 641 LYS A O 1
ATOM 5081 N N . TYR A 1 642 ? -49.968 21.326 -2.781 1.00 86.00 642 TYR A N 1
ATOM 5082 C CA . TYR A 1 642 ? -50.066 21.361 -1.324 1.00 86.00 642 TYR A CA 1
ATOM 5083 C C . TYR A 1 642 ? -48.669 21.479 -0.731 1.00 86.00 642 TYR A C 1
ATOM 5085 O O . TYR A 1 642 ? -47.747 20.803 -1.183 1.00 86.00 642 TYR A O 1
ATOM 5093 N N . TYR A 1 643 ? -48.503 22.361 0.245 1.00 86.44 643 TYR A N 1
ATOM 5094 C CA . TYR A 1 643 ? -47.190 22.691 0.790 1.00 86.44 643 TYR A CA 1
ATOM 5095 C C . TYR A 1 643 ? -47.306 23.362 2.159 1.00 86.44 643 TYR A C 1
ATOM 5097 O O . TYR A 1 643 ? -48.379 23.852 2.525 1.00 86.44 643 TYR A O 1
ATOM 5105 N N . LEU A 1 644 ? -46.188 23.393 2.881 1.00 88.12 644 LEU A N 1
ATOM 5106 C CA . LEU A 1 644 ? -45.894 24.371 3.924 1.00 88.12 644 LEU A CA 1
ATOM 5107 C C . LEU A 1 644 ? -44.673 25.162 3.456 1.00 88.12 644 LEU A C 1
ATOM 5109 O O . LEU A 1 644 ? -43.681 24.533 3.109 1.00 88.12 644 LEU A O 1
ATOM 5113 N N . ASP A 1 645 ? -44.733 26.487 3.400 1.00 87.06 645 ASP A N 1
ATOM 5114 C CA . ASP A 1 645 ? -43.585 27.310 2.992 1.00 87.06 645 ASP A CA 1
ATOM 5115 C C . ASP A 1 645 ? -42.764 27.814 4.193 1.00 87.06 645 ASP A C 1
ATOM 5117 O O . ASP A 1 645 ? -43.089 27.550 5.355 1.00 87.06 645 ASP A O 1
ATOM 5121 N N . ALA A 1 646 ? -41.669 28.521 3.900 1.00 84.62 646 ALA A N 1
ATOM 5122 C CA . ALA A 1 646 ? -40.757 29.082 4.897 1.00 84.62 646 ALA A CA 1
ATOM 5123 C C . ALA A 1 646 ? -41.409 30.129 5.821 1.00 84.62 646 ALA A C 1
ATOM 5125 O O . ALA A 1 646 ? -40.944 30.328 6.943 1.00 84.62 646 ALA A O 1
ATOM 5126 N N . ASP A 1 647 ? -42.496 30.767 5.379 1.00 84.12 647 ASP A N 1
ATOM 5127 C CA . ASP A 1 647 ? -43.215 31.799 6.132 1.00 84.12 647 ASP A CA 1
ATOM 5128 C C . ASP A 1 647 ? -44.332 31.205 7.016 1.00 84.12 647 ASP A C 1
ATOM 5130 O O . ASP A 1 647 ? -45.064 31.933 7.693 1.00 84.12 647 ASP A O 1
ATOM 5134 N N . GLY A 1 648 ? -44.471 29.873 7.033 1.00 78.75 648 GLY A N 1
ATOM 5135 C CA . GLY A 1 648 ? -45.480 29.159 7.813 1.00 78.75 648 GLY A CA 1
ATOM 5136 C C . GLY A 1 648 ? -46.860 29.118 7.154 1.00 78.75 648 GLY A C 1
ATOM 5137 O O . GLY A 1 648 ? -47.842 28.756 7.810 1.00 78.75 648 GLY A O 1
ATOM 5138 N N . PHE A 1 649 ? -46.969 29.462 5.867 1.00 83.50 649 PHE A N 1
ATOM 5139 C CA . PHE A 1 649 ? -48.204 29.301 5.109 1.00 83.50 649 PHE A CA 1
ATOM 5140 C C . PHE A 1 649 ? -48.387 27.844 4.695 1.00 83.50 649 PHE A C 1
ATOM 5142 O O . PHE A 1 649 ? -47.524 27.236 4.065 1.00 83.50 649 PHE A O 1
ATOM 5149 N N . ALA A 1 650 ? -49.560 27.292 5.009 1.00 87.75 650 ALA A N 1
ATOM 5150 C CA . ALA A 1 650 ? -49.933 25.934 4.640 1.00 87.75 650 ALA A CA 1
ATOM 5151 C C . ALA A 1 650 ? -51.077 25.934 3.619 1.00 87.75 650 ALA A C 1
ATOM 5153 O O . ALA A 1 650 ? -52.155 26.484 3.863 1.00 87.75 650 ALA A O 1
ATOM 5154 N N . ARG A 1 651 ? -50.876 25.248 2.491 1.00 87.88 651 ARG A N 1
ATOM 5155 C CA . ARG A 1 651 ? -51.933 24.923 1.526 1.00 87.88 651 ARG A CA 1
ATOM 5156 C C . ARG A 1 651 ? -52.222 23.431 1.605 1.00 87.88 651 ARG A C 1
ATOM 5158 O O . ARG A 1 651 ? -51.411 22.622 1.175 1.00 87.88 651 ARG A O 1
ATOM 5165 N N . LEU A 1 652 ? -53.386 23.063 2.137 1.00 85.69 652 LEU A N 1
ATOM 5166 C CA . LEU A 1 652 ? -53.756 21.670 2.422 1.00 85.69 652 LEU A CA 1
ATOM 5167 C C . LEU A 1 652 ? -55.059 21.289 1.704 1.00 85.69 652 LEU A C 1
ATOM 5169 O O . LEU A 1 652 ? -55.944 22.126 1.535 1.00 85.69 652 LEU A O 1
ATOM 5173 N N . PHE A 1 653 ? -55.193 20.027 1.278 1.00 82.44 653 PHE A N 1
ATOM 5174 C CA . PHE A 1 653 ? -56.435 19.525 0.667 1.00 82.44 653 PHE A CA 1
ATOM 5175 C C . PHE A 1 653 ? -57.539 19.293 1.702 1.00 82.44 653 PHE A C 1
ATOM 5177 O O . PHE A 1 653 ? -58.679 19.708 1.510 1.00 82.44 653 PHE A O 1
ATOM 5184 N N . ARG A 1 654 ? -57.189 18.613 2.799 1.00 81.44 654 ARG A N 1
ATOM 5185 C CA . ARG A 1 654 ? -58.073 18.293 3.920 1.00 81.44 654 ARG A CA 1
ATOM 5186 C C . ARG A 1 654 ? -57.280 18.403 5.213 1.00 81.44 654 ARG A C 1
ATOM 5188 O O . ARG A 1 654 ? -56.167 17.892 5.285 1.00 81.44 654 ARG A O 1
ATOM 5195 N N . VAL A 1 655 ? -57.882 19.022 6.222 1.00 81.25 655 VAL A N 1
ATOM 5196 C CA . VAL A 1 655 ? -57.332 19.113 7.578 1.00 81.25 655 VAL A CA 1
ATOM 5197 C C . VAL A 1 655 ? -58.279 18.385 8.523 1.00 81.25 655 VAL A C 1
ATOM 5199 O O . VAL A 1 655 ? -59.487 18.601 8.465 1.00 81.25 655 VAL A O 1
ATOM 5202 N N . VAL A 1 656 ? -57.730 17.505 9.359 1.00 81.75 656 VAL A N 1
ATOM 5203 C CA . VAL A 1 656 ? -58.421 16.898 10.501 1.00 81.75 656 VAL A CA 1
ATOM 5204 C C . VAL A 1 656 ? -57.613 17.302 11.726 1.00 81.75 656 VAL A C 1
ATOM 5206 O O . VAL A 1 656 ? -56.465 16.887 11.858 1.00 81.75 656 VAL A O 1
ATOM 5209 N N . ALA A 1 657 ? -58.178 18.170 12.557 1.00 81.00 657 ALA A N 1
ATOM 5210 C CA . ALA A 1 657 ? -57.514 18.740 13.722 1.00 81.00 657 ALA A CA 1
ATOM 5211 C C . ALA A 1 657 ? -58.508 18.819 14.884 1.00 81.00 657 ALA A C 1
ATOM 5213 O O . ALA A 1 657 ? -59.696 19.028 14.651 1.00 81.00 657 ALA A O 1
ATOM 5214 N N . SER A 1 658 ? -58.012 18.673 16.114 1.00 77.31 658 SER A N 1
ATOM 5215 C CA . SER A 1 658 ? -58.802 18.860 17.339 1.00 77.31 658 SER A CA 1
ATOM 5216 C C . SER A 1 658 ? -59.164 20.331 17.577 1.00 77.31 658 SER A C 1
ATOM 5218 O O . SER A 1 658 ? -60.223 20.633 18.121 1.00 77.31 658 SER A O 1
ATOM 5220 N N . SER A 1 659 ? -58.300 21.255 17.146 1.00 86.56 659 SER A N 1
ATOM 5221 C CA . SER A 1 659 ? -58.573 22.691 17.144 1.00 86.56 659 SER A CA 1
ATOM 5222 C C . SER A 1 659 ? -57.813 23.429 16.035 1.00 86.56 659 SER A C 1
ATOM 5224 O O . SER A 1 659 ? -56.729 23.021 15.613 1.00 86.56 659 SER A O 1
ATOM 5226 N N . VAL A 1 660 ? -58.394 24.529 15.550 1.00 89.25 660 VAL A N 1
ATOM 5227 C CA . VAL A 1 660 ? -57.774 25.501 14.641 1.00 89.25 660 VAL A CA 1
ATOM 5228 C C . VAL A 1 660 ? -57.979 26.886 15.235 1.00 89.25 660 VAL A C 1
ATOM 5230 O O . VAL A 1 660 ? -59.086 27.423 15.218 1.00 89.25 660 VAL A O 1
ATOM 5233 N N . THR A 1 661 ? -56.901 27.459 15.758 1.00 90.62 661 THR A N 1
ATOM 5234 C CA . THR A 1 661 ? -56.951 28.639 16.620 1.00 90.62 661 THR A CA 1
ATOM 5235 C C . THR A 1 661 ? -55.983 29.704 16.121 1.00 90.62 661 THR A C 1
ATOM 5237 O O . THR A 1 661 ? -54.837 29.416 15.779 1.00 90.62 661 THR A O 1
ATOM 5240 N N . SER A 1 662 ? -56.437 30.955 16.068 1.00 89.88 662 SER A N 1
ATOM 5241 C CA . SER A 1 662 ? -55.582 32.085 15.697 1.00 89.88 662 SER A CA 1
ATOM 5242 C C . SER A 1 662 ? -54.517 32.373 16.767 1.00 89.88 662 SER A C 1
ATOM 5244 O O . SER A 1 662 ? -54.760 32.185 17.955 1.00 89.88 662 SER A O 1
ATOM 5246 N N . SER A 1 663 ? -53.352 32.896 16.371 1.00 83.56 663 SER A N 1
ATOM 5247 C CA . SER A 1 663 ? -52.202 33.105 17.275 1.00 83.56 663 SER A CA 1
ATOM 5248 C C . SER A 1 663 ? -52.453 34.058 18.449 1.00 83.56 663 SER A C 1
ATOM 5250 O O . SER A 1 663 ? -51.726 34.017 19.437 1.00 83.56 663 SER A O 1
ATOM 5252 N N . ARG A 1 664 ? -53.463 34.927 18.348 1.00 84.50 664 ARG A N 1
ATOM 5253 C CA . ARG A 1 664 ? -53.865 35.872 19.403 1.00 84.50 664 ARG A CA 1
ATOM 5254 C C . ARG A 1 664 ? -55.249 35.561 19.970 1.00 84.50 664 ARG A C 1
ATOM 5256 O O . ARG A 1 664 ? -55.899 36.464 20.483 1.00 84.50 664 ARG A O 1
ATOM 5263 N N . TYR A 1 665 ? -55.695 34.312 19.838 1.00 90.19 665 TYR A N 1
ATOM 5264 C CA . TYR A 1 665 ? -56.997 33.899 20.333 1.00 90.19 665 TYR A CA 1
ATOM 5265 C C . TYR A 1 665 ? -57.098 34.039 21.852 1.00 90.19 665 TYR A C 1
ATOM 5267 O O . TYR A 1 665 ? -56.264 33.510 22.589 1.00 90.19 665 TYR A O 1
ATOM 5275 N N . THR A 1 666 ? -58.160 34.690 22.309 1.00 87.62 666 THR A N 1
ATOM 5276 C CA . THR A 1 666 ? -58.609 34.658 23.701 1.00 87.62 666 THR A CA 1
ATOM 5277 C C . THR A 1 666 ? -60.088 34.293 23.713 1.00 87.62 666 THR A C 1
ATOM 5279 O O . THR A 1 666 ? -60.856 34.859 22.946 1.00 87.62 666 THR A O 1
ATOM 5282 N N . ALA A 1 667 ? -60.480 33.323 24.539 1.00 85.81 667 ALA A N 1
ATOM 5283 C CA . ALA A 1 667 ? -61.849 32.805 24.564 1.00 85.81 667 ALA A CA 1
ATOM 5284 C C . ALA A 1 667 ? -62.835 33.757 25.266 1.00 85.81 667 ALA A C 1
ATOM 5286 O O . ALA A 1 667 ? -62.449 34.523 26.156 1.00 85.81 667 ALA A O 1
ATOM 5287 N N . GLY A 1 668 ? -64.120 33.626 24.930 1.00 82.12 668 GLY A N 1
ATOM 5288 C CA . GLY A 1 668 ? -65.235 34.287 25.615 1.00 82.12 668 GLY A CA 1
ATOM 5289 C C . GLY A 1 668 ? -65.713 35.594 24.974 1.00 82.12 668 GLY A C 1
ATOM 5290 O O . GLY A 1 668 ? -65.179 36.063 23.976 1.00 82.12 668 GLY A O 1
ATOM 5291 N N . ASP A 1 669 ? -66.739 36.209 25.574 1.00 74.06 669 ASP A N 1
ATOM 5292 C CA . ASP A 1 669 ? -67.491 37.337 24.987 1.00 74.06 669 ASP A CA 1
ATOM 5293 C C . ASP A 1 669 ? -66.668 38.616 24.719 1.00 74.06 669 ASP A C 1
ATOM 5295 O O . ASP A 1 669 ? -67.105 39.478 23.958 1.00 74.06 669 ASP A O 1
ATOM 5299 N N . GLU A 1 670 ? -65.523 38.786 25.389 1.00 77.94 670 GLU A N 1
ATOM 5300 C CA . GLU A 1 670 ? -64.558 39.886 25.161 1.00 77.94 670 GLU A CA 1
ATOM 5301 C C . GLU A 1 670 ? -63.227 39.367 24.593 1.00 77.94 670 GLU A C 1
ATOM 5303 O O . GLU A 1 670 ? -62.186 40.020 24.683 1.00 77.94 670 GLU A O 1
ATOM 5308 N N . GLY A 1 671 ? -63.271 38.157 24.042 1.00 80.88 671 GLY A N 1
ATOM 5309 C CA . GLY A 1 671 ? -62.182 37.500 23.352 1.00 80.88 671 GLY A CA 1
ATOM 5310 C C . GLY A 1 671 ? -61.763 38.210 22.068 1.00 80.88 671 GLY A C 1
ATOM 5311 O O . GLY A 1 671 ? -62.455 39.093 21.563 1.00 80.88 671 GLY A O 1
ATOM 5312 N N . LEU A 1 672 ? -60.602 37.826 21.548 1.00 85.31 672 LEU A N 1
ATOM 5313 C CA . LEU A 1 672 ? -60.070 38.284 20.268 1.00 85.31 672 LEU A CA 1
ATOM 5314 C C . LEU A 1 672 ? -59.763 37.079 19.386 1.00 85.31 672 LEU A C 1
ATOM 5316 O O . LEU A 1 672 ? -59.340 36.037 19.880 1.00 85.31 672 LEU A O 1
ATOM 5320 N N . GLY A 1 673 ? -59.879 37.245 18.072 1.00 90.25 673 GLY A N 1
ATOM 5321 C CA . GLY A 1 673 ? -59.452 36.265 17.083 1.00 90.25 673 GLY A CA 1
ATOM 5322 C C . GLY A 1 673 ? -60.523 35.229 16.746 1.00 90.25 673 GLY A C 1
ATOM 5323 O O . GLY A 1 673 ? -61.715 35.523 16.659 1.00 90.25 673 GLY A O 1
ATOM 5324 N N . TYR A 1 674 ? -60.077 34.008 16.451 1.00 91.44 674 TYR A N 1
ATOM 5325 C CA . TYR A 1 674 ? -60.978 32.893 16.175 1.00 91.44 674 TYR A CA 1
ATOM 5326 C C . TYR A 1 674 ? -60.431 31.561 16.680 1.00 91.44 674 TYR A C 1
ATOM 5328 O O . TYR A 1 674 ? -59.212 31.353 16.725 1.00 91.44 674 TYR A O 1
ATOM 5336 N N . SER A 1 675 ? -61.348 30.650 16.993 1.00 92.25 675 SER A N 1
ATOM 5337 C CA . SER A 1 675 ? -61.060 29.247 17.259 1.00 92.25 675 SER A CA 1
ATOM 5338 C C . SER A 1 675 ? -62.205 28.364 16.769 1.00 92.25 675 SER A C 1
ATOM 5340 O O . SER A 1 675 ? -63.374 28.642 17.032 1.00 92.25 675 SER A O 1
ATOM 5342 N N . LEU A 1 676 ? -61.858 27.296 16.056 1.00 91.75 676 LEU A N 1
ATOM 5343 C CA . LEU A 1 676 ? -62.735 26.170 15.749 1.00 91.75 676 LEU A CA 1
ATOM 5344 C C . LEU A 1 676 ? -62.212 24.969 16.530 1.00 91.75 676 LEU A C 1
ATOM 5346 O O . LEU A 1 676 ? -61.082 24.553 16.287 1.00 91.75 676 LEU A O 1
ATOM 5350 N N . TYR A 1 677 ? -62.991 24.426 17.455 1.00 89.38 677 TYR A N 1
ATOM 5351 C CA . TYR A 1 677 ? -62.534 23.347 18.330 1.00 89.38 677 TYR A CA 1
ATOM 5352 C C . TYR A 1 677 ? -63.672 22.408 18.725 1.00 89.38 677 TYR A C 1
ATOM 5354 O O . TYR A 1 677 ? -64.846 22.761 18.628 1.00 89.38 677 TYR A O 1
ATOM 5362 N N . GLU A 1 678 ? -63.313 21.206 19.164 1.00 86.19 678 GLU A N 1
ATOM 5363 C CA . GLU A 1 678 ? -64.235 20.265 19.799 1.00 86.19 678 GLU A CA 1
ATOM 5364 C C . GLU A 1 678 ? -64.155 20.433 21.323 1.00 86.19 678 GLU A C 1
ATOM 5366 O O . GLU A 1 678 ? -63.071 20.374 21.908 1.00 86.19 678 GLU A O 1
ATOM 5371 N N . SER A 1 679 ? -65.292 20.712 21.957 1.00 79.38 679 SER A N 1
ATOM 5372 C CA . SER A 1 679 ? -65.422 20.820 23.413 1.00 79.38 679 SER A CA 1
ATOM 5373 C C . SER A 1 679 ? -65.296 19.444 24.083 1.00 79.38 679 SER A C 1
ATOM 5375 O O . SER A 1 679 ? -65.457 18.413 23.436 1.00 79.38 679 SER A O 1
ATOM 5377 N N . GLU A 1 680 ? -65.052 19.405 25.399 1.00 79.00 680 GLU A N 1
ATOM 5378 C CA . GLU A 1 680 ? -64.911 18.144 26.160 1.00 79.00 680 GLU A CA 1
ATOM 5379 C C . GLU A 1 680 ? -66.139 17.215 26.064 1.00 79.00 680 GLU A C 1
ATOM 5381 O O . GLU A 1 680 ? -66.020 16.007 26.258 1.00 79.00 680 GLU A O 1
ATOM 5386 N N . ASP A 1 681 ? -67.314 17.763 25.749 1.00 84.19 681 ASP A N 1
ATOM 5387 C CA . ASP A 1 681 ? -68.564 17.026 25.543 1.00 84.19 681 ASP A CA 1
ATOM 5388 C C . ASP A 1 681 ? -68.772 16.536 24.093 1.00 84.19 681 ASP A C 1
ATOM 5390 O O . ASP A 1 681 ? -69.819 15.965 23.781 1.00 84.19 681 ASP A O 1
ATOM 5394 N N . GLY A 1 682 ? -67.785 16.738 23.213 1.00 80.31 682 GLY A N 1
ATOM 5395 C CA . GLY A 1 682 ? -67.833 16.382 21.792 1.00 80.31 682 GLY A CA 1
ATOM 5396 C C . GLY A 1 682 ? -68.548 17.411 20.910 1.00 80.31 682 GLY A C 1
ATOM 5397 O O . GLY A 1 682 ? -68.772 17.168 19.721 1.00 80.31 682 GLY A O 1
ATOM 5398 N N . THR A 1 683 ? -68.942 18.564 21.460 1.00 84.56 683 THR A N 1
ATOM 5399 C CA . THR A 1 683 ? -69.628 19.610 20.693 1.00 84.56 683 THR A CA 1
ATOM 5400 C C . THR A 1 683 ? -68.629 20.455 19.902 1.00 84.56 683 THR A C 1
ATOM 5402 O O . THR A 1 683 ? -67.708 21.045 20.463 1.00 84.56 683 THR A O 1
ATOM 5405 N N . GLY A 1 684 ? -68.831 20.573 18.587 1.00 84.75 684 GLY A N 1
ATOM 5406 C CA . GLY A 1 684 ? -68.044 21.469 17.738 1.00 84.75 684 GLY A CA 1
ATOM 5407 C C . GLY A 1 684 ? -68.425 22.936 17.949 1.00 84.75 684 GLY A C 1
ATOM 5408 O O . GLY A 1 684 ? -69.561 23.326 17.679 1.00 84.75 684 GLY A O 1
ATOM 5409 N N . THR A 1 685 ? -67.467 23.753 18.380 1.00 87.94 685 THR A N 1
ATOM 5410 C CA . THR A 1 685 ? -67.659 25.171 18.703 1.00 87.94 685 THR A CA 1
ATOM 5411 C C . THR A 1 685 ? -66.850 26.060 17.760 1.00 87.94 685 THR A C 1
ATOM 5413 O O . THR A 1 685 ? -65.686 25.782 17.465 1.00 87.94 685 THR A O 1
ATOM 5416 N N . LEU A 1 686 ? -67.471 27.148 17.288 1.00 89.75 686 LEU A N 1
ATOM 5417 C CA . LEU A 1 686 ? -66.817 28.219 16.535 1.00 89.75 686 LEU A CA 1
ATOM 5418 C C . LEU A 1 686 ? -66.953 29.539 17.302 1.00 89.75 686 LEU A C 1
ATOM 5420 O O . LEU A 1 686 ? -68.046 30.096 17.383 1.00 89.75 686 LEU A O 1
ATOM 5424 N N . GLU A 1 687 ? -65.831 30.061 17.788 1.00 90.75 687 GLU A N 1
ATOM 5425 C CA . GLU A 1 687 ? -65.710 31.421 18.320 1.00 90.75 687 GLU A CA 1
ATOM 5426 C C . GLU A 1 687 ? -64.994 32.291 17.284 1.00 90.75 687 GLU A C 1
ATOM 5428 O O . GLU A 1 687 ? -63.944 31.908 16.763 1.00 90.75 687 GLU A O 1
ATOM 5433 N N . VAL A 1 688 ? -65.575 33.441 16.930 1.00 90.44 688 VAL A N 1
ATOM 5434 C CA . VAL A 1 688 ? -65.022 34.335 15.904 1.00 90.44 688 VAL A CA 1
ATOM 5435 C C . VAL A 1 688 ? -65.511 35.771 16.083 1.00 90.44 688 VAL A C 1
ATOM 5437 O O . VAL A 1 688 ? -66.702 36.003 16.283 1.00 90.44 688 VAL A O 1
ATOM 5440 N N . ASP A 1 689 ? -64.609 36.740 15.913 1.00 87.62 689 ASP A N 1
ATOM 5441 C CA . ASP A 1 689 ? -64.940 38.175 15.973 1.00 87.62 689 ASP A CA 1
ATOM 5442 C C . ASP A 1 689 ? -65.953 38.609 14.893 1.00 87.62 689 ASP A C 1
ATOM 5444 O O . ASP A 1 689 ? -66.809 39.469 15.107 1.00 87.62 689 ASP A O 1
ATOM 5448 N N . ASN A 1 690 ? -65.837 38.048 13.684 1.00 86.00 690 ASN A N 1
ATOM 5449 C CA . ASN A 1 690 ? -66.691 38.377 12.544 1.00 86.00 690 ASN A CA 1
ATOM 5450 C C . ASN A 1 690 ? -66.933 37.159 11.643 1.00 86.00 690 ASN A C 1
ATOM 5452 O O . ASN A 1 690 ? -66.019 36.672 10.973 1.00 86.00 690 ASN A O 1
ATOM 5456 N N . LEU A 1 691 ? -68.189 36.712 11.571 1.00 89.56 691 LEU A N 1
ATOM 5457 C CA . LEU A 1 691 ? -68.618 35.658 10.658 1.00 89.56 691 LEU A CA 1
ATOM 5458 C C . LEU A 1 691 ? -69.260 36.251 9.397 1.00 89.56 691 LEU A C 1
ATOM 5460 O O . LEU A 1 691 ? -70.372 36.779 9.429 1.00 89.56 691 LEU A O 1
ATOM 5464 N N . LYS A 1 692 ? -68.595 36.090 8.249 1.00 89.12 692 LYS A N 1
ATOM 5465 C CA . LYS A 1 692 ? -69.135 36.469 6.935 1.00 89.12 692 LYS A CA 1
ATOM 5466 C C . LYS A 1 692 ? -69.396 35.243 6.067 1.00 89.12 692 LYS A C 1
ATOM 5468 O O . LYS A 1 692 ? -68.463 34.602 5.590 1.00 89.12 692 LYS A O 1
ATOM 5473 N N . VAL A 1 693 ? -70.666 34.986 5.757 1.00 89.75 693 VAL A N 1
ATOM 5474 C CA . VAL A 1 693 ? -71.080 33.891 4.865 1.00 89.75 693 VAL A CA 1
ATOM 5475 C C . VAL A 1 693 ? -71.447 34.441 3.486 1.00 89.75 693 VAL A C 1
ATOM 5477 O O . VAL A 1 693 ? -72.294 35.318 3.362 1.00 89.75 693 VAL A O 1
ATOM 5480 N N . ARG A 1 694 ? -70.786 33.952 2.426 1.00 86.88 694 ARG A N 1
ATOM 5481 C CA . ARG A 1 694 ? -70.929 34.512 1.064 1.00 86.88 694 ARG A CA 1
ATOM 5482 C C . ARG A 1 694 ? -72.134 34.002 0.270 1.00 86.88 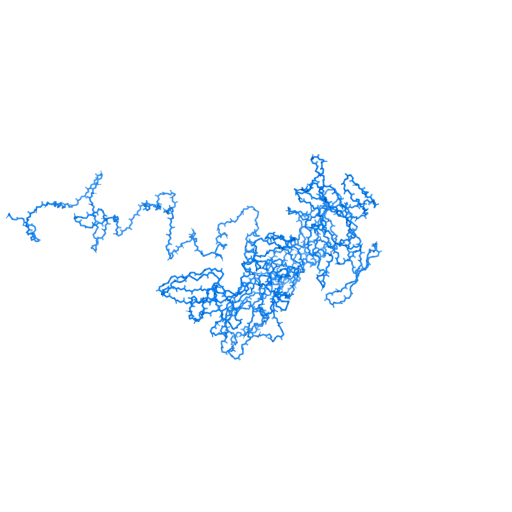694 ARG A C 1
ATOM 5484 O O . ARG A 1 694 ? -72.585 34.715 -0.617 1.00 86.88 694 ARG A O 1
ATOM 5491 N N . ARG A 1 695 ? -72.585 32.765 0.504 1.00 92.12 695 ARG A N 1
ATOM 5492 C CA . ARG A 1 695 ? -73.657 32.129 -0.288 1.00 92.12 695 ARG A CA 1
ATOM 5493 C C . ARG A 1 695 ? -74.918 31.907 0.538 1.00 92.12 695 ARG A C 1
ATOM 5495 O O . ARG A 1 695 ? -75.897 32.609 0.338 1.00 92.12 695 ARG A O 1
ATOM 5502 N N . GLN A 1 696 ? -74.887 30.949 1.458 1.00 91.00 696 GLN A N 1
ATOM 5503 C CA . GLN A 1 696 ? -76.029 30.606 2.299 1.00 91.00 696 GLN A CA 1
ATOM 5504 C C . GLN A 1 696 ? -75.528 30.096 3.649 1.00 91.00 696 GLN A C 1
ATOM 5506 O O . GLN A 1 696 ? -74.604 29.287 3.694 1.00 91.00 696 GLN A O 1
ATOM 5511 N N . MET A 1 697 ? -76.143 30.571 4.730 1.00 90.38 697 MET A N 1
ATOM 5512 C CA . MET A 1 697 ? -76.017 30.013 6.075 1.00 90.38 697 MET A CA 1
ATOM 5513 C C . MET A 1 697 ? -77.367 29.393 6.427 1.00 90.38 697 MET A C 1
ATOM 5515 O O . MET A 1 697 ? -78.390 30.058 6.279 1.00 90.38 697 MET A O 1
ATOM 5519 N N . SER A 1 698 ? -77.373 28.134 6.860 1.00 89.06 698 SER A N 1
ATOM 5520 C CA . SER A 1 698 ? -78.570 27.480 7.395 1.00 89.06 698 SER A CA 1
ATOM 5521 C C . SER A 1 698 ? -78.343 27.246 8.877 1.00 89.06 698 SER A C 1
ATOM 5523 O O . SER A 1 698 ? -77.334 26.652 9.247 1.00 89.06 698 SER A O 1
ATOM 5525 N N . ILE A 1 699 ? -79.250 27.741 9.710 1.00 86.88 699 ILE A N 1
ATOM 5526 C CA . ILE A 1 699 ? -79.157 27.646 11.165 1.00 86.88 699 ILE A CA 1
ATOM 5527 C C . ILE A 1 699 ? -80.435 26.973 11.651 1.00 86.88 699 ILE A C 1
ATOM 5529 O O . ILE A 1 699 ? -81.523 27.413 11.283 1.00 86.88 699 ILE A O 1
ATOM 5533 N N . ALA A 1 700 ? -80.301 25.901 12.433 1.00 87.81 700 ALA A N 1
ATOM 5534 C CA . ALA A 1 700 ? -81.450 25.213 13.017 1.00 87.81 700 ALA A CA 1
ATOM 5535 C C . ALA A 1 700 ? -82.126 26.077 14.096 1.00 87.81 700 ALA A C 1
ATOM 5537 O O . ALA A 1 700 ? -83.348 26.185 14.122 1.00 87.81 700 ALA A O 1
ATOM 5538 N N . GLU A 1 701 ? -81.320 26.738 14.930 1.00 85.50 701 GLU A N 1
ATOM 5539 C CA . GLU A 1 701 ? -81.751 27.665 15.975 1.00 85.50 701 GLU A CA 1
ATOM 5540 C C . GLU A 1 701 ? -80.680 28.749 16.178 1.00 85.50 701 GLU A C 1
ATOM 5542 O O . GLU A 1 701 ? -79.490 28.439 16.242 1.00 85.50 701 GLU A O 1
ATOM 5547 N N . LEU A 1 702 ? -81.088 30.022 16.235 1.00 85.56 702 LEU A N 1
ATOM 5548 C CA . LEU A 1 702 ? -80.185 31.157 16.441 1.00 85.56 702 LEU A CA 1
ATOM 5549 C C . LEU A 1 702 ? -80.597 31.935 17.692 1.00 85.56 702 LEU A C 1
ATOM 5551 O O . LEU A 1 702 ? -81.610 32.634 17.684 1.00 85.56 702 LEU A O 1
ATOM 5555 N N . GLU A 1 703 ? -79.769 31.877 18.731 1.00 82.62 703 GLU A N 1
ATOM 5556 C CA . GLU A 1 703 ? -79.880 32.756 19.894 1.00 82.62 703 GLU A CA 1
ATOM 5557 C C . GLU A 1 703 ? -78.986 33.992 19.696 1.00 82.62 703 GLU A C 1
ATOM 5559 O O . GLU A 1 703 ? -77.772 33.876 19.537 1.00 82.62 703 GLU A O 1
ATOM 5564 N N . VAL A 1 704 ? -79.572 35.196 19.706 1.00 78.12 704 VAL A N 1
ATOM 5565 C CA . VAL A 1 704 ? -78.821 36.459 19.597 1.00 78.12 704 VAL A CA 1
ATOM 5566 C C . VAL A 1 704 ? -78.813 37.164 20.947 1.00 78.12 704 VAL A C 1
ATOM 5568 O O . VAL A 1 704 ? -79.812 37.760 21.352 1.00 78.12 704 VAL A O 1
ATOM 5571 N N . ARG A 1 705 ? -77.666 37.153 21.632 1.00 73.56 705 ARG A N 1
ATOM 5572 C CA . ARG A 1 705 ? -77.448 37.938 22.854 1.00 73.56 705 ARG A CA 1
ATOM 5573 C C . ARG A 1 705 ? -76.706 39.224 22.516 1.00 73.56 705 ARG A C 1
ATOM 5575 O O . ARG A 1 705 ? -75.585 39.197 22.022 1.00 73.56 705 ARG A O 1
ATOM 5582 N N . LYS A 1 706 ? -77.331 40.370 22.785 1.00 69.56 706 LYS A N 1
ATOM 5583 C CA . LYS A 1 706 ? -76.710 41.686 22.607 1.00 69.56 706 LYS A CA 1
ATOM 5584 C C . LYS A 1 706 ? -76.226 42.198 23.959 1.00 69.56 706 LYS A C 1
ATOM 5586 O O . LYS A 1 706 ? -77.036 42.423 24.853 1.00 69.56 706 LYS A O 1
ATOM 5591 N N . LYS A 1 707 ? -74.920 42.418 24.105 1.00 63.00 707 LYS A N 1
ATOM 5592 C CA . LYS A 1 707 ? -74.351 43.047 25.303 1.00 63.00 707 LYS A CA 1
ATOM 5593 C C . LYS A 1 707 ? -74.653 44.552 25.259 1.00 63.00 707 LYS A C 1
ATOM 5595 O O . LYS A 1 707 ? -74.097 45.283 24.443 1.00 63.00 707 LYS A O 1
ATOM 5600 N N . THR A 1 708 ? -75.583 45.019 26.087 1.00 57.72 708 THR A N 1
ATOM 5601 C CA . THR A 1 708 ? -75.827 46.452 26.330 1.00 57.72 708 THR A CA 1
ATOM 5602 C C . THR A 1 708 ? -75.138 46.859 27.626 1.00 57.72 708 THR A C 1
ATOM 5604 O O . THR A 1 708 ? -75.493 46.361 28.690 1.00 57.72 708 THR A O 1
ATOM 5607 N N . TYR A 1 709 ? -74.157 47.762 27.553 1.00 51.56 709 TYR A N 1
ATOM 5608 C CA . TYR A 1 709 ? -73.569 48.369 28.747 1.00 51.56 709 TYR A CA 1
ATOM 5609 C C . TYR A 1 709 ? -74.574 49.358 29.356 1.00 51.56 709 TYR A C 1
ATOM 5611 O O . TYR A 1 709 ? -74.855 50.401 28.769 1.00 51.56 709 TYR A O 1
ATOM 5619 N N . THR A 1 710 ? -75.099 49.044 30.539 1.00 45.44 710 THR A N 1
ATOM 5620 C CA . THR A 1 710 ? -75.834 49.989 31.393 1.00 45.44 710 THR A CA 1
ATOM 5621 C C . THR A 1 710 ? -75.260 49.938 32.801 1.00 45.44 710 THR A C 1
ATOM 5623 O O . THR A 1 710 ? -75.272 48.898 33.455 1.00 45.44 710 THR A O 1
ATOM 5626 N N . SER A 1 711 ? -74.730 51.070 33.261 1.00 41.94 711 SER A N 1
ATOM 5627 C CA . SER A 1 711 ? -74.274 51.293 34.631 1.00 41.94 711 SER A CA 1
ATOM 5628 C C . SER A 1 711 ? -75.461 51.237 35.602 1.00 41.94 711 SER A C 1
ATOM 5630 O O . SER A 1 711 ? -76.230 52.193 35.686 1.00 41.94 711 SER A O 1
ATOM 5632 N N . GLY A 1 712 ? -75.618 50.131 36.329 1.00 38.94 712 GLY A N 1
ATOM 5633 C CA . GLY A 1 712 ? -76.609 49.990 37.401 1.00 38.94 712 GLY A CA 1
ATOM 5634 C C . GLY A 1 712 ? -76.983 48.529 37.655 1.00 38.94 712 GLY A C 1
ATOM 5635 O O . GLY A 1 712 ? -77.303 47.809 36.717 1.00 38.94 712 GLY A O 1
ATOM 5636 N N . ASN A 1 713 ? -76.899 48.095 38.917 1.00 45.78 713 ASN A N 1
ATOM 5637 C CA . ASN A 1 713 ? -77.067 46.705 39.359 1.00 45.78 713 ASN A CA 1
ATOM 5638 C C . ASN A 1 713 ? -78.354 46.043 38.842 1.00 45.78 713 ASN A C 1
ATOM 5640 O O . ASN A 1 713 ? -79.453 46.484 39.174 1.00 45.78 713 ASN A O 1
ATOM 5644 N N . LEU A 1 714 ? -78.203 44.910 38.153 1.00 42.22 714 LEU A N 1
ATOM 5645 C CA . LEU A 1 714 ? -79.288 43.976 37.866 1.00 42.22 714 LEU A CA 1
ATOM 5646 C C . LEU A 1 714 ? -78.885 42.580 38.362 1.00 42.22 714 LEU A C 1
ATOM 5648 O O . LEU A 1 714 ? -77.866 42.037 37.941 1.00 42.22 714 LEU A O 1
ATOM 5652 N N . SER A 1 715 ? -79.676 42.004 39.270 1.00 40.62 715 SER A N 1
ATOM 5653 C CA . SER A 1 715 ? -79.572 40.589 39.648 1.00 40.62 715 SER A CA 1
ATOM 5654 C C . SER A 1 715 ? -80.499 39.768 38.755 1.00 40.62 715 SER A C 1
ATOM 5656 O O . SER A 1 715 ? -81.707 39.987 38.763 1.00 40.62 715 SER A O 1
ATOM 5658 N N . LEU A 1 716 ? -79.942 38.819 38.000 1.00 40.25 716 LEU A N 1
ATOM 5659 C CA . LEU A 1 716 ? -80.690 37.849 37.196 1.00 40.25 716 LEU A CA 1
ATOM 5660 C C . LEU A 1 716 ? -80.630 36.469 37.864 1.00 40.25 716 LEU A C 1
ATOM 5662 O O . LEU A 1 716 ? -79.553 35.908 38.062 1.00 40.25 716 LEU A O 1
ATOM 5666 N N . GLY A 1 717 ? -81.797 35.921 38.210 1.00 44.38 717 GLY A N 1
ATOM 5667 C CA . GLY A 1 717 ? -81.958 34.525 38.624 1.00 44.38 717 GLY A CA 1
ATOM 5668 C C . GLY A 1 717 ? -82.065 33.586 37.416 1.00 44.38 717 GLY A C 1
ATOM 5669 O O . GLY A 1 717 ? -82.574 33.972 36.369 1.00 44.38 717 GLY A O 1
ATOM 5670 N N . LYS A 1 718 ? -81.592 32.341 37.571 1.00 47.00 718 LYS A N 1
ATOM 5671 C CA . LYS A 1 718 ? -81.347 31.319 36.524 1.00 47.00 718 LYS A CA 1
ATOM 5672 C C . LYS A 1 718 ? -82.567 30.774 35.739 1.00 47.00 718 LYS A C 1
ATOM 5674 O O . LYS A 1 718 ? -82.463 29.712 35.137 1.00 47.00 718 LYS A O 1
ATOM 5679 N N . ALA A 1 719 ? -83.701 31.463 35.685 1.00 48.41 719 ALA A N 1
ATOM 5680 C CA . ALA A 1 719 ? -84.810 31.085 34.806 1.00 48.41 719 ALA A CA 1
ATOM 5681 C C . ALA A 1 719 ? -85.396 32.350 34.175 1.00 48.41 719 ALA A C 1
ATOM 5683 O O . ALA A 1 719 ? -86.050 33.140 34.850 1.00 48.41 719 ALA A O 1
ATOM 5684 N N . GLY A 1 720 ? -85.085 32.571 32.898 1.00 48.84 720 GLY A N 1
ATOM 5685 C CA . GLY A 1 720 ? -85.353 33.818 32.190 1.00 48.84 720 GLY A CA 1
ATOM 5686 C C . GLY A 1 720 ? -86.834 34.170 32.086 1.00 48.84 720 GLY A C 1
ATOM 5687 O O . GLY A 1 720 ? -87.518 33.673 31.202 1.00 48.84 720 GLY A O 1
ATOM 5688 N N . ASN A 1 721 ? -87.286 35.089 32.941 1.00 41.19 721 ASN A N 1
ATOM 5689 C CA . ASN A 1 721 ? -88.375 36.021 32.662 1.00 41.19 721 ASN A CA 1
ATOM 5690 C C . ASN A 1 721 ? -88.149 37.328 33.438 1.00 41.19 721 ASN A C 1
ATOM 5692 O O . ASN A 1 721 ? -87.822 37.316 34.624 1.00 41.19 721 ASN A O 1
ATOM 5696 N N . THR A 1 722 ? -88.322 38.452 32.745 1.00 40.91 722 THR A N 1
ATOM 5697 C CA . THR A 1 722 ? -88.172 39.819 33.261 1.00 40.91 722 THR A CA 1
ATOM 5698 C C . THR A 1 722 ? -89.406 40.239 34.066 1.00 40.91 722 THR A C 1
ATOM 5700 O O . THR A 1 722 ? -90.528 40.019 33.614 1.00 40.91 722 THR A O 1
ATOM 5703 N N . ILE A 1 723 ? -89.220 40.917 35.201 1.00 36.31 723 ILE A N 1
ATOM 5704 C CA . ILE A 1 723 ? -90.253 41.757 35.831 1.00 36.31 723 ILE A CA 1
ATOM 5705 C C . ILE A 1 723 ? -89.595 43.109 36.155 1.00 36.31 723 ILE A C 1
ATOM 5707 O O . ILE A 1 723 ? -88.449 43.118 36.596 1.00 36.31 723 ILE A O 1
ATOM 5711 N N . PHE A 1 724 ? -90.304 44.197 35.827 1.00 40.81 724 PHE A N 1
ATOM 5712 C CA . PHE A 1 724 ? -89.849 45.598 35.768 1.00 40.81 724 PHE A CA 1
ATOM 5713 C C . PHE A 1 724 ? -89.083 46.118 36.984 1.00 40.81 724 PHE A C 1
ATOM 5715 O O . PHE A 1 724 ? -89.506 45.818 38.124 1.00 40.81 724 PHE A O 1
#

Radius of gyration: 38.4 Å; Cα contacts (8 Å, |Δi|>4): 1392; chains: 1; bounding box: 122×87×85 Å

=== Feature glossary ===
Feature key, reading from the visual/contextual features back to the raw sequence:

Rendered structure images. Six rendered views show the 3D structure from the faces of a cube — i.e. along ±x, ±y, ±z. Rendering representation is drawn randomly per protein from cartoon (secondary-structure ribbons), sticks (backbone bonds), or molecular surface; coloring is either N→C rainbow (blue at the N-terminus through red at the C-terminus) or one color per chain.

Contact-map, Ramachandran, and PAE plots. The contact map is a binary N×N matrix image: pixel (i, j) is dark where Cα_i and Cα_j are within 8 Å and |i−j|>4. Because the |i−j|>4 filter removes local helical contacts, off-diagonal stripes parallel to the main diagonal indicate parallel β-sheets; stripes perpendicular to it indicate antiparallel β-sheets. The Ramachandran plot scatters every residue's (φ, ψ) pair against the sterically allowed regions. The PAE heatmap renders the predicted-aligned-error matrix.

InterPro / GO / CATH / organism. Database cross-references. InterPro integrates a dozen domain/family signature databases into unified entries with residue-range hits. GO terms attach function/process/location labels with evidence codes. CATH codes position the fold in a four-level structural taxonomy. Organism is the NCBI-taxonomy species name.

Nearest PDB structures. The Foldseek neighbor list gives the closest experimentally determined structures in the PDB, ranked by structural alignment. TM-score near 1 means near-identical fold; near 0.3 means only rough topology match. This is how one finds what a novel AlphaFold prediction most resembles in the solved-structure universe.

Predicted aligned error. PAE(i, j) answers: if I align the predicted and true structures on residue i, how far off (in Å) do I expect residue j to be? A block-diagonal PAE matrix with low values on the blocks and high values off-diagonal is the signature of a multi-domain protein with confidently predicted domains but uncertain inter-domain orientation.

Solvent-accessible surface area. Accessible surface area quantifies burial. A residue with SASA near zero is packed into the hydrophobic core; one with SASA >100 Å² sits on the surface. Computed here via the Shrake–Rupley numerical algorithm with a 1.4 Å probe.

B-factor. B-factor (Debye–Waller factor) reflects atomic displacement in the crystal lattice. It is an experimental observable (units Å²), not a prediction; low values mean the atom is pinned down, high values mean it moves or is heterogeneous across the crystal.

pLDDT. For AlphaFold model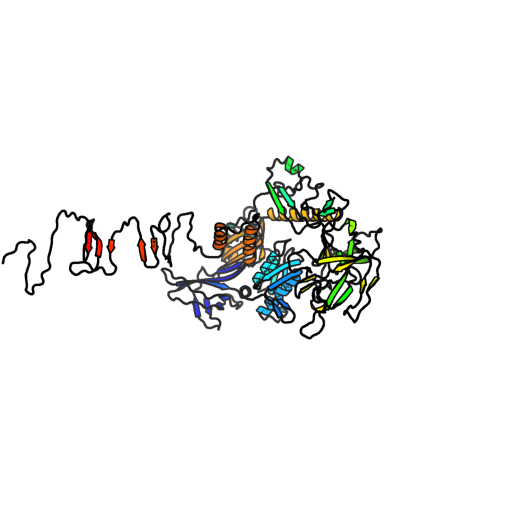s, the B-factor field carries pLDDT — the model's own estimate of local accuracy on a 0–100 scale. Regions with pLDDT<50 should be treated as essentially unmodeled; they often correspond to intrinsically disordered segments.

Backbone torsions (φ/ψ). φ (phi) and ψ (psi) are the two rotatable backbone dihedrals per residue: φ is the C(i-1)–N–Cα–C torsion, ψ is the N–Cα–C–N(i+1) torsion, both in degrees on (−180°, 180°]. α-helical residues cluster near (−60°, −45°); β-strand residues near (−120°, +130°). A Ramachandran plot is simply a scatter of (φ, ψ) for every residue.

Radius of gyration, Cα contacts, bounding box. Radius of gyration (Rg) is the root-mean-square distance of Cα atoms from 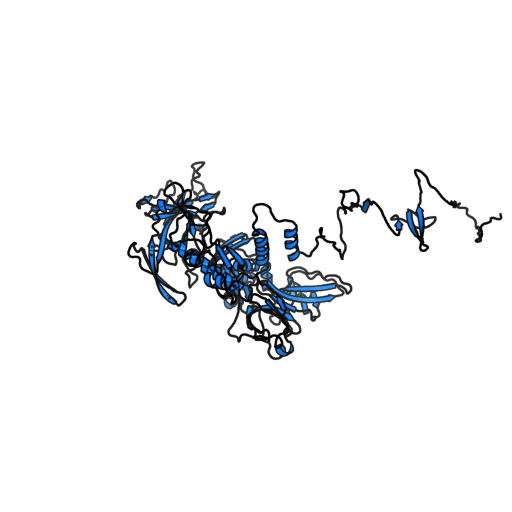their centroid — a single number for overall size and compactness. A globular domain of N residues has Rg ≈ 2.2·N^0.38 Å; an extended or disordered chain has a much larger Rg. The Cα contact count is the number of residue pairs whose Cα atoms are within 8 Å and are more than four positions apart in sequence — a standard proxy for tertiary packing density. The bounding box is the smallest axis-aligned box enclosing all Cα atoms.

Secondary structure (3-state, P-SEA). Three-state secondary structure (P-SEA) collapses the eight DSSP classes into helix (a), strand (b), and coil (c). P-SEA assigns these from Cα geometry alone — distances and angles — without requiring backbone oxygens, so it works on any Cα trace.

Secondary structure (8-state, DSSP). DSSP 8-state secondary structure assigns each residue one of H (α-helix), G (3₁₀-helix), I (π-helix), E (extended β-strand), B (isolated β-bridge), T (hydrogen-bonded turn), S (bend), or '-' (coil). The assignment is computed from backbone hydrogen-bond geometry via the Kabsch–Sander algorithm.

Foldseek 3Di. A 3Di character summarizes, for each residue, the relative orientation of the Cα frame of its nearest spatial neighbor. Because it encodes fold topology rather than chemistry, 3Di alignments detect remote structural similarity that sequence alignment misses.

mmCIF coordinates. The mmCIF block holds the 3D Cartesian coordinates of each backbone atom (N, Cα, C, O) in ångströms. mmCIF is the PDB's canonical archive format — a tagged-loop text representation of the atomic model.

Sequence. Sequence gives the chain of amino acids in standard one-letter code (A=alanine, C=cysteine, …, Y=tyrosine), read N→C. It is the only feature that is directly encoded by the gene; all structural features are derived from the folded form of this sequence.